Protein AF-A0A167P9D8-F1 (afdb_monomer_lite)

pLDDT: mean 75.11, std 17.15, range [21.45, 97.5]

Sequence (466 aa):
MRAGSDVRADPYVQGTTRLLDSAHPLNAVKAFNTRTTYPVDEYSGSSTVHESIYSWLPSLFSITEEGRVRIDSPVNGLGPRSEHAALYKALERIFELALPQIEESMFFEWAYERSRSYGRWEVRAPEREARDVGKWRARIEQQQGEKVREEAARVEWERRVREEQEQEVRGMPLGGIGKSRFAGKTLKVIVKAANYVLLPGQEYEGSWHVEGAPHEHIRASLIYYHSCSPSISDAGLSFRRLRTEEDDPNVARGHGDQFMIWDEEADDGIMDYPSDVEEGERAAYPYELPRNIELGTVPATGVTAEVEGTGRMLSFPNWLQHKVAGLKNTATEGNEPAVRKILCFFVVNESYPSADEHGQLNFPGFFHSGAHIGPNAAPLPTTADILPQQRFRIFPYVYNALDMACRRATGAGLPVELAIDICEMARVGMRRADAERHRRRLMDDRRAAVDEVNEVWEEDYGLCEH

Secondary structure (DSSP, 8-state):
-------PPP--EETTPPBS-TTSGGGTSSS--EEEEEES-SSS--EEEEEESEE--PEEEEE-TT--EEE-SPBTTTB-GGGSHHHHHHHHHHHHHHHHHHHHHHH--------HHHHHHHHTHHHHHTT-HHHHHHHHHHHHHHHHHHHHHHHHHHHHHHHHHHHHTT-PPPPPS---TTTT-EEEEEEEEEEEEE-TT-EE-PPPEESS-GGG-EEEEEEEEEEE-TTEEE--EEEEEE--GGG--S-S---GGGGEEEETTTTEEEE---TTTTT-SS---GGG--SEEEEEEE--S---TTTTS--EEEEEETTSEEEE--EEE---SSSPPEEEEEEEEEEEP-SPPPB-TTS-EEETTEEEEE----S-------TTTB---BHHHHHHHHHHHHHHHHHHHHSSPPPHHHHHHHHHHTT-SB-HHHHHHHHHHHHHHHHHHHHHHHHHHTS--EE---

Structure (mmCIF, N/CA/C/O backbone):
data_AF-A0A167P9D8-F1
#
_entry.id   AF-A0A167P9D8-F1
#
loop_
_atom_site.group_PDB
_atom_site.id
_atom_site.type_symbol
_atom_site.label_atom_id
_atom_site.label_alt_id
_atom_site.label_comp_id
_atom_site.label_asym_id
_atom_site.label_entity_id
_atom_site.label_seq_id
_atom_site.pdbx_PDB_ins_code
_atom_site.Cartn_x
_atom_site.Cartn_y
_atom_site.Cartn_z
_atom_site.occupancy
_atom_site.B_iso_or_equiv
_atom_site.auth_seq_id
_atom_site.auth_comp_id
_atom_site.auth_asym_id
_atom_site.auth_atom_id
_atom_site.pdbx_PDB_model_num
ATOM 1 N N . MET A 1 1 ? 6.143 20.934 11.864 1.00 33.78 1 MET A N 1
ATOM 2 C CA . MET A 1 1 ? 4.887 20.162 11.749 1.00 33.78 1 MET A CA 1
ATOM 3 C C . MET A 1 1 ? 4.045 20.350 13.007 1.00 33.78 1 MET A C 1
ATOM 5 O O . MET A 1 1 ? 4.447 19.893 14.068 1.00 33.78 1 MET A O 1
ATOM 9 N N . ARG A 1 2 ? 2.895 21.027 12.935 1.00 21.45 2 ARG A N 1
ATOM 10 C CA . ARG A 1 2 ? 1.810 20.786 13.898 1.00 21.45 2 ARG A CA 1
ATOM 11 C C . ARG A 1 2 ? 0.771 19.978 13.142 1.00 21.45 2 ARG A C 1
ATOM 13 O O . ARG A 1 2 ? 0.019 20.541 12.356 1.00 21.45 2 ARG A O 1
ATOM 20 N N . ALA A 1 3 ? 0.785 18.664 13.335 1.00 28.94 3 ALA A N 1
ATOM 21 C CA . ALA A 1 3 ? -0.299 17.804 12.895 1.00 28.94 3 ALA A CA 1
ATOM 22 C C . ALA A 1 3 ? -1.540 18.189 13.711 1.00 28.94 3 ALA A C 1
ATOM 24 O O . ALA A 1 3 ? -1.759 17.680 14.810 1.00 28.94 3 ALA A O 1
ATOM 25 N N . GLY A 1 4 ? -2.316 19.155 13.216 1.00 28.28 4 GLY A N 1
ATOM 26 C CA . GLY A 1 4 ? -3.673 19.400 13.686 1.00 28.28 4 GLY A CA 1
ATOM 27 C C . GLY A 1 4 ? -4.472 18.157 13.353 1.00 28.28 4 GLY A C 1
ATOM 28 O O . GLY A 1 4 ? -4.884 17.964 12.216 1.00 28.28 4 GLY A O 1
ATOM 29 N N . SER A 1 5 ? -4.560 17.250 14.311 1.00 33.56 5 SER A N 1
ATOM 30 C CA . SER A 1 5 ? -5.027 15.911 14.042 1.00 33.56 5 SER A CA 1
ATOM 31 C C . SER A 1 5 ? -5.961 15.498 15.158 1.00 33.56 5 SER A C 1
ATOM 33 O O . SER A 1 5 ? -5.587 15.241 16.303 1.00 33.56 5 SER A O 1
ATOM 35 N N . ASP A 1 6 ? -7.228 15.428 14.785 1.00 33.69 6 ASP A N 1
ATOM 36 C CA . ASP A 1 6 ? -8.157 14.507 15.404 1.00 33.69 6 ASP A CA 1
ATOM 37 C C . ASP A 1 6 ? -7.674 13.086 15.027 1.00 33.69 6 ASP A C 1
ATOM 39 O O . ASP A 1 6 ? -8.213 12.432 14.137 1.00 33.69 6 ASP A O 1
ATOM 43 N N . VAL A 1 7 ? -6.522 12.673 15.591 1.00 37.41 7 VAL A N 1
ATOM 44 C CA . VAL A 1 7 ? -5.835 11.420 15.242 1.00 37.41 7 VAL A CA 1
ATOM 45 C C . VAL A 1 7 ? -6.677 10.275 15.769 1.00 37.41 7 VAL A C 1
ATOM 47 O O . VAL A 1 7 ? -6.762 10.050 16.980 1.00 37.41 7 VAL A O 1
ATOM 50 N N . ARG A 1 8 ? -7.271 9.513 14.859 1.00 44.56 8 ARG A N 1
ATOM 51 C CA . ARG A 1 8 ? -7.726 8.159 15.159 1.00 44.56 8 ARG A CA 1
ATOM 52 C C . ARG A 1 8 ? -6.508 7.242 14.993 1.00 44.56 8 ARG A C 1
ATOM 54 O O . ARG A 1 8 ? -5.753 7.405 14.043 1.00 44.56 8 ARG A O 1
ATOM 61 N N . ALA A 1 9 ? -6.249 6.397 15.992 1.00 40.81 9 ALA A N 1
ATOM 62 C CA . ALA A 1 9 ? -5.041 5.572 16.078 1.00 40.81 9 ALA A CA 1
ATOM 63 C C . ALA A 1 9 ? -4.851 4.692 14.831 1.00 40.81 9 ALA A C 1
ATOM 65 O O . ALA A 1 9 ? -5.842 4.205 14.284 1.00 40.81 9 ALA A O 1
ATOM 66 N N . ASP A 1 10 ? -3.597 4.493 14.418 1.00 44.41 10 ASP A N 1
ATOM 67 C CA . ASP A 1 10 ? -3.257 3.642 13.274 1.00 44.41 10 ASP A CA 1
ATOM 68 C C . ASP A 1 10 ? -3.666 2.198 13.512 1.00 44.41 10 ASP A C 1
ATOM 70 O O . ASP A 1 10 ? -3.731 1.751 14.666 1.00 44.41 10 ASP A O 1
ATOM 74 N N . PRO A 1 11 ? -3.937 1.445 12.438 1.00 52.53 11 PRO A N 1
ATOM 75 C CA . PRO A 1 11 ? -4.355 0.078 12.586 1.00 52.53 11 PRO A CA 1
ATOM 76 C C . PRO A 1 11 ? -3.189 -0.779 13.036 1.00 52.53 11 PRO A C 1
ATOM 78 O O . PRO A 1 11 ? -2.384 -1.144 12.202 1.00 52.53 11 PRO A O 1
ATOM 81 N N . TYR A 1 12 ? -3.075 -1.150 14.308 1.00 61.78 12 TYR A N 1
ATOM 82 C CA . TYR A 1 12 ? -2.082 -2.153 14.685 1.00 61.78 12 TYR A CA 1
ATOM 83 C C . TYR A 1 12 ? -2.568 -3.108 15.768 1.00 61.78 12 TYR A C 1
ATOM 85 O O . TYR A 1 12 ? -3.306 -2.762 16.692 1.00 61.78 12 TYR A O 1
ATOM 93 N N . VAL A 1 13 ? -2.093 -4.339 15.666 1.00 63.16 13 VAL A N 1
ATOM 94 C CA . VAL A 1 13 ? -2.047 -5.294 16.764 1.00 63.16 13 VAL A CA 1
ATOM 95 C C . VAL A 1 13 ? -0.746 -5.071 17.510 1.00 63.16 13 VAL A C 1
ATOM 97 O O . VAL A 1 13 ? 0.318 -5.161 16.921 1.00 63.16 13 VAL A O 1
ATOM 100 N N . GLN A 1 14 ? -0.814 -4.782 18.808 1.00 66.44 14 GLN A N 1
ATOM 101 C CA . GLN A 1 14 ? 0.351 -4.929 19.675 1.00 66.44 14 GLN A CA 1
ATOM 102 C C . GLN A 1 14 ? 0.464 -6.412 20.016 1.00 66.44 14 GLN A C 1
ATOM 104 O O . GLN A 1 14 ? -0.554 -6.998 20.387 1.00 66.44 14 GLN A O 1
ATOM 109 N N . GLY A 1 15 ? 1.659 -6.997 19.945 1.00 60.91 15 GLY A N 1
ATOM 110 C CA . GLY A 1 15 ? 1.909 -8.437 20.047 1.00 60.91 15 GLY A CA 1
ATOM 111 C C . GLY A 1 15 ? 1.235 -9.222 21.189 1.00 60.91 15 GLY A C 1
ATOM 112 O O . GLY A 1 15 ? 1.219 -10.441 21.181 1.00 60.91 15 GLY A O 1
ATOM 113 N N . THR A 1 16 ? 0.622 -8.581 22.177 1.00 69.94 16 THR A N 1
ATOM 114 C CA . THR A 1 16 ? -0.184 -9.228 23.226 1.00 69.94 16 THR A CA 1
ATOM 115 C C . THR A 1 16 ? -1.685 -9.317 22.914 1.00 69.94 16 THR A C 1
ATOM 117 O O . THR A 1 16 ? -2.455 -9.746 23.774 1.00 69.94 16 THR A O 1
ATOM 120 N N . THR A 1 17 ? -2.135 -8.868 21.739 1.00 75.62 17 THR A N 1
ATOM 121 C CA . THR A 1 17 ? -3.557 -8.885 21.357 1.00 75.62 17 THR A CA 1
ATOM 122 C C . THR A 1 17 ? -4.037 -10.320 21.210 1.00 75.62 17 THR A C 1
ATOM 124 O O . THR A 1 17 ? -3.378 -11.143 20.581 1.00 75.62 17 THR A O 1
ATOM 127 N N . ARG A 1 18 ? -5.195 -10.612 21.804 1.00 76.88 18 ARG A N 1
ATOM 128 C CA . ARG A 1 18 ? -5.825 -11.929 21.745 1.00 76.88 18 ARG A CA 1
ATOM 129 C C . ARG A 1 18 ? -6.957 -11.938 20.733 1.00 76.88 18 ARG A C 1
ATOM 131 O O . ARG A 1 18 ? -7.712 -10.969 20.642 1.00 76.88 18 ARG A O 1
ATOM 138 N N . LEU A 1 19 ? -7.057 -13.041 20.004 1.00 80.88 19 LEU A N 1
ATOM 139 C CA . LEU A 1 19 ? -8.134 -13.292 19.056 1.00 80.88 19 LEU A CA 1
ATOM 140 C C . LEU A 1 19 ? -9.365 -13.843 19.775 1.00 80.88 19 LEU A C 1
ATOM 142 O O . LEU A 1 19 ? -9.245 -14.471 20.829 1.00 80.88 19 LEU A O 1
ATOM 146 N N . LEU A 1 20 ? -10.536 -13.616 19.187 1.00 84.25 20 LEU A N 1
ATOM 147 C CA . LEU A 1 20 ? -11.825 -14.096 19.679 1.00 84.25 20 LEU A CA 1
ATOM 148 C C . LEU A 1 20 ? -11.908 -15.623 19.690 1.00 84.25 20 LEU A C 1
ATOM 150 O O . LEU A 1 20 ? -12.474 -16.194 20.621 1.00 84.25 20 LEU A O 1
ATOM 154 N N . ASP A 1 21 ? -11.321 -16.277 18.689 1.00 82.94 21 ASP A N 1
ATOM 155 C CA . ASP A 1 21 ? -11.164 -17.725 18.692 1.00 82.94 21 ASP A CA 1
ATOM 156 C C . ASP A 1 21 ? -10.068 -18.130 19.689 1.00 82.94 21 ASP A C 1
ATOM 158 O O . ASP A 1 21 ? -8.869 -17.974 19.446 1.00 82.94 21 ASP A O 1
ATOM 162 N N . SER A 1 22 ? -10.481 -18.657 20.841 1.00 80.56 22 SER A N 1
ATOM 163 C CA . SER A 1 22 ? -9.569 -19.094 21.898 1.00 80.56 22 SER A CA 1
ATOM 164 C C . SER A 1 22 ? -8.693 -20.280 21.489 1.00 80.56 22 SER A C 1
ATOM 166 O O . SER A 1 22 ? -7.617 -20.442 22.063 1.00 80.56 22 SER A O 1
ATOM 168 N N . ALA A 1 23 ? -9.118 -21.076 20.501 1.00 79.44 23 ALA A N 1
ATOM 169 C CA . ALA A 1 23 ? -8.338 -22.183 19.957 1.00 79.44 23 ALA A CA 1
ATOM 170 C C . ALA A 1 23 ? -7.306 -21.720 18.918 1.00 79.44 23 ALA A C 1
ATOM 172 O O . ALA A 1 23 ? -6.439 -22.504 18.524 1.00 79.44 23 ALA A O 1
ATOM 173 N N . HIS A 1 24 ? -7.365 -20.455 18.491 1.00 73.88 24 HIS A N 1
ATOM 174 C CA . HIS A 1 24 ? -6.466 -19.938 17.478 1.00 73.88 24 HIS A CA 1
ATOM 175 C C . HIS A 1 24 ? -5.003 -20.001 17.954 1.00 73.88 24 HIS A C 1
ATOM 177 O O . HIS A 1 24 ? -4.683 -19.475 19.024 1.00 73.88 24 HIS A O 1
ATOM 183 N N . PRO A 1 25 ? -4.066 -20.546 17.161 1.00 68.88 25 PRO A N 1
ATOM 184 C CA . PRO A 1 25 ? -2.675 -20.728 17.583 1.00 68.88 25 PRO A CA 1
ATOM 185 C C . PRO A 1 25 ? -1.944 -19.450 18.040 1.00 68.88 25 PRO A C 1
ATOM 187 O O . PRO A 1 25 ? -1.155 -19.492 18.981 1.00 68.88 25 PRO A O 1
ATOM 190 N N . LEU A 1 26 ? -2.254 -18.286 17.452 1.00 70.44 26 LEU A N 1
ATOM 191 C CA . LEU A 1 26 ? -1.763 -16.977 17.930 1.00 70.44 26 LEU A CA 1
ATOM 192 C C . LEU A 1 26 ? -2.130 -16.656 19.396 1.00 70.44 26 LEU A C 1
ATOM 194 O O . LEU A 1 26 ? -1.450 -15.862 20.045 1.00 70.44 26 LEU A O 1
ATOM 198 N N . ASN A 1 27 ? -3.161 -17.284 19.963 1.00 74.56 27 ASN A N 1
ATOM 199 C CA . ASN A 1 27 ? -3.480 -17.150 21.383 1.00 74.56 27 ASN A CA 1
ATOM 200 C C . ASN A 1 27 ? -2.594 -18.022 22.290 1.00 74.56 27 ASN A C 1
ATOM 202 O O . ASN A 1 27 ? -2.491 -17.725 23.481 1.00 74.56 27 ASN A O 1
ATOM 206 N N . ALA A 1 28 ? -1.911 -19.038 21.751 1.00 72.50 28 ALA A N 1
ATOM 207 C CA . ALA A 1 28 ? -0.991 -19.890 22.508 1.00 72.50 28 ALA A CA 1
ATOM 208 C C . ALA A 1 28 ? 0.378 -19.228 22.754 1.00 72.50 28 ALA A C 1
ATOM 210 O O . ALA A 1 28 ? 1.061 -19.557 23.725 1.00 72.50 28 ALA A O 1
ATOM 211 N N . VAL A 1 29 ? 0.786 -18.271 21.911 1.00 68.50 29 VAL A N 1
ATOM 212 C CA . VAL A 1 29 ? 2.059 -17.554 22.088 1.00 68.50 29 VAL A CA 1
ATOM 213 C C . VAL A 1 29 ? 1.955 -16.465 23.160 1.00 68.50 29 VAL A C 1
ATOM 215 O O . VAL A 1 29 ? 0.909 -15.842 23.358 1.00 68.50 29 VAL A O 1
ATOM 218 N N . LYS A 1 30 ? 3.053 -16.205 23.883 1.00 70.00 30 LYS A N 1
ATOM 219 C CA . LYS A 1 30 ? 3.093 -15.160 24.925 1.00 70.00 30 LYS A CA 1
ATOM 220 C C . LYS A 1 30 ? 2.948 -13.757 24.328 1.00 70.00 30 LYS A C 1
ATOM 222 O O . LYS A 1 30 ? 2.230 -12.932 24.890 1.00 70.00 30 LYS A O 1
ATOM 227 N N . ALA A 1 31 ? 3.628 -13.518 23.212 1.00 68.75 31 ALA A N 1
ATOM 228 C CA . ALA A 1 31 ? 3.510 -12.322 22.400 1.00 68.75 31 ALA A CA 1
ATOM 229 C C . ALA A 1 31 ? 3.785 -12.681 20.932 1.00 68.75 31 ALA A C 1
ATOM 231 O O . ALA A 1 31 ? 4.709 -13.438 20.647 1.00 68.75 31 ALA A O 1
ATOM 232 N N . PHE A 1 32 ? 2.976 -12.143 20.030 1.00 70.25 32 PHE A N 1
ATOM 233 C CA . PHE A 1 32 ? 3.229 -12.083 18.603 1.00 70.25 32 PHE A CA 1
ATOM 234 C C . PHE A 1 32 ? 4.424 -11.165 18.331 1.00 70.25 32 PHE A C 1
ATOM 236 O O . PHE A 1 32 ? 4.508 -10.051 18.856 1.00 70.25 32 PHE A O 1
ATOM 243 N N . ASN A 1 33 ? 5.348 -11.679 17.533 1.00 72.12 33 ASN A N 1
ATOM 244 C CA . ASN A 1 33 ? 6.526 -10.999 17.028 1.00 72.12 33 ASN A CA 1
ATOM 245 C C . ASN A 1 33 ? 6.784 -11.561 15.625 1.00 72.12 33 ASN A C 1
ATOM 247 O O . ASN A 1 33 ? 6.645 -12.768 15.400 1.00 72.12 33 ASN A O 1
ATOM 251 N N . THR A 1 34 ? 7.105 -10.678 14.694 1.00 71.44 34 THR A N 1
ATOM 252 C CA . THR A 1 34 ? 7.472 -10.995 13.320 1.00 71.44 34 THR A CA 1
ATOM 253 C C . THR A 1 34 ? 8.920 -10.643 13.107 1.00 71.44 34 THR A C 1
ATOM 255 O O . THR A 1 34 ? 9.316 -9.532 13.442 1.00 71.44 34 THR A O 1
ATOM 258 N N . ARG A 1 35 ? 9.676 -11.538 12.476 1.00 68.00 35 ARG A N 1
ATOM 259 C CA . ARG A 1 35 ? 11.044 -11.272 12.067 1.00 68.00 35 ARG A CA 1
ATOM 260 C C . ARG A 1 35 ? 11.145 -11.368 10.544 1.00 68.00 35 ARG A C 1
ATOM 262 O O . ARG A 1 35 ? 10.716 -12.330 9.911 1.00 68.00 35 ARG A O 1
ATOM 269 N N . THR A 1 36 ? 11.673 -10.315 9.947 1.00 65.88 36 THR A N 1
ATOM 270 C CA . THR A 1 36 ? 11.864 -10.182 8.506 1.00 65.88 36 THR A CA 1
ATOM 271 C C . THR A 1 36 ? 13.340 -9.975 8.252 1.00 65.88 36 THR A C 1
ATOM 273 O O . THR A 1 36 ? 13.960 -9.124 8.879 1.00 65.88 36 THR A O 1
ATOM 276 N N . THR A 1 37 ? 13.904 -10.761 7.351 1.00 65.00 37 THR A N 1
ATOM 277 C CA . THR A 1 37 ? 15.314 -10.707 6.997 1.00 65.00 37 THR A CA 1
ATOM 278 C C . THR A 1 37 ? 15.448 -10.076 5.615 1.00 65.00 37 THR A C 1
ATOM 280 O O . THR A 1 37 ? 14.918 -10.584 4.625 1.00 65.00 37 THR A O 1
ATOM 283 N N . TYR A 1 38 ? 16.153 -8.952 5.570 1.00 64.50 38 TYR A N 1
ATOM 284 C CA . TYR A 1 38 ? 16.479 -8.197 4.372 1.00 64.50 38 TYR A CA 1
ATOM 285 C C . TYR A 1 38 ? 17.887 -8.570 3.917 1.00 64.50 38 TYR A C 1
ATOM 287 O O . TYR A 1 38 ? 18.837 -8.277 4.644 1.00 64.50 38 TYR A O 1
ATOM 295 N N . PRO A 1 39 ? 18.065 -9.201 2.748 1.00 57.34 39 PRO A N 1
ATOM 296 C CA . PRO A 1 39 ? 19.396 -9.350 2.184 1.00 57.34 39 PRO A CA 1
ATOM 297 C C . PRO A 1 39 ? 19.963 -7.956 1.883 1.00 57.34 39 PRO A C 1
ATOM 299 O O . PRO A 1 39 ? 19.304 -7.114 1.263 1.00 57.34 39 PRO A O 1
ATOM 302 N N . VAL A 1 40 ? 21.171 -7.705 2.378 1.00 58.09 40 VAL A N 1
ATOM 303 C CA . VAL A 1 40 ? 21.934 -6.475 2.129 1.00 58.09 40 VAL A CA 1
ATOM 304 C C . VAL A 1 40 ? 22.286 -6.397 0.651 1.00 58.09 40 VAL A C 1
ATOM 306 O O . VAL A 1 40 ? 21.941 -5.440 -0.037 1.00 58.09 40 VAL A O 1
ATOM 309 N N . ASP A 1 41 ? 22.848 -7.488 0.152 1.00 54.84 41 ASP A N 1
ATOM 310 C CA . ASP A 1 41 ? 23.055 -7.774 -1.252 1.00 54.84 41 ASP A CA 1
ATOM 311 C C . ASP A 1 41 ? 22.996 -9.301 -1.450 1.00 54.84 41 ASP A C 1
ATOM 313 O O . ASP A 1 41 ? 23.077 -10.069 -0.486 1.00 54.84 41 ASP A O 1
ATOM 317 N N . GLU A 1 42 ? 22.793 -9.747 -2.689 1.00 47.12 42 GLU A N 1
ATOM 318 C CA . GLU A 1 42 ? 22.615 -11.168 -3.027 1.00 47.12 42 GLU A CA 1
ATOM 319 C C . GLU A 1 42 ? 23.901 -12.008 -2.852 1.00 47.12 42 GLU A C 1
ATOM 321 O O . GLU A 1 42 ? 23.835 -13.236 -2.851 1.00 47.12 42 GLU A O 1
ATOM 326 N N . TYR A 1 43 ? 25.067 -11.381 -2.648 1.00 47.38 43 TYR A N 1
ATOM 327 C CA . TYR A 1 43 ? 26.386 -12.006 -2.810 1.00 47.38 43 TYR A CA 1
ATOM 328 C C . TYR A 1 43 ? 27.238 -12.048 -1.533 1.00 47.38 43 TYR A C 1
ATOM 330 O O . TYR A 1 43 ? 28.059 -12.953 -1.369 1.00 47.38 43 TYR A O 1
ATOM 338 N N . SER A 1 44 ? 27.062 -11.110 -0.603 1.00 56.09 44 SER A N 1
ATOM 339 C CA . SER A 1 44 ? 27.796 -11.052 0.665 1.00 56.09 44 SER A CA 1
ATOM 340 C C . SER A 1 44 ? 27.250 -12.028 1.703 1.00 56.09 44 SER A C 1
ATOM 342 O O . SER A 1 44 ? 27.896 -12.270 2.726 1.00 56.09 44 SER A O 1
ATOM 344 N N . GLY A 1 45 ? 26.043 -12.562 1.473 1.00 57.62 45 GLY A N 1
ATOM 345 C CA . GLY A 1 45 ? 25.297 -13.342 2.460 1.00 57.62 45 GLY A CA 1
ATOM 346 C C . GLY A 1 45 ? 24.952 -12.540 3.719 1.00 57.62 45 GLY A C 1
ATOM 347 O O . GLY A 1 45 ? 24.495 -13.119 4.707 1.00 57.62 45 GLY A O 1
ATOM 348 N N . SER A 1 46 ? 25.193 -11.224 3.715 1.00 60.22 46 SER A N 1
ATOM 349 C CA . SER A 1 46 ? 24.861 -10.354 4.830 1.00 60.22 46 SER A CA 1
ATOM 350 C C . SER A 1 46 ? 23.389 -9.963 4.754 1.00 60.22 46 SER A C 1
ATOM 352 O O . SER A 1 46 ? 22.810 -9.765 3.684 1.00 60.22 46 SER A O 1
ATOM 354 N N . SER A 1 47 ? 22.743 -9.923 5.915 1.00 66.62 47 SER A N 1
ATOM 355 C CA . SER A 1 47 ? 21.319 -9.641 6.008 1.00 66.62 47 SER A CA 1
ATOM 356 C C . SER A 1 47 ? 21.023 -8.773 7.217 1.00 66.62 47 SER A C 1
ATOM 358 O O . SER A 1 47 ? 21.480 -9.085 8.320 1.00 66.62 47 SER A O 1
ATOM 360 N N . THR A 1 48 ? 20.200 -7.753 7.031 1.00 65.25 48 THR A N 1
ATOM 361 C CA . THR A 1 48 ? 19.620 -6.974 8.123 1.00 65.25 48 THR A CA 1
ATOM 362 C C . THR A 1 48 ? 18.338 -7.654 8.584 1.00 65.25 48 THR A C 1
ATOM 364 O O . THR A 1 48 ? 17.615 -8.260 7.796 1.00 65.25 48 THR A O 1
ATOM 367 N N . VAL A 1 49 ? 18.043 -7.596 9.877 1.00 69.69 49 VAL A N 1
ATOM 368 C CA . VAL A 1 49 ? 16.876 -8.259 10.459 1.00 69.69 49 VAL A CA 1
ATOM 369 C C . VAL A 1 49 ? 15.978 -7.209 11.088 1.00 69.69 49 VAL A C 1
ATOM 371 O O . VAL A 1 49 ? 16.397 -6.493 11.985 1.00 69.69 49 VAL A O 1
ATOM 374 N N . HIS A 1 50 ? 14.720 -7.177 10.671 1.00 70.25 50 HIS A N 1
ATOM 375 C CA . HIS A 1 50 ? 13.681 -6.374 11.291 1.00 70.25 50 HIS A CA 1
ATOM 376 C C . HIS A 1 50 ? 12.744 -7.251 12.103 1.00 70.25 50 HIS A C 1
ATOM 378 O O . HIS A 1 50 ? 12.022 -8.088 11.558 1.00 70.25 50 HIS A O 1
ATOM 384 N N . GLU A 1 51 ? 12.739 -7.033 13.412 1.00 74.00 51 GLU A N 1
ATOM 385 C CA . GLU A 1 51 ? 11.753 -7.613 14.311 1.00 74.00 51 GLU A CA 1
ATOM 386 C C . GLU A 1 51 ? 10.693 -6.570 14.652 1.00 74.00 51 GLU A C 1
ATOM 388 O O . GLU A 1 51 ? 11.030 -5.456 15.038 1.00 74.00 51 GLU A O 1
ATOM 393 N N . SER A 1 52 ? 9.418 -6.940 14.558 1.00 76.25 52 SER A N 1
ATOM 394 C CA . SER A 1 52 ? 8.307 -6.075 14.946 1.00 76.25 52 SER A CA 1
ATOM 395 C C . SER A 1 52 ? 7.305 -6.830 15.804 1.00 76.25 52 SER A C 1
ATOM 397 O O . SER A 1 52 ? 7.032 -8.015 15.623 1.00 76.25 52 SER A O 1
ATOM 399 N N . ILE A 1 53 ? 6.722 -6.120 16.763 1.00 77.69 53 ILE A N 1
ATOM 400 C CA . ILE A 1 53 ? 5.577 -6.592 17.555 1.00 77.69 53 ILE A CA 1
ATOM 401 C C . ILE A 1 53 ? 4.266 -5.965 17.079 1.00 77.69 53 ILE A C 1
ATOM 403 O O . ILE A 1 53 ? 3.252 -6.061 17.781 1.00 77.69 53 ILE A O 1
ATOM 407 N N . TYR A 1 54 ? 4.304 -5.277 15.937 1.00 80.06 54 TYR A N 1
ATOM 408 C CA . TYR A 1 54 ? 3.178 -4.587 15.344 1.00 80.06 54 TYR A CA 1
ATOM 409 C C . TYR A 1 54 ? 2.796 -5.196 13.999 1.00 80.06 54 TYR A C 1
ATOM 411 O O . TYR A 1 54 ? 3.632 -5.664 13.235 1.00 80.06 54 TYR A O 1
ATOM 419 N N . SER A 1 55 ? 1.504 -5.189 13.697 1.00 79.31 55 SER A N 1
ATOM 420 C CA . SER A 1 55 ? 0.998 -5.588 12.385 1.00 79.31 55 SER A CA 1
ATOM 421 C C . SER A 1 55 ? -0.293 -4.852 12.085 1.00 79.31 55 SER A C 1
ATOM 423 O O . SER A 1 55 ? -1.162 -4.750 12.960 1.00 79.31 55 SER A O 1
ATOM 425 N N . TRP A 1 56 ? -0.404 -4.330 10.867 1.00 83.06 56 TRP A N 1
ATOM 426 C CA . TRP A 1 56 ? -1.623 -3.731 10.361 1.00 83.06 56 TRP A CA 1
ATOM 427 C C . TRP A 1 56 ? -2.781 -4.719 10.320 1.00 83.06 56 TRP A C 1
ATOM 429 O O . TRP A 1 56 ? -2.633 -5.888 9.981 1.00 83.06 56 TRP A O 1
ATOM 439 N N . LEU A 1 57 ? -3.961 -4.217 10.685 1.00 86.50 57 LEU A N 1
ATOM 440 C CA . LEU A 1 57 ? -5.153 -5.031 10.863 1.00 86.50 57 LEU A CA 1
ATOM 441 C C . LEU A 1 57 ? -6.163 -4.774 9.729 1.00 86.50 57 LEU A C 1
ATOM 443 O O . LEU A 1 57 ? -6.879 -3.764 9.782 1.00 86.50 57 LEU A O 1
ATOM 447 N N . PRO A 1 58 ? -6.232 -5.651 8.711 1.00 91.19 58 PRO A N 1
ATOM 448 C CA . PRO A 1 58 ? -7.176 -5.520 7.609 1.00 91.19 58 PRO A CA 1
ATOM 449 C C . PRO A 1 58 ? -8.635 -5.674 8.047 1.00 91.19 58 PRO A C 1
ATOM 451 O O . PRO A 1 58 ? -8.965 -6.292 9.062 1.00 91.19 58 PRO A O 1
ATOM 454 N N . SER A 1 59 ? -9.522 -5.123 7.224 1.00 93.50 59 SER A N 1
ATOM 455 C CA . SER A 1 59 ? -10.967 -5.348 7.278 1.00 93.50 59 SER A CA 1
ATOM 456 C C . SER A 1 59 ? -11.398 -6.310 6.172 1.00 93.50 59 SER A C 1
ATOM 458 O O . SER A 1 59 ? -10.712 -6.446 5.161 1.00 93.50 59 SER A O 1
ATOM 460 N N . LEU A 1 60 ? -12.532 -6.976 6.365 1.00 94.62 60 LEU A N 1
ATOM 461 C CA . LEU A 1 60 ? -13.095 -7.946 5.433 1.00 94.62 60 LEU A CA 1
ATOM 462 C C . LEU A 1 60 ? -14.009 -7.255 4.422 1.00 94.62 60 LEU A C 1
ATOM 464 O O . LEU A 1 60 ? -14.936 -6.536 4.803 1.00 94.62 60 LEU A O 1
ATOM 468 N N . PHE A 1 61 ? -13.746 -7.501 3.143 1.00 95.81 61 PHE A N 1
ATOM 469 C CA . PHE A 1 61 ? -14.510 -7.005 2.004 1.00 95.81 61 PHE A CA 1
ATOM 470 C C . PHE A 1 61 ? -15.052 -8.202 1.220 1.00 95.81 61 PHE A C 1
ATOM 472 O O . PHE A 1 61 ? -14.287 -8.864 0.522 1.00 95.81 61 PHE A O 1
ATOM 479 N N . SER A 1 62 ? -16.346 -8.502 1.324 1.00 95.06 62 SER A N 1
ATOM 480 C CA . SER A 1 62 ? -16.983 -9.514 0.478 1.00 95.06 62 SER A CA 1
ATOM 481 C C . SER A 1 62 ? -17.338 -8.949 -0.888 1.00 95.06 62 SER A C 1
ATOM 483 O O . SER A 1 62 ? -17.750 -7.793 -1.030 1.00 95.06 62 SER A O 1
ATOM 485 N N . ILE A 1 63 ? -17.172 -9.791 -1.901 1.00 93.25 63 ILE A N 1
ATOM 486 C CA . ILE A 1 63 ? -17.446 -9.473 -3.295 1.00 93.25 63 ILE A CA 1
ATOM 487 C C . ILE A 1 63 ? -18.493 -10.464 -3.794 1.00 93.25 63 ILE A C 1
ATOM 489 O O . ILE A 1 63 ? -18.282 -11.677 -3.770 1.00 93.25 63 ILE A O 1
ATOM 493 N N . THR A 1 64 ? -19.648 -9.959 -4.222 1.00 91.88 64 THR A N 1
ATOM 494 C CA . THR A 1 64 ? -20.723 -10.809 -4.752 1.00 91.88 64 THR A CA 1
ATOM 495 C C . THR A 1 64 ? -20.364 -11.364 -6.132 1.00 91.88 64 THR A C 1
ATOM 497 O O . THR A 1 64 ? -19.415 -10.912 -6.774 1.00 91.88 64 THR A O 1
ATOM 500 N N . GLU A 1 65 ? -21.139 -12.331 -6.626 1.00 88.50 65 GLU A N 1
ATOM 501 C CA . GLU A 1 65 ? -20.974 -12.877 -7.984 1.00 88.50 65 GLU A CA 1
ATOM 502 C C . GLU A 1 65 ? -21.105 -11.798 -9.076 1.00 88.50 65 GLU A C 1
ATOM 504 O O . GLU A 1 65 ? -20.463 -11.860 -10.123 1.00 88.50 65 GLU A O 1
ATOM 509 N N . GLU A 1 66 ? -21.895 -10.756 -8.811 1.00 85.06 66 GLU A N 1
ATOM 510 C CA . GLU A 1 66 ? -22.086 -9.592 -9.682 1.00 85.06 66 GLU A CA 1
ATOM 511 C C . GLU A 1 66 ? -21.000 -8.516 -9.511 1.00 85.06 66 GLU A C 1
ATOM 513 O O . GLU A 1 66 ? -21.139 -7.417 -10.052 1.00 85.06 66 GLU A O 1
ATOM 518 N N . GLY A 1 67 ? -19.957 -8.788 -8.718 1.00 84.00 67 GLY A N 1
ATOM 519 C CA . GLY A 1 67 ? -18.862 -7.857 -8.449 1.00 84.00 67 GLY A CA 1
ATOM 520 C C . GLY A 1 67 ? -19.228 -6.709 -7.505 1.00 84.00 67 GLY A C 1
ATOM 521 O O . GLY A 1 67 ? -18.528 -5.701 -7.494 1.00 84.00 67 GLY A O 1
ATOM 522 N N . ARG A 1 68 ? -20.324 -6.814 -6.733 1.00 90.94 68 ARG A N 1
ATOM 523 C CA . ARG A 1 68 ? -20.674 -5.797 -5.727 1.00 90.94 68 ARG A CA 1
ATOM 524 C C . ARG A 1 68 ? -19.844 -5.971 -4.470 1.00 90.94 68 ARG A C 1
ATOM 526 O O . ARG A 1 68 ? -19.659 -7.094 -4.014 1.00 90.94 68 ARG A O 1
ATOM 533 N N . VAL A 1 69 ? -19.411 -4.862 -3.881 1.00 94.19 69 VAL A N 1
ATOM 534 C CA . VAL A 1 69 ? -18.536 -4.880 -2.702 1.00 94.19 69 VAL A CA 1
ATOM 535 C C . VAL A 1 69 ? -19.320 -4.567 -1.435 1.00 94.19 69 VAL A C 1
ATOM 537 O O . VAL A 1 69 ? -20.099 -3.613 -1.384 1.00 94.19 69 VAL A O 1
ATOM 540 N N . ARG A 1 70 ? -19.067 -5.338 -0.376 1.00 96.19 70 ARG A N 1
ATOM 541 C CA . ARG A 1 70 ? -19.571 -5.074 0.969 1.00 96.19 70 ARG A CA 1
ATOM 542 C C . ARG A 1 70 ? -18.461 -5.205 2.003 1.00 96.19 70 ARG A C 1
ATOM 544 O O . ARG A 1 70 ? -17.720 -6.176 2.017 1.00 96.19 70 ARG A O 1
ATOM 551 N N . ILE A 1 71 ? -18.377 -4.239 2.909 1.00 97.19 71 ILE A N 1
ATOM 552 C CA . ILE A 1 71 ? -17.458 -4.296 4.048 1.00 97.19 71 ILE A CA 1
ATOM 553 C C . ILE A 1 71 ? -18.166 -4.993 5.213 1.00 97.19 71 ILE A C 1
ATOM 555 O O . ILE A 1 71 ? -19.156 -4.470 5.744 1.00 97.19 71 ILE A O 1
ATOM 559 N N . ASP A 1 72 ? -17.645 -6.151 5.613 1.00 95.06 72 ASP A N 1
ATOM 560 C CA . ASP A 1 72 ? -18.257 -7.044 6.604 1.00 95.06 72 ASP A CA 1
ATOM 561 C C . ASP A 1 72 ? -17.689 -6.891 8.014 1.00 95.06 72 ASP A C 1
ATOM 563 O O . ASP A 1 72 ? -18.354 -7.253 8.986 1.00 95.06 72 ASP A O 1
ATOM 567 N N . SER A 1 73 ? -16.498 -6.307 8.154 1.00 93.81 73 SER A N 1
ATOM 568 C CA . SER A 1 73 ? -15.883 -6.041 9.456 1.00 93.81 73 SER A CA 1
ATOM 569 C C . SER A 1 73 ? -15.580 -4.552 9.659 1.00 93.81 73 SER A C 1
ATOM 571 O O . SER A 1 73 ? -15.552 -3.780 8.699 1.00 93.81 73 SER A O 1
ATOM 573 N N . PRO A 1 74 ? -15.384 -4.090 10.909 1.00 92.12 74 PRO A N 1
ATOM 574 C CA . PRO A 1 74 ? -15.107 -2.683 11.164 1.00 92.12 74 PRO A CA 1
ATOM 575 C C . PRO A 1 74 ? -13.824 -2.208 10.472 1.00 92.12 74 PRO A C 1
ATOM 577 O O . PRO A 1 74 ? -12.778 -2.815 10.655 1.00 92.12 74 PRO A O 1
ATOM 580 N N . VAL A 1 75 ? -13.872 -1.085 9.761 1.00 91.31 75 VAL A N 1
ATOM 581 C CA . VAL A 1 75 ? -12.683 -0.374 9.289 1.00 91.31 75 VAL A CA 1
ATOM 582 C C . VAL A 1 75 ? -11.972 0.240 10.484 1.00 91.31 75 VAL A C 1
ATOM 584 O O . VAL A 1 75 ? -12.561 0.985 11.278 1.00 91.31 75 VAL A O 1
ATOM 587 N N . ASN A 1 76 ? -10.693 -0.088 10.627 1.00 84.19 76 ASN A N 1
ATOM 588 C CA . ASN A 1 76 ? -9.884 0.420 11.720 1.00 84.19 76 ASN A CA 1
ATOM 589 C C . ASN A 1 76 ? -9.765 1.955 11.650 1.00 84.19 76 ASN A C 1
ATOM 591 O O . ASN A 1 76 ? -9.818 2.551 10.578 1.00 84.19 76 ASN A O 1
ATOM 595 N N . GLY A 1 77 ? -9.721 2.619 12.803 1.00 80.06 77 GLY A N 1
ATOM 596 C CA . GLY A 1 77 ? -9.869 4.074 12.910 1.00 80.06 77 GLY A CA 1
ATOM 597 C C . GLY A 1 77 ? -11.296 4.586 12.649 1.00 80.06 77 GLY A C 1
ATOM 598 O O . GLY A 1 77 ? -11.722 5.548 13.286 1.00 80.06 77 GLY A O 1
ATOM 599 N N . LEU A 1 78 ? -12.097 3.942 11.797 1.00 86.94 78 LEU A N 1
ATOM 600 C CA . LEU A 1 78 ? -13.480 4.356 11.558 1.00 86.94 78 LEU A CA 1
ATOM 601 C C . LEU A 1 78 ? -14.443 3.820 12.628 1.00 86.94 78 LEU A C 1
ATOM 603 O O . LEU A 1 78 ? -15.327 4.550 13.066 1.00 86.94 78 LEU A O 1
ATOM 607 N N . GLY A 1 79 ? -14.237 2.590 13.106 1.00 86.44 79 GLY A N 1
ATOM 608 C CA . GLY A 1 79 ? -15.153 1.925 14.040 1.00 86.44 79 GLY A CA 1
ATOM 609 C C . GLY A 1 79 ? -16.306 1.223 13.311 1.00 86.44 79 GLY A C 1
ATOM 610 O O . GLY A 1 79 ? -16.218 1.028 12.103 1.00 86.44 79 GLY A O 1
ATOM 611 N N . PRO A 1 80 ? -17.375 0.791 13.999 1.00 88.94 80 PRO A N 1
ATOM 612 C CA . PRO A 1 80 ? -18.416 -0.049 13.406 1.00 88.94 80 PRO A CA 1
ATOM 613 C C . PRO A 1 80 ? -19.259 0.687 12.353 1.00 88.94 80 PRO A C 1
ATOM 615 O O . PRO A 1 80 ? -19.494 1.894 12.439 1.00 88.94 80 PRO A O 1
ATOM 618 N N . ARG A 1 81 ? -19.798 -0.070 11.387 1.00 92.81 81 ARG A N 1
ATOM 619 C CA . ARG A 1 81 ? -20.636 0.453 10.289 1.00 92.81 81 ARG A CA 1
ATOM 620 C C . ARG A 1 81 ? -21.800 1.323 10.759 1.00 92.81 81 ARG A C 1
ATOM 622 O O . ARG A 1 81 ? -22.127 2.304 10.099 1.00 92.81 81 ARG A O 1
ATOM 629 N N . SER A 1 82 ? -22.421 0.977 11.885 1.00 92.44 82 SER A N 1
ATOM 630 C CA . SER A 1 82 ? -23.587 1.679 12.432 1.00 92.44 82 SER A CA 1
ATOM 631 C C . SER A 1 82 ? -23.336 3.160 12.724 1.00 92.44 82 SER A C 1
ATOM 633 O O . SER A 1 82 ? -24.272 3.948 12.666 1.00 92.44 82 SER A O 1
ATOM 635 N N . GLU A 1 83 ? -22.093 3.555 13.005 1.00 90.94 83 GLU A N 1
ATOM 636 C CA . GLU A 1 83 ? -21.741 4.950 13.313 1.00 90.94 83 GLU A CA 1
ATOM 637 C C . GLU A 1 83 ? -21.501 5.793 12.060 1.00 90.94 83 GLU A C 1
ATOM 639 O O . GLU A 1 83 ? -21.713 7.005 12.069 1.00 90.94 83 GLU A O 1
ATOM 644 N N . HIS A 1 84 ? -21.074 5.158 10.967 1.00 94.00 84 HIS A N 1
ATOM 645 C CA . HIS A 1 84 ? -20.617 5.840 9.759 1.00 94.00 84 HIS A CA 1
ATOM 646 C C . HIS A 1 84 ? -21.148 5.180 8.478 1.00 94.00 84 HIS A C 1
ATOM 648 O O . HIS A 1 84 ? -20.432 5.050 7.486 1.00 94.00 84 HIS A O 1
ATOM 654 N N . ALA A 1 85 ? -22.422 4.781 8.472 1.00 95.75 85 ALA A N 1
ATOM 655 C CA . ALA A 1 85 ? -23.016 3.978 7.399 1.00 95.75 85 ALA A CA 1
ATOM 656 C C . ALA A 1 85 ? -22.876 4.602 5.997 1.00 95.75 85 ALA A C 1
ATOM 658 O O . ALA A 1 85 ? -22.643 3.883 5.028 1.00 95.75 85 ALA A O 1
ATOM 659 N N . ALA A 1 86 ? -22.991 5.930 5.884 1.00 96.38 86 ALA A N 1
ATOM 660 C CA . ALA A 1 86 ? -22.813 6.635 4.614 1.00 96.38 86 ALA A CA 1
ATOM 661 C C . ALA A 1 86 ? -21.369 6.543 4.092 1.00 96.38 86 ALA A C 1
ATOM 663 O O . ALA A 1 86 ? -21.166 6.296 2.907 1.00 96.38 86 ALA A O 1
ATOM 664 N N . LEU A 1 87 ? -20.375 6.679 4.977 1.00 95.31 87 LEU A N 1
ATOM 665 C CA . LEU A 1 87 ? -18.966 6.566 4.601 1.00 95.31 87 LEU A CA 1
ATOM 666 C C . LEU A 1 87 ? -18.609 5.128 4.220 1.00 95.31 87 LEU A C 1
ATOM 668 O O . LEU A 1 87 ? -17.946 4.924 3.215 1.00 95.31 87 LEU A O 1
ATOM 672 N N . TYR A 1 88 ? -19.119 4.131 4.944 1.00 97.50 88 TYR A N 1
ATOM 673 C CA . TYR A 1 88 ? -18.966 2.726 4.554 1.00 97.50 88 TYR A CA 1
ATOM 674 C C . TYR A 1 88 ? -19.503 2.450 3.147 1.00 97.50 88 TYR A C 1
ATOM 676 O O . TYR A 1 88 ? -18.804 1.846 2.343 1.00 97.50 88 TYR A O 1
ATOM 684 N N . LYS A 1 89 ? -20.704 2.950 2.825 1.00 96.94 89 LYS A N 1
ATOM 685 C CA . LYS A 1 89 ? -21.270 2.839 1.470 1.00 96.94 89 LYS A CA 1
ATOM 686 C C . LYS A 1 89 ? -20.409 3.528 0.411 1.00 96.94 89 LYS A C 1
ATOM 688 O O . LYS A 1 89 ? -20.299 3.027 -0.703 1.00 96.94 89 LYS A O 1
ATOM 693 N N . ALA A 1 90 ? -19.804 4.669 0.744 1.00 95.62 90 ALA A N 1
ATOM 694 C CA . 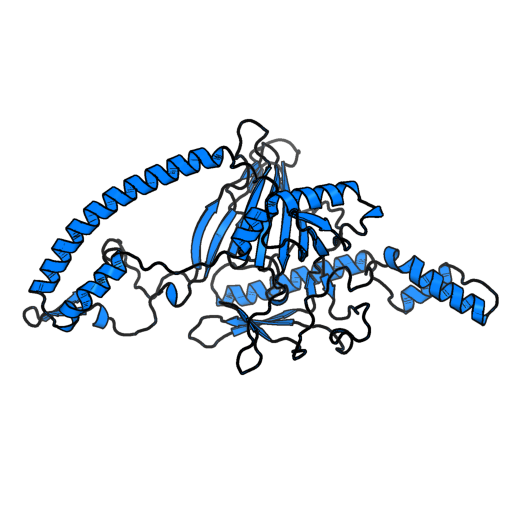ALA A 1 90 ? -18.889 5.356 -0.160 1.00 95.62 90 ALA A CA 1
ATOM 695 C C . ALA A 1 90 ? -17.603 4.545 -0.390 1.00 95.62 90 ALA A C 1
ATOM 697 O O . ALA A 1 90 ? -17.202 4.378 -1.536 1.00 95.62 90 ALA A O 1
ATOM 698 N N . LEU A 1 91 ? -16.997 3.993 0.669 1.00 96.69 91 LEU A N 1
ATOM 699 C CA . LEU A 1 91 ? -15.806 3.140 0.573 1.00 96.69 91 LEU A CA 1
ATOM 700 C C . LEU A 1 91 ? -16.071 1.880 -0.259 1.00 96.69 91 LEU A C 1
ATOM 702 O O . LEU A 1 91 ? -15.274 1.561 -1.133 1.00 96.69 91 LEU A O 1
ATOM 706 N N . GLU A 1 92 ? -17.207 1.214 -0.032 1.00 96.19 92 GLU A N 1
ATOM 707 C CA . GLU A 1 92 ? -17.664 0.072 -0.836 1.00 96.19 92 GLU A CA 1
ATOM 708 C C . GLU A 1 92 ? -17.743 0.439 -2.315 1.00 96.19 92 GLU A C 1
ATOM 710 O O . GLU A 1 92 ? -17.173 -0.248 -3.155 1.00 96.19 92 GLU A O 1
ATOM 715 N N . ARG A 1 93 ? -18.392 1.566 -2.633 1.00 93.75 93 ARG A N 1
ATOM 716 C CA . ARG A 1 93 ? -18.556 2.008 -4.017 1.00 93.75 93 ARG A CA 1
ATOM 717 C C . ARG A 1 93 ? -17.232 2.399 -4.673 1.00 93.75 93 ARG A C 1
ATOM 719 O O . ARG A 1 93 ? -17.048 2.117 -5.851 1.00 93.75 93 ARG A O 1
ATOM 726 N N . ILE A 1 94 ? -16.328 3.046 -3.938 1.00 93.75 94 ILE A N 1
ATOM 727 C CA . ILE A 1 94 ? -14.995 3.406 -4.440 1.00 93.75 94 ILE A CA 1
ATOM 728 C C . ILE A 1 94 ? -14.191 2.139 -4.744 1.00 93.75 94 ILE A C 1
ATOM 730 O O . ILE A 1 94 ? -13.651 2.019 -5.840 1.00 93.75 94 ILE A O 1
ATOM 734 N N . PHE A 1 95 ? -14.156 1.184 -3.811 1.00 94.19 95 PHE A N 1
ATOM 735 C CA . PHE A 1 95 ? -13.437 -0.076 -4.000 1.00 94.19 95 PHE A CA 1
ATOM 736 C C . PHE A 1 95 ? -14.027 -0.895 -5.154 1.00 94.19 95 PHE A C 1
ATOM 738 O O . PHE A 1 95 ? -13.287 -1.423 -5.974 1.00 94.19 95 PHE A O 1
ATOM 745 N N . GLU A 1 96 ? -15.357 -0.932 -5.274 1.00 92.50 96 GLU A N 1
ATOM 746 C CA . GLU A 1 96 ? -16.069 -1.583 -6.380 1.00 92.50 96 GLU A CA 1
ATOM 747 C C . GLU A 1 96 ? -15.679 -1.011 -7.748 1.00 92.50 96 GLU A C 1
ATOM 749 O O . GLU A 1 96 ? -15.459 -1.767 -8.690 1.00 92.50 96 GLU A O 1
ATOM 754 N N . LEU A 1 97 ? -15.557 0.314 -7.863 1.00 89.62 97 LEU A N 1
ATOM 755 C CA . LEU A 1 97 ? -15.133 0.965 -9.107 1.00 89.62 97 LEU A CA 1
ATOM 756 C C . LEU A 1 97 ? -13.658 0.709 -9.438 1.00 89.62 97 LEU A C 1
ATOM 758 O O . LEU A 1 97 ? -13.292 0.651 -10.609 1.00 89.62 97 LEU A O 1
ATOM 762 N N . ALA A 1 98 ? -12.815 0.566 -8.418 1.00 91.06 98 ALA A N 1
ATOM 763 C CA . ALA A 1 98 ? -11.387 0.328 -8.587 1.00 91.06 98 ALA A CA 1
ATOM 764 C C . ALA A 1 98 ? -11.026 -1.154 -8.770 1.00 91.06 98 ALA A C 1
ATOM 766 O O . ALA A 1 98 ? -9.888 -1.464 -9.123 1.00 91.06 98 ALA A O 1
ATOM 767 N N . LEU A 1 99 ? -11.977 -2.066 -8.548 1.00 89.69 99 LEU A N 1
ATOM 768 C CA . LEU A 1 99 ? -11.747 -3.507 -8.524 1.00 89.69 99 LEU A CA 1
ATOM 769 C C . LEU A 1 99 ? -11.045 -4.050 -9.782 1.00 89.69 99 LEU A C 1
ATOM 771 O O . LEU A 1 99 ? -10.090 -4.804 -9.612 1.00 89.69 99 LEU A O 1
ATOM 775 N N . PRO A 1 100 ? -11.397 -3.636 -11.020 1.00 88.81 100 PRO A N 1
ATOM 776 C CA . PRO A 1 100 ? -10.674 -4.089 -12.209 1.00 88.81 100 PRO A CA 1
ATOM 777 C C . PRO A 1 100 ? -9.188 -3.699 -12.194 1.00 88.81 100 PRO A C 1
ATOM 779 O O . PRO A 1 100 ? -8.333 -4.502 -12.540 1.00 88.81 100 PRO A O 1
ATOM 782 N N . GLN A 1 101 ? -8.860 -2.486 -11.741 1.00 88.00 101 GLN A N 1
ATOM 783 C CA . GLN A 1 101 ? -7.474 -1.998 -11.692 1.00 88.00 101 GLN A CA 1
ATOM 784 C C . GLN A 1 101 ? -6.670 -2.674 -10.572 1.00 88.00 101 GLN A C 1
ATOM 786 O O . GLN A 1 101 ? -5.491 -2.990 -10.743 1.00 88.00 101 GLN A O 1
ATOM 791 N N . ILE A 1 102 ? -7.328 -2.944 -9.440 1.00 90.25 102 ILE A N 1
ATOM 792 C CA . ILE A 1 102 ? -6.768 -3.753 -8.355 1.00 90.25 102 ILE A CA 1
ATOM 793 C C . ILE A 1 102 ? -6.462 -5.167 -8.854 1.00 90.25 102 ILE A C 1
ATOM 795 O O . ILE A 1 102 ? -5.400 -5.693 -8.539 1.00 90.25 102 ILE A O 1
ATOM 799 N N . GLU A 1 103 ? -7.366 -5.788 -9.617 1.00 87.81 103 GLU A N 1
ATOM 800 C CA . GLU A 1 103 ? -7.151 -7.115 -10.206 1.00 87.81 103 GLU A CA 1
ATOM 801 C C . GLU A 1 103 ? -5.920 -7.127 -11.108 1.00 87.81 103 GLU A C 1
ATOM 803 O O . GLU A 1 103 ? -5.036 -7.958 -10.900 1.00 87.81 103 GLU A O 1
ATOM 808 N N . GLU A 1 104 ? -5.815 -6.176 -12.037 1.00 86.44 104 GLU A N 1
ATOM 809 C CA . GLU A 1 104 ? -4.628 -6.041 -12.885 1.00 86.44 104 GLU A CA 1
ATOM 810 C C . GLU A 1 104 ? -3.359 -5.908 -12.036 1.00 86.44 104 GLU A C 1
ATOM 812 O O . GLU A 1 104 ? -2.411 -6.657 -12.226 1.00 86.44 104 GLU A O 1
ATOM 817 N N . SER A 1 105 ? -3.362 -5.056 -11.008 1.00 88.62 105 SER A N 1
ATOM 818 C CA . SER A 1 105 ? -2.199 -4.876 -10.124 1.00 88.62 105 SER A CA 1
ATOM 819 C C . SER A 1 105 ? -1.858 -6.11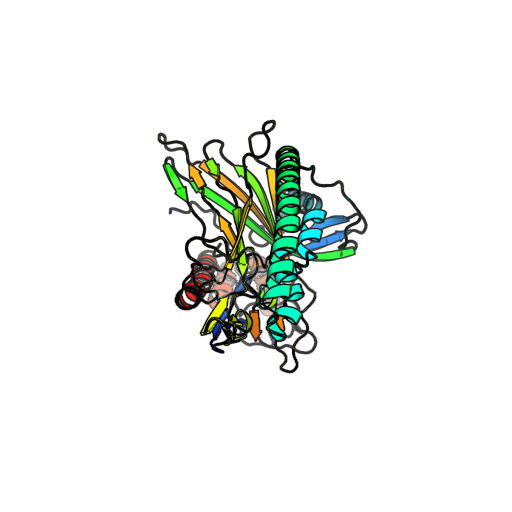8 -9.288 1.00 88.62 105 SER A C 1
ATOM 821 O O . SER A 1 105 ? -0.689 -6.406 -9.045 1.00 88.62 105 SER A O 1
ATOM 823 N N . MET A 1 106 ? -2.864 -6.864 -8.825 1.00 83.06 106 MET A N 1
ATOM 824 C CA . MET A 1 106 ? -2.688 -8.076 -8.013 1.00 83.06 106 MET A CA 1
ATOM 825 C C . MET A 1 106 ? -2.046 -9.210 -8.813 1.00 83.06 106 MET A C 1
ATOM 827 O O . MET A 1 106 ? -1.192 -9.937 -8.290 1.00 83.06 106 MET A O 1
ATOM 831 N N . PHE A 1 107 ? -2.499 -9.367 -10.058 1.00 80.94 107 PHE A N 1
ATOM 832 C CA . PHE A 1 107 ? -2.117 -10.453 -10.955 1.00 80.94 107 PHE A CA 1
ATOM 833 C C . PHE A 1 107 ? -1.071 -10.044 -11.991 1.00 80.94 107 PHE A C 1
ATOM 835 O O . PHE A 1 107 ? -0.713 -10.866 -12.828 1.00 80.94 107 PHE A O 1
ATOM 842 N N . PHE A 1 108 ? -0.579 -8.807 -11.931 1.00 76.81 108 PHE A N 1
ATOM 843 C CA . PHE A 1 108 ? 0.536 -8.369 -12.746 1.00 76.81 108 PHE A CA 1
ATOM 844 C C . PHE A 1 108 ? 1.781 -9.181 -12.387 1.00 76.81 108 PHE A C 1
ATOM 846 O O . PHE A 1 108 ? 2.232 -9.201 -11.234 1.00 76.81 108 PHE A O 1
ATOM 853 N N . GLU A 1 109 ? 2.333 -9.830 -13.401 1.00 69.50 109 GLU A N 1
ATOM 854 C CA . GLU A 1 109 ? 3.619 -10.503 -13.352 1.00 69.50 109 GLU A CA 1
ATOM 855 C C . GLU A 1 109 ? 4.559 -9.734 -14.269 1.00 69.50 109 GLU A C 1
ATOM 857 O O . GLU A 1 109 ? 4.277 -9.531 -15.451 1.00 69.50 109 GLU A O 1
ATOM 862 N N . TRP A 1 110 ? 5.658 -9.253 -13.695 1.00 70.19 110 TRP A N 1
ATOM 863 C CA . TRP A 1 110 ? 6.739 -8.703 -14.488 1.00 70.19 110 TRP A CA 1
ATOM 864 C C . TRP A 1 110 ? 7.547 -9.867 -15.055 1.00 70.19 110 TRP A C 1
ATOM 866 O O . TRP A 1 110 ? 7.900 -10.784 -14.317 1.00 70.19 110 TRP A O 1
ATOM 876 N N . ALA A 1 111 ? 7.828 -9.813 -16.351 1.00 69.06 111 ALA A N 1
ATOM 877 C CA . ALA A 1 111 ? 8.746 -10.721 -17.013 1.00 69.06 111 ALA A CA 1
ATOM 878 C C . ALA A 1 111 ? 9.861 -9.886 -17.636 1.00 69.06 111 ALA A C 1
ATOM 880 O O . ALA A 1 111 ? 9.582 -8.897 -18.322 1.00 69.06 111 ALA A O 1
ATOM 881 N N . TYR A 1 112 ? 11.112 -10.278 -17.399 1.00 69.88 112 TYR A N 1
ATOM 882 C CA . TYR A 1 112 ? 12.238 -9.662 -18.078 1.00 69.88 112 TYR A CA 1
ATOM 883 C C . TYR A 1 112 ? 12.135 -9.901 -19.587 1.00 69.88 112 TYR A C 1
ATOM 885 O O . TYR A 1 112 ? 12.173 -11.035 -20.072 1.00 69.88 112 TYR A O 1
ATOM 893 N N . GLU A 1 113 ? 12.033 -8.815 -20.347 1.00 70.44 113 GLU A N 1
ATOM 894 C CA . GLU A 1 113 ? 12.178 -8.859 -21.794 1.00 70.44 113 GLU A CA 1
ATOM 895 C C . GLU A 1 113 ? 13.622 -8.525 -22.155 1.00 70.44 113 GLU A C 1
ATOM 897 O O . GLU A 1 113 ? 14.088 -7.397 -21.979 1.00 70.44 113 GLU A O 1
ATOM 902 N N . ARG A 1 114 ? 14.335 -9.523 -22.687 1.00 70.12 114 ARG A N 1
ATOM 903 C CA . ARG A 1 114 ? 15.708 -9.357 -23.167 1.00 70.12 114 ARG A CA 1
ATOM 904 C C . ARG A 1 114 ? 15.786 -8.207 -24.166 1.00 70.12 114 ARG A C 1
ATOM 906 O O . ARG A 1 114 ? 15.061 -8.190 -25.165 1.00 70.12 114 ARG A O 1
ATOM 913 N N . SER A 1 115 ? 16.710 -7.273 -23.928 1.00 73.06 115 SER A N 1
ATOM 914 C CA . SER A 1 115 ? 16.909 -6.151 -24.845 1.00 73.06 115 SER A CA 1
ATOM 915 C C . SER A 1 115 ? 17.356 -6.662 -26.219 1.00 73.06 115 SER A C 1
ATOM 917 O O . SER A 1 115 ? 18.111 -7.632 -26.341 1.00 73.06 115 SER A O 1
ATOM 919 N N . ARG A 1 116 ? 16.915 -5.995 -27.291 1.00 76.69 116 ARG A N 1
ATOM 920 C CA . ARG A 1 116 ? 17.334 -6.364 -28.655 1.00 76.69 116 ARG A CA 1
ATOM 921 C C . ARG A 1 116 ? 18.845 -6.242 -28.842 1.00 76.69 116 ARG A C 1
ATOM 923 O O . ARG A 1 116 ? 19.435 -7.037 -29.568 1.00 76.69 116 ARG A O 1
ATOM 930 N N . SER A 1 117 ? 19.472 -5.280 -28.166 1.00 74.06 117 SER A N 1
ATOM 931 C CA . SER A 1 117 ? 20.925 -5.103 -28.157 1.00 74.06 117 SER A CA 1
ATOM 932 C C . SER A 1 117 ? 21.644 -6.298 -27.541 1.00 74.06 117 SER A C 1
ATOM 934 O O . SER A 1 117 ? 22.606 -6.791 -28.129 1.00 74.06 117 SER A O 1
ATOM 936 N N . TYR A 1 118 ? 21.145 -6.808 -26.414 1.00 74.38 118 TYR A N 1
ATOM 937 C CA . TYR A 1 118 ? 21.690 -8.003 -25.778 1.00 74.38 118 TYR A CA 1
ATOM 938 C C . TYR A 1 118 ? 21.467 -9.247 -26.645 1.00 74.38 118 TYR A C 1
ATOM 940 O O . TYR A 1 118 ? 22.391 -10.023 -26.869 1.00 74.38 118 TYR A O 1
ATOM 948 N N . GLY A 1 119 ? 20.277 -9.401 -27.237 1.00 79.50 119 GLY A N 1
ATOM 949 C CA . GLY A 1 119 ? 20.008 -10.486 -28.186 1.00 79.50 119 GLY A CA 1
ATOM 950 C C . GLY A 1 119 ? 20.955 -10.466 -29.395 1.00 79.50 119 GLY A C 1
ATOM 951 O O . GLY A 1 119 ? 21.469 -11.506 -29.804 1.00 79.50 119 GLY A O 1
ATOM 952 N N . ARG A 1 120 ? 21.265 -9.283 -29.942 1.00 81.56 120 ARG A N 1
ATOM 953 C CA . ARG A 1 120 ? 22.275 -9.133 -31.005 1.00 81.56 120 ARG A CA 1
ATOM 954 C C . ARG A 1 120 ? 23.665 -9.559 -30.548 1.00 81.56 120 ARG A C 1
ATOM 956 O O . ARG A 1 120 ? 24.364 -10.214 -31.320 1.00 81.56 120 ARG A O 1
ATOM 963 N N . TRP A 1 121 ? 24.047 -9.201 -29.324 1.00 80.19 121 TRP A N 1
ATOM 964 C CA . TRP A 1 121 ? 25.315 -9.602 -28.725 1.00 80.19 121 TRP A CA 1
ATOM 965 C C . TRP A 1 121 ? 25.411 -11.122 -28.539 1.00 80.19 121 TRP A C 1
ATOM 967 O O . TRP A 1 121 ? 26.428 -11.707 -28.903 1.00 80.19 121 TRP A O 1
ATOM 977 N N . GLU A 1 122 ? 24.360 -11.801 -28.080 1.00 79.69 122 GLU A N 1
ATOM 978 C CA . GLU A 1 122 ? 24.333 -13.272 -28.010 1.00 79.69 122 GLU A CA 1
ATOM 979 C C . GLU A 1 122 ? 24.454 -13.920 -29.394 1.00 79.69 122 GLU A C 1
ATOM 981 O O . GLU A 1 122 ? 25.200 -14.879 -29.571 1.00 79.69 122 GLU A O 1
ATOM 986 N N . VAL A 1 123 ? 23.781 -13.370 -30.411 1.00 85.31 123 VAL A N 1
ATOM 987 C CA . VAL A 1 123 ? 23.878 -13.870 -31.794 1.00 85.31 123 VAL A CA 1
ATOM 988 C C . VAL A 1 123 ? 25.305 -13.756 -32.346 1.00 85.31 123 VAL A C 1
ATOM 990 O O . VAL A 1 123 ? 25.657 -14.509 -33.248 1.00 85.31 123 VAL A O 1
ATOM 993 N N . ARG A 1 124 ? 26.145 -12.854 -31.821 1.00 84.38 124 ARG A N 1
ATOM 994 C CA . ARG A 1 124 ? 27.573 -12.740 -32.180 1.00 84.38 124 ARG A CA 1
ATOM 995 C C . ARG A 1 124 ? 28.484 -13.722 -31.427 1.00 84.38 124 ARG A C 1
ATOM 997 O O . ARG A 1 124 ? 29.664 -13.811 -31.765 1.00 84.38 124 ARG A O 1
ATOM 1004 N N . ALA A 1 125 ? 27.975 -14.449 -30.426 1.00 82.31 125 ALA A N 1
ATOM 1005 C CA . ALA A 1 125 ? 28.785 -15.337 -29.589 1.00 82.31 125 ALA A CA 1
ATOM 1006 C C . ALA A 1 125 ? 29.585 -16.389 -30.385 1.00 82.31 125 ALA A C 1
ATOM 1008 O O . ALA A 1 125 ? 30.776 -16.521 -30.113 1.00 82.31 125 ALA A O 1
ATOM 1009 N N . PRO A 1 126 ? 29.030 -17.069 -31.411 1.00 85.94 126 PRO A N 1
ATOM 1010 C CA . PRO A 1 126 ? 29.792 -18.059 -32.174 1.00 85.94 126 PRO A CA 1
ATOM 1011 C C . PRO A 1 126 ? 31.016 -17.468 -32.886 1.00 85.94 126 PRO A C 1
ATOM 1013 O O . PRO A 1 126 ? 32.068 -18.099 -32.936 1.00 85.94 126 PRO A O 1
ATOM 1016 N N . GLU A 1 127 ? 30.904 -16.255 -33.436 1.00 84.38 127 GLU A N 1
ATOM 1017 C CA . GLU A 1 127 ? 32.012 -15.571 -34.109 1.00 84.38 127 GLU A CA 1
ATOM 1018 C C . GLU A 1 127 ? 33.050 -15.047 -33.112 1.00 84.38 127 GLU A C 1
ATOM 1020 O O . GLU A 1 127 ? 34.246 -15.124 -33.402 1.00 84.38 127 GLU A O 1
ATOM 1025 N N . ARG A 1 128 ? 32.611 -14.578 -31.931 1.00 79.81 128 ARG A N 1
ATOM 1026 C CA . ARG A 1 128 ? 33.508 -14.218 -30.819 1.00 79.81 128 ARG A CA 1
ATOM 1027 C C . ARG A 1 128 ? 34.325 -15.413 -30.345 1.00 79.81 128 ARG A C 1
ATOM 1029 O O . ARG A 1 128 ? 35.547 -15.337 -30.268 1.00 79.81 128 ARG A O 1
ATOM 1036 N N . GLU A 1 129 ? 33.649 -16.521 -30.050 1.00 81.56 129 GLU A N 1
ATOM 1037 C CA . GLU A 1 129 ? 34.265 -17.750 -29.544 1.00 81.56 129 GLU A CA 1
ATOM 1038 C C . GLU A 1 129 ? 35.219 -18.370 -30.572 1.00 81.56 129 GLU A C 1
ATOM 1040 O O . GLU A 1 129 ? 36.281 -18.875 -30.208 1.00 81.56 129 GLU A O 1
ATOM 1045 N N . ALA A 1 130 ? 34.882 -18.277 -31.863 1.00 83.94 130 ALA A N 1
ATOM 1046 C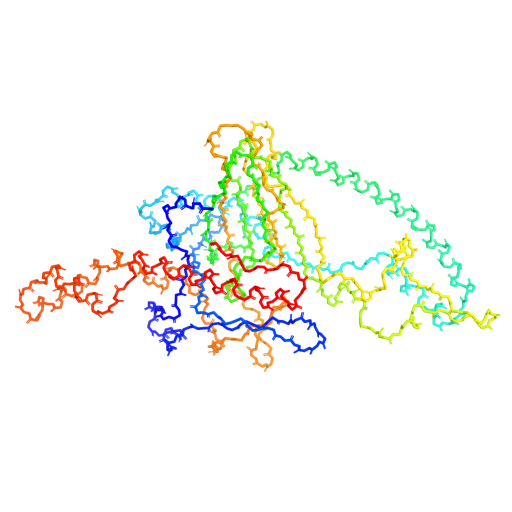 CA . ALA A 1 130 ? 35.738 -18.711 -32.964 1.00 83.94 130 ALA A CA 1
ATOM 1047 C C . ALA A 1 130 ? 36.886 -17.736 -33.294 1.00 83.94 130 ALA A C 1
ATOM 1049 O O . ALA A 1 130 ? 37.721 -18.073 -34.133 1.00 83.94 130 ALA A O 1
ATOM 1050 N N . ARG A 1 131 ? 36.924 -16.545 -32.672 1.00 81.12 131 ARG A N 1
ATOM 1051 C CA . ARG A 1 131 ? 37.878 -15.451 -32.952 1.00 81.12 131 ARG A CA 1
ATOM 1052 C C . ARG A 1 131 ? 37.924 -15.036 -34.430 1.00 81.12 131 ARG A C 1
ATOM 1054 O O . ARG A 1 131 ? 38.948 -14.587 -34.936 1.00 81.12 131 ARG A O 1
ATOM 1061 N N . ASP A 1 132 ? 36.805 -15.169 -35.141 1.00 84.56 132 ASP A N 1
ATOM 1062 C CA . ASP A 1 132 ? 36.698 -14.803 -36.558 1.00 84.56 132 ASP A CA 1
ATOM 1063 C C . ASP A 1 132 ? 36.341 -13.313 -36.680 1.00 84.56 132 ASP A C 1
ATOM 1065 O O . ASP A 1 132 ? 35.182 -12.937 -36.885 1.00 84.56 132 ASP A O 1
ATOM 1069 N N . VAL A 1 133 ? 37.355 -12.452 -36.529 1.00 81.19 133 VAL A N 1
ATOM 1070 C CA . VAL A 1 133 ? 37.203 -10.984 -36.546 1.00 81.19 133 VAL A CA 1
ATOM 1071 C C . VAL A 1 133 ? 36.535 -10.499 -37.839 1.00 81.19 133 VAL A C 1
ATOM 1073 O O . VAL A 1 133 ? 35.735 -9.562 -37.812 1.00 81.19 133 VAL A O 1
ATOM 1076 N N . GLY A 1 134 ? 36.808 -11.152 -38.973 1.00 84.19 134 GLY A N 1
ATOM 1077 C CA . GLY A 1 134 ? 36.217 -10.810 -40.267 1.00 84.19 134 GLY A CA 1
ATOM 1078 C C . GLY A 1 134 ? 34.702 -11.023 -40.298 1.00 84.19 134 GLY A C 1
ATOM 1079 O O . GLY A 1 134 ? 33.954 -10.102 -40.640 1.00 84.19 134 GLY A O 1
ATOM 1080 N N . LYS A 1 135 ? 34.227 -12.213 -39.904 1.00 85.00 135 LYS A N 1
ATOM 1081 C CA . LYS A 1 135 ? 32.780 -12.491 -39.830 1.00 85.00 135 LYS A CA 1
ATOM 1082 C C . LYS A 1 135 ? 32.092 -11.699 -38.729 1.00 85.00 135 LYS A C 1
ATOM 1084 O O . LYS A 1 135 ? 30.954 -11.271 -38.923 1.00 85.00 135 LYS A O 1
ATOM 1089 N N . TRP A 1 136 ? 32.774 -11.477 -37.609 1.00 84.94 136 TRP A N 1
ATOM 1090 C CA . TRP A 1 136 ? 32.265 -10.646 -36.526 1.00 84.94 136 TRP A CA 1
ATOM 1091 C C . TRP A 1 136 ? 32.011 -9.203 -36.993 1.00 84.94 136 TRP A C 1
ATOM 1093 O O . TRP A 1 136 ? 30.886 -8.718 -36.862 1.00 84.94 136 TRP A O 1
ATOM 1103 N N . ARG A 1 137 ? 32.988 -8.548 -37.645 1.00 83.38 137 ARG A N 1
ATOM 1104 C CA . ARG A 1 137 ? 32.825 -7.185 -38.199 1.00 83.38 137 ARG A CA 1
ATOM 1105 C C . ARG A 1 137 ? 31.687 -7.105 -39.218 1.00 83.38 137 ARG A C 1
ATOM 1107 O O . ARG A 1 137 ? 30.884 -6.178 -39.157 1.00 83.38 137 ARG A O 1
ATOM 1114 N N . ALA A 1 138 ? 31.575 -8.093 -40.107 1.00 86.12 138 ALA A N 1
ATOM 1115 C CA . ALA A 1 138 ? 30.481 -8.149 -41.078 1.00 86.12 138 ALA A CA 1
ATOM 1116 C C . ALA A 1 138 ? 29.102 -8.267 -40.399 1.00 86.12 138 ALA A C 1
ATOM 1118 O O . ALA A 1 138 ? 28.131 -7.649 -40.839 1.00 86.12 138 ALA A O 1
ATOM 1119 N N . ARG A 1 139 ? 29.006 -9.028 -39.298 1.00 85.94 139 ARG A N 1
ATOM 1120 C CA . ARG A 1 139 ? 27.772 -9.144 -38.507 1.00 85.94 139 ARG A CA 1
ATOM 1121 C C . ARG A 1 139 ? 27.436 -7.851 -37.765 1.00 85.94 139 ARG A C 1
ATOM 1123 O O . ARG A 1 139 ? 26.262 -7.496 -37.710 1.00 85.94 139 ARG A O 1
ATOM 1130 N N . ILE A 1 140 ? 28.434 -7.137 -37.241 1.00 82.81 140 ILE A N 1
ATOM 1131 C CA . ILE A 1 140 ? 28.245 -5.809 -36.637 1.00 82.81 140 ILE A CA 1
ATOM 1132 C C . ILE A 1 140 ? 27.671 -4.831 -37.665 1.00 82.81 140 ILE A C 1
ATOM 1134 O O . ILE A 1 140 ? 26.659 -4.195 -37.390 1.00 82.81 140 ILE A O 1
ATOM 1138 N N . GLU A 1 141 ? 28.255 -4.750 -38.862 1.00 84.69 141 GLU A N 1
ATOM 1139 C CA . GLU A 1 141 ? 27.778 -3.853 -39.924 1.00 84.69 141 GLU A CA 1
ATOM 1140 C C . GLU A 1 141 ? 26.331 -4.179 -40.341 1.00 84.69 141 GLU A C 1
ATOM 1142 O O . GLU A 1 141 ? 25.487 -3.286 -40.457 1.00 84.69 141 GLU A O 1
ATOM 1147 N N . GLN A 1 142 ? 26.000 -5.469 -40.477 1.00 85.44 142 GLN A N 1
ATOM 1148 C CA . GLN A 1 142 ? 24.623 -5.908 -40.713 1.00 85.44 142 GLN A CA 1
ATOM 1149 C C . GLN A 1 142 ? 23.677 -5.433 -39.595 1.00 85.44 142 GLN A C 1
ATOM 1151 O O . GLN A 1 142 ? 22.616 -4.864 -39.867 1.00 85.44 142 GLN A O 1
ATOM 1156 N N . GLN A 1 143 ? 24.066 -5.658 -38.341 1.00 83.69 143 GLN A N 1
ATOM 1157 C CA . GLN A 1 143 ? 23.279 -5.321 -37.158 1.00 83.69 143 GLN A CA 1
ATOM 1158 C C . GLN A 1 143 ? 23.132 -3.808 -36.944 1.00 83.69 143 GLN A C 1
ATOM 1160 O O . GLN A 1 143 ? 22.096 -3.366 -36.451 1.00 83.69 143 GLN A O 1
ATOM 1165 N N . GLN A 1 144 ? 24.108 -2.997 -37.357 1.00 82.19 144 GLN A N 1
ATOM 1166 C CA . GLN A 1 144 ? 23.992 -1.536 -37.381 1.00 82.19 144 GLN A CA 1
ATOM 1167 C C . GLN A 1 144 ? 22.886 -1.089 -38.347 1.00 82.19 144 GLN A C 1
ATOM 1169 O O . GLN A 1 144 ? 22.067 -0.237 -38.005 1.00 82.19 144 GLN A O 1
ATOM 1174 N N . GLY A 1 145 ? 22.787 -1.719 -39.522 1.00 80.94 145 GLY A N 1
ATOM 1175 C CA . GLY A 1 145 ? 21.688 -1.470 -40.459 1.00 80.94 145 GLY A CA 1
ATOM 1176 C C . GLY A 1 145 ? 20.312 -1.874 -39.913 1.00 80.94 145 GLY A C 1
ATOM 1177 O O . GLY A 1 145 ? 19.310 -1.222 -40.212 1.00 80.94 145 GLY A O 1
ATOM 1178 N N . GLU A 1 146 ? 20.245 -2.932 -39.101 1.00 81.62 146 GLU A N 1
ATOM 1179 C CA . GLU A 1 146 ? 19.031 -3.319 -38.372 1.00 81.62 146 GLU A CA 1
ATOM 1180 C C . GLU A 1 146 ? 18.684 -2.288 -37.288 1.00 81.62 146 GLU A C 1
ATOM 1182 O O . GLU A 1 146 ? 17.548 -1.816 -37.262 1.00 81.62 146 GLU A O 1
ATOM 1187 N N . LYS A 1 147 ? 19.667 -1.855 -36.484 1.00 80.06 147 LYS A N 1
ATOM 1188 C CA . LYS A 1 147 ? 19.513 -0.847 -35.419 1.00 80.06 147 LYS A CA 1
ATOM 1189 C C . LYS A 1 147 ? 18.899 0.454 -35.943 1.00 80.06 147 LYS A C 1
ATOM 1191 O O . LYS A 1 147 ? 17.937 0.935 -35.360 1.00 80.06 147 LYS A O 1
ATOM 1196 N N . VAL A 1 148 ? 19.348 0.960 -37.093 1.00 81.06 148 VAL A N 1
ATOM 1197 C CA . VAL A 1 148 ? 18.778 2.179 -37.707 1.00 81.06 148 VAL A CA 1
ATOM 1198 C C . VAL A 1 148 ? 17.281 2.029 -38.015 1.00 81.06 148 VAL A C 1
ATOM 1200 O O . VAL A 1 148 ? 16.496 2.953 -37.796 1.00 81.06 148 VAL A O 1
ATOM 1203 N N . ARG A 1 149 ? 16.848 0.862 -38.514 1.00 79.75 149 ARG A N 1
ATOM 1204 C CA . ARG A 1 149 ? 15.417 0.606 -38.772 1.00 79.75 149 ARG A CA 1
ATOM 1205 C C . ARG A 1 149 ? 14.626 0.499 -37.472 1.00 79.75 149 ARG A C 1
ATOM 1207 O O . ARG A 1 149 ? 13.475 0.928 -37.422 1.00 79.75 149 ARG A O 1
ATOM 1214 N N . GLU A 1 150 ? 15.231 -0.075 -36.439 1.00 77.06 150 GLU A N 1
ATOM 1215 C CA . GLU A 1 150 ? 14.622 -0.193 -35.117 1.00 77.06 150 GLU A CA 1
ATOM 1216 C C . GLU A 1 150 ? 14.473 1.153 -34.423 1.00 77.06 150 GLU A C 1
ATOM 1218 O O . GLU A 1 150 ? 13.415 1.418 -33.869 1.00 77.06 150 GLU A O 1
ATOM 1223 N N . GLU A 1 151 ? 15.483 2.017 -34.481 1.00 80.56 151 GLU A N 1
ATOM 1224 C CA . GLU A 1 151 ? 15.421 3.373 -33.936 1.00 80.56 151 GLU A CA 1
ATOM 1225 C C . GLU A 1 151 ? 14.325 4.190 -34.616 1.00 80.56 151 GLU A C 1
ATOM 1227 O O . GLU A 1 151 ? 13.535 4.842 -33.938 1.00 80.56 151 GLU A O 1
ATOM 1232 N N . ALA A 1 152 ? 14.200 4.084 -35.943 1.00 81.25 152 ALA A N 1
ATOM 1233 C CA . ALA A 1 152 ? 13.102 4.711 -36.671 1.00 81.25 152 ALA A CA 1
ATOM 1234 C C . ALA A 1 152 ? 11.727 4.195 -36.198 1.00 81.25 152 ALA A C 1
ATOM 1236 O O . ALA A 1 152 ? 10.822 4.991 -35.940 1.00 81.25 152 ALA A O 1
ATOM 1237 N N . ALA A 1 153 ? 11.579 2.877 -36.021 1.00 81.75 153 ALA A N 1
ATOM 1238 C CA . ALA A 1 153 ? 10.349 2.275 -35.501 1.00 81.75 153 ALA A CA 1
ATOM 1239 C C . ALA A 1 153 ? 10.080 2.649 -34.032 1.00 81.75 153 ALA A C 1
ATOM 1241 O O . ALA A 1 153 ? 8.927 2.836 -33.644 1.00 81.75 153 ALA A O 1
ATOM 1242 N N . ARG A 1 154 ? 11.130 2.785 -33.216 1.00 79.75 154 ARG A N 1
ATOM 1243 C CA . ARG A 1 154 ? 11.054 3.201 -31.814 1.00 79.75 154 ARG A CA 1
ATOM 1244 C C . ARG A 1 154 ? 10.570 4.639 -31.701 1.00 79.75 154 ARG A C 1
ATOM 1246 O O . ARG A 1 154 ? 9.643 4.880 -30.944 1.00 79.75 154 ARG A O 1
ATOM 1253 N N . VAL A 1 155 ? 11.129 5.565 -32.479 1.00 81.31 155 VAL A N 1
ATOM 1254 C CA . VAL A 1 155 ? 10.670 6.964 -32.518 1.00 81.31 155 VAL A CA 1
ATOM 1255 C C . VAL A 1 155 ? 9.194 7.040 -32.920 1.00 81.31 155 VAL A C 1
ATOM 1257 O O . VAL A 1 155 ? 8.419 7.798 -32.336 1.00 81.31 155 VAL A O 1
ATOM 1260 N N . GLU A 1 156 ? 8.771 6.229 -33.893 1.00 80.94 156 GLU A N 1
ATOM 1261 C CA . GLU A 1 156 ? 7.365 6.160 -34.293 1.00 80.94 156 GLU A CA 1
ATOM 1262 C C . GLU A 1 156 ? 6.463 5.573 -33.192 1.00 80.94 156 GLU A C 1
ATOM 1264 O O . GLU A 1 156 ? 5.368 6.092 -32.957 1.00 80.94 156 GLU A O 1
ATOM 1269 N N . TRP A 1 157 ? 6.917 4.530 -32.489 1.00 78.50 157 TRP A N 1
ATOM 1270 C CA . TRP A 1 157 ? 6.219 3.954 -31.339 1.00 78.50 157 TRP A CA 1
ATOM 1271 C C . TRP A 1 157 ? 6.123 4.946 -30.174 1.00 78.50 157 TRP A C 1
ATOM 1273 O O . TRP A 1 157 ? 5.030 5.158 -29.663 1.00 78.50 157 TRP A O 1
ATOM 1283 N N . GLU A 1 158 ? 7.215 5.622 -29.809 1.00 78.31 158 GLU A N 1
ATOM 1284 C CA . GLU A 1 158 ? 7.247 6.645 -28.755 1.00 78.31 158 GLU A CA 1
ATOM 1285 C C . GLU A 1 158 ? 6.291 7.803 -29.077 1.00 78.31 158 GLU A C 1
ATOM 1287 O O . GLU A 1 158 ? 5.565 8.273 -28.199 1.00 78.31 158 GLU A O 1
ATOM 1292 N N . ARG A 1 159 ? 6.212 8.222 -30.349 1.00 77.44 159 ARG A N 1
ATOM 1293 C CA . ARG A 1 159 ? 5.217 9.204 -30.804 1.00 77.44 159 ARG A CA 1
ATOM 1294 C C . ARG A 1 159 ? 3.788 8.699 -30.587 1.00 77.44 159 ARG A C 1
ATOM 1296 O O . ARG A 1 159 ? 2.965 9.445 -30.065 1.00 77.44 159 ARG A O 1
ATOM 1303 N N . ARG A 1 160 ? 3.489 7.451 -30.962 1.00 78.38 160 ARG A N 1
ATOM 1304 C CA . ARG A 1 160 ? 2.160 6.848 -30.759 1.00 78.38 160 ARG A CA 1
ATOM 1305 C C . ARG A 1 160 ? 1.799 6.718 -29.282 1.00 78.38 160 ARG A C 1
ATOM 1307 O O . ARG A 1 160 ? 0.685 7.061 -28.913 1.00 78.38 160 ARG A O 1
ATOM 1314 N N . VAL A 1 161 ? 2.734 6.270 -28.447 1.00 74.00 161 VAL A N 1
ATOM 1315 C CA . VAL A 1 161 ? 2.541 6.164 -26.995 1.00 74.00 161 VAL A CA 1
ATOM 1316 C C . VAL A 1 161 ? 2.275 7.533 -26.390 1.00 74.00 161 VAL A C 1
ATOM 1318 O O . VAL A 1 161 ? 1.377 7.668 -25.571 1.00 74.00 161 VAL A O 1
ATOM 1321 N N . ARG A 1 162 ? 2.998 8.572 -26.815 1.00 72.38 162 ARG A N 1
ATOM 1322 C CA . ARG A 1 162 ? 2.732 9.944 -26.375 1.00 72.38 162 ARG A CA 1
ATOM 1323 C C . ARG A 1 162 ? 1.331 10.415 -26.776 1.00 72.38 162 ARG A C 1
ATOM 1325 O O . ARG A 1 162 ? 0.641 11.018 -25.963 1.00 72.38 162 ARG A O 1
ATOM 1332 N N . GLU A 1 163 ? 0.896 10.112 -27.996 1.00 71.12 163 GLU A N 1
ATOM 1333 C CA . GLU A 1 163 ? -0.464 10.414 -28.465 1.00 71.12 163 GLU A CA 1
ATOM 1334 C C . GLU A 1 163 ? -1.538 9.642 -27.674 1.00 71.12 163 GLU A C 1
ATOM 1336 O O . GLU A 1 163 ? -2.580 10.207 -27.343 1.00 71.12 163 GLU A O 1
ATOM 1341 N N . GLU A 1 164 ? -1.284 8.379 -27.324 1.00 65.44 164 GLU A N 1
ATOM 1342 C CA . GLU A 1 164 ? -2.145 7.562 -26.457 1.00 65.44 164 GLU A CA 1
ATOM 1343 C C . GLU A 1 164 ? -2.170 8.100 -25.014 1.00 65.44 164 GLU A C 1
ATOM 1345 O O . GLU A 1 164 ? -3.245 8.244 -24.437 1.00 65.44 164 GLU A O 1
ATOM 1350 N N . GLN A 1 165 ? -1.029 8.511 -24.454 1.00 62.66 165 GLN A N 1
ATOM 1351 C CA . GLN A 1 165 ? -0.941 9.151 -23.136 1.00 62.66 165 GLN A CA 1
ATOM 1352 C C . GLN A 1 165 ? -1.700 10.481 -23.094 1.00 62.66 165 GLN A C 1
ATOM 1354 O O . GLN A 1 165 ? -2.396 10.764 -22.122 1.00 62.66 165 GLN A O 1
ATOM 1359 N N . GLU A 1 166 ? -1.630 11.292 -24.151 1.00 63.38 166 GLU A N 1
ATOM 1360 C CA . GLU A 1 166 ? -2.421 12.524 -24.272 1.00 63.38 166 GLU A CA 1
ATOM 1361 C C . GLU A 1 166 ? -3.937 12.236 -24.326 1.00 63.38 166 GLU A C 1
ATOM 1363 O O . GLU A 1 166 ? -4.742 13.052 -23.860 1.00 63.38 166 GLU A O 1
ATOM 1368 N N . GLN A 1 167 ? -4.347 11.064 -24.829 1.00 58.38 167 GLN A N 1
ATOM 1369 C CA . GLN A 1 167 ? -5.732 10.585 -24.751 1.00 58.38 167 GLN A CA 1
ATOM 1370 C C . GLN A 1 167 ? -6.084 10.037 -23.359 1.00 58.38 167 GLN A C 1
ATOM 1372 O O . GLN A 1 167 ? -7.167 10.335 -22.858 1.00 58.38 167 GLN A O 1
ATOM 1377 N N . GLU A 1 168 ? -5.181 9.311 -22.697 1.00 55.72 168 GLU A N 1
ATOM 1378 C CA . GLU A 1 168 ? -5.357 8.811 -21.325 1.00 55.72 168 GLU A CA 1
ATOM 1379 C C . GLU A 1 168 ? -5.403 9.919 -20.272 1.00 55.72 168 GLU A C 1
ATOM 1381 O O . GLU A 1 168 ? -6.116 9.785 -19.277 1.00 55.72 168 GLU A O 1
ATOM 1386 N N . VAL A 1 169 ? -4.708 11.041 -20.494 1.00 54.50 169 VAL A N 1
ATOM 1387 C CA . VAL A 1 169 ? -4.807 12.249 -19.656 1.00 54.50 169 VAL A CA 1
ATOM 1388 C C . VAL A 1 169 ? -6.250 12.759 -19.604 1.00 54.50 169 VAL A C 1
ATOM 1390 O O . VAL A 1 169 ? -6.656 13.327 -18.601 1.00 54.50 169 VAL A O 1
ATOM 1393 N N . ARG A 1 170 ? -7.099 12.472 -20.599 1.00 54.66 170 ARG A N 1
ATOM 1394 C CA . ARG A 1 170 ? -8.538 12.794 -20.517 1.00 54.66 170 ARG A CA 1
ATOM 1395 C C . ARG A 1 170 ? -9.310 11.916 -19.521 1.00 54.66 170 ARG A C 1
ATOM 1397 O O . ARG A 1 170 ? -10.476 12.190 -19.255 1.00 54.66 170 ARG A O 1
ATOM 1404 N N . GLY A 1 171 ? -8.648 10.918 -18.935 1.00 51.09 171 GLY A N 1
ATOM 1405 C CA . GLY A 1 171 ? -9.185 9.942 -18.000 1.00 51.09 171 GLY A CA 1
ATOM 1406 C C . GLY A 1 171 ? -9.845 8.783 -18.737 1.00 51.09 171 GLY A C 1
ATOM 1407 O O . GLY A 1 171 ? -10.871 8.958 -19.392 1.00 51.09 171 GLY A O 1
ATOM 1408 N N . MET A 1 172 ? -9.304 7.572 -18.593 1.00 54.38 172 MET A N 1
ATOM 1409 C CA . MET A 1 172 ? -10.094 6.382 -18.897 1.00 54.38 172 MET A CA 1
ATOM 1410 C C . MET A 1 172 ? -11.206 6.266 -17.845 1.00 54.38 172 MET A C 1
ATOM 1412 O O . MET A 1 172 ? -10.910 6.327 -16.646 1.00 54.38 172 MET A O 1
ATOM 1416 N N . PRO A 1 173 ? -12.483 6.122 -18.240 1.00 58.62 173 PRO A N 1
ATOM 1417 C CA . PRO A 1 173 ? -13.538 5.883 -17.271 1.00 58.62 173 PRO A CA 1
ATOM 1418 C C . PRO A 1 173 ? -13.202 4.608 -16.496 1.00 58.62 173 PRO A C 1
ATOM 1420 O O . PRO A 1 173 ? -12.850 3.591 -17.097 1.00 58.62 173 PRO A O 1
ATOM 1423 N N . LEU A 1 174 ? -13.319 4.662 -15.163 1.00 59.03 174 LEU A N 1
ATOM 1424 C CA . LEU A 1 174 ? -13.321 3.452 -14.342 1.00 59.03 174 LEU A CA 1
ATOM 1425 C C . LEU A 1 174 ? -14.339 2.503 -14.979 1.00 59.03 174 LEU A C 1
ATOM 1427 O O . LEU A 1 174 ? -15.489 2.898 -15.201 1.00 59.03 174 LEU A O 1
ATOM 1431 N N . GLY A 1 175 ? -13.882 1.314 -15.372 1.00 54.19 175 GLY A N 1
ATOM 1432 C CA . GLY A 1 175 ? -14.703 0.352 -16.095 1.00 54.19 175 GLY A CA 1
ATOM 1433 C C . GLY A 1 175 ? -16.056 0.140 -15.413 1.00 54.19 175 GLY A C 1
ATOM 1434 O O . GLY A 1 175 ? -16.210 0.303 -14.201 1.00 54.19 175 GLY A O 1
ATOM 1435 N N . GLY A 1 176 ? -17.070 -0.213 -16.203 1.00 54.97 176 GLY A N 1
ATOM 1436 C CA . GLY A 1 176 ? -18.357 -0.622 -15.651 1.00 54.97 176 GLY A CA 1
ATOM 1437 C C . GLY A 1 176 ? -18.201 -1.838 -14.735 1.00 54.97 176 GLY A C 1
ATOM 1438 O O . GLY A 1 176 ? -17.236 -2.591 -14.844 1.00 54.97 176 GLY A O 1
ATOM 1439 N N . ILE A 1 177 ? -19.171 -2.043 -13.843 1.00 58.62 177 ILE A N 1
ATOM 1440 C CA . ILE A 1 177 ? -19.199 -3.218 -12.967 1.00 58.62 177 ILE A CA 1
ATOM 1441 C C . ILE A 1 177 ? -19.221 -4.470 -13.853 1.00 58.62 177 ILE A C 1
ATOM 1443 O O . ILE A 1 177 ? -20.207 -4.724 -14.546 1.00 58.62 177 ILE A O 1
ATOM 1447 N N . GLY A 1 178 ? -18.103 -5.190 -13.873 1.00 63.62 178 GLY A N 1
ATOM 1448 C CA . GLY A 1 178 ? -17.883 -6.386 -14.676 1.00 63.62 178 GLY A CA 1
ATOM 1449 C C . GLY A 1 178 ? -17.739 -7.630 -13.808 1.00 63.62 178 GLY A C 1
ATOM 1450 O O . GLY A 1 178 ? -17.726 -7.557 -12.579 1.00 63.62 178 GLY A O 1
ATOM 1451 N N . LYS A 1 179 ? -17.624 -8.795 -14.452 1.00 70.56 179 LYS A N 1
ATOM 1452 C CA . LYS A 1 179 ? -17.362 -10.054 -13.750 1.00 70.56 179 LYS A CA 1
ATOM 1453 C C . LYS A 1 179 ? -15.946 -10.014 -13.163 1.00 70.56 179 LYS A C 1
ATOM 1455 O O . LYS A 1 179 ? -14.976 -10.092 -13.907 1.00 70.56 179 LYS A O 1
ATOM 1460 N N . SER A 1 180 ? -15.859 -9.873 -11.844 1.00 81.81 180 SER A N 1
ATOM 1461 C CA . SER A 1 180 ? -14.606 -9.803 -11.084 1.00 81.81 180 SER A CA 1
ATOM 1462 C C . SER A 1 180 ? -13.931 -11.175 -10.964 1.00 81.81 180 SER A C 1
ATOM 1464 O O . SER A 1 180 ? -14.607 -12.186 -10.754 1.00 81.81 180 SER A O 1
ATOM 1466 N N . ARG A 1 181 ? -12.590 -11.229 -11.001 1.00 84.19 181 ARG A N 1
ATOM 1467 C CA . ARG A 1 181 ? -11.798 -12.431 -10.634 1.00 84.19 181 ARG A CA 1
ATOM 1468 C C . ARG A 1 181 ? -11.922 -12.802 -9.149 1.00 84.19 181 ARG A C 1
ATOM 1470 O O . ARG A 1 181 ? -11.533 -13.904 -8.734 1.00 84.19 181 ARG A O 1
ATOM 1477 N N . PHE A 1 182 ? -12.457 -11.886 -8.350 1.00 86.19 182 PHE A N 1
ATOM 1478 C CA . PHE A 1 182 ? -12.758 -12.057 -6.936 1.00 86.19 182 PHE A CA 1
ATOM 1479 C C . PHE A 1 182 ? -14.250 -12.278 -6.652 1.00 86.19 182 PHE A C 1
ATOM 1481 O O . PHE A 1 182 ? -14.638 -12.293 -5.487 1.00 86.19 182 PHE A O 1
ATOM 1488 N N . ALA A 1 183 ? -15.078 -12.487 -7.680 1.00 88.12 183 ALA A N 1
ATOM 1489 C CA . ALA A 1 183 ? -16.480 -12.867 -7.515 1.00 88.12 183 ALA A CA 1
ATOM 1490 C C . ALA A 1 183 ? -16.636 -14.041 -6.527 1.00 88.12 183 ALA A C 1
ATOM 1492 O O . ALA A 1 183 ? -15.927 -15.047 -6.626 1.00 88.12 183 ALA A O 1
ATOM 1493 N N . GLY A 1 184 ? -17.521 -13.871 -5.541 1.00 87.88 184 GLY A N 1
ATOM 1494 C CA . GLY A 1 184 ? -17.791 -14.861 -4.495 1.00 87.88 184 GLY A CA 1
ATOM 1495 C C . GLY A 1 184 ? -16.710 -14.977 -3.411 1.00 87.88 184 GLY A C 1
ATOM 1496 O O . GLY A 1 184 ? -16.806 -15.860 -2.558 1.00 87.88 184 GLY A O 1
ATOM 1497 N N . LYS A 1 185 ? -15.679 -14.120 -3.422 1.00 90.19 185 LYS A N 1
ATOM 1498 C CA . LYS A 1 185 ? -14.578 -14.144 -2.445 1.00 90.19 185 LYS A CA 1
ATOM 1499 C C . LYS A 1 185 ? -14.704 -13.029 -1.412 1.00 90.19 185 LYS A C 1
ATOM 1501 O O . LYS A 1 185 ? -15.359 -12.011 -1.629 1.00 90.19 185 LYS A O 1
ATOM 1506 N N . THR A 1 186 ? -14.000 -13.216 -0.302 1.00 92.31 186 THR A N 1
ATOM 1507 C CA . THR A 1 186 ? -13.778 -12.184 0.710 1.00 92.31 186 THR A CA 1
ATOM 1508 C C . THR A 1 186 ? -12.310 -11.791 0.681 1.00 92.31 186 THR A C 1
ATOM 1510 O O . THR A 1 186 ? -11.444 -12.654 0.756 1.00 92.31 186 THR A O 1
ATOM 1513 N N . LEU A 1 187 ? -12.032 -10.498 0.546 1.00 91.81 187 LEU A N 1
ATOM 1514 C CA . LEU A 1 187 ? -10.686 -9.940 0.567 1.00 91.81 187 LEU A CA 1
ATOM 1515 C C . LEU A 1 187 ? -10.380 -9.307 1.921 1.00 91.81 187 LEU A C 1
ATOM 1517 O O . LEU A 1 187 ? -11.252 -8.727 2.573 1.00 91.81 187 LEU A O 1
ATOM 1521 N N . LYS A 1 188 ? -9.103 -9.348 2.296 1.00 92.44 188 LYS A N 1
ATOM 1522 C CA . LYS A 1 188 ? -8.544 -8.569 3.399 1.00 92.44 188 LYS A CA 1
ATOM 1523 C C . LYS A 1 188 ? -7.996 -7.261 2.854 1.00 92.44 188 LYS A C 1
ATOM 1525 O O . LYS A 1 188 ? -7.111 -7.262 2.003 1.00 92.44 188 LYS A O 1
ATOM 1530 N N . VAL A 1 189 ? -8.526 -6.144 3.339 1.00 94.12 189 VAL A N 1
ATOM 1531 C CA . VAL A 1 189 ? -8.166 -4.816 2.838 1.00 94.12 189 VAL A CA 1
ATOM 1532 C C . VAL A 1 189 ? -7.907 -3.868 3.997 1.00 94.12 189 VAL A C 1
ATOM 1534 O O . VAL A 1 189 ? -8.727 -3.718 4.906 1.00 94.12 189 VAL A O 1
ATOM 1537 N N . ILE A 1 190 ? -6.759 -3.205 3.961 1.00 93.38 190 ILE A N 1
ATOM 1538 C CA . ILE A 1 190 ? -6.410 -2.128 4.885 1.00 93.38 190 ILE A CA 1
ATOM 1539 C C . ILE A 1 190 ? -6.844 -0.818 4.235 1.00 93.38 190 ILE A C 1
ATOM 1541 O O . ILE A 1 190 ? -6.501 -0.544 3.087 1.00 93.38 190 ILE A O 1
ATOM 1545 N N . VAL A 1 191 ? -7.616 -0.017 4.965 1.00 93.56 191 VAL A N 1
ATOM 1546 C CA . VAL A 1 191 ? -8.097 1.287 4.496 1.00 93.56 191 VAL A CA 1
ATOM 1547 C C . VAL A 1 191 ? -7.362 2.374 5.254 1.00 93.56 191 VAL A C 1
ATOM 1549 O O . VAL A 1 191 ? -7.308 2.349 6.485 1.00 93.56 191 VAL A O 1
ATOM 1552 N N . LYS A 1 192 ? -6.839 3.353 4.523 1.00 90.00 192 LYS A N 1
ATOM 1553 C CA . LYS A 1 192 ? -6.100 4.480 5.090 1.00 90.00 192 LYS A CA 1
ATOM 1554 C C . LYS A 1 192 ? -6.546 5.777 4.443 1.00 90.00 192 LYS A C 1
ATOM 1556 O O . LYS A 1 192 ? -6.777 5.823 3.245 1.00 90.00 192 LYS A O 1
ATOM 1561 N N . ALA A 1 193 ? -6.658 6.840 5.227 1.00 90.00 193 ALA A N 1
ATOM 1562 C CA . ALA A 1 193 ? -6.928 8.176 4.713 1.00 90.00 193 ALA A CA 1
ATOM 1563 C C . ALA A 1 193 ? -5.885 9.140 5.267 1.00 90.00 193 ALA A C 1
ATOM 1565 O O . ALA A 1 193 ? -5.599 9.121 6.465 1.00 90.00 193 ALA A O 1
ATOM 1566 N N . ALA A 1 194 ? -5.328 9.979 4.401 1.00 88.31 194 ALA A N 1
ATOM 1567 C CA . ALA A 1 194 ? -4.297 10.932 4.780 1.00 88.31 194 ALA A CA 1
ATOM 1568 C C . ALA A 1 194 ? -4.497 12.272 4.071 1.00 88.31 194 ALA A C 1
ATOM 1570 O O . ALA A 1 194 ? -5.010 12.346 2.954 1.00 88.31 194 ALA A O 1
ATOM 1571 N N . ASN A 1 195 ? -4.062 13.336 4.744 1.00 91.31 195 ASN A N 1
ATOM 1572 C CA . ASN A 1 195 ? -4.083 14.691 4.217 1.00 91.31 195 ASN A CA 1
ATOM 1573 C C . ASN A 1 195 ? -2.662 15.252 4.246 1.00 91.31 195 ASN A C 1
ATOM 1575 O O . ASN A 1 195 ? -2.033 15.281 5.304 1.00 91.31 195 ASN A O 1
ATOM 1579 N N . TYR A 1 196 ? -2.199 15.768 3.114 1.00 90.19 196 TYR A N 1
ATOM 1580 C CA . TYR A 1 196 ? -1.022 16.625 3.046 1.00 90.19 196 TYR A CA 1
ATOM 1581 C C . TYR A 1 196 ? -1.489 18.067 3.189 1.00 90.19 196 TYR A C 1
ATOM 1583 O O . TYR A 1 196 ? -2.339 18.510 2.418 1.00 90.19 196 TYR A O 1
ATOM 1591 N N . VAL A 1 197 ? -0.970 18.777 4.190 1.00 92.94 197 VAL A N 1
ATOM 1592 C CA . VAL A 1 197 ? -1.355 20.157 4.510 1.00 92.94 197 VAL A CA 1
ATOM 1593 C C . VAL A 1 197 ? -0.108 21.029 4.434 1.00 92.94 197 VAL A C 1
ATOM 1595 O O . VAL A 1 197 ? 0.790 20.882 5.262 1.00 92.94 197 VAL A O 1
ATOM 1598 N N . LEU A 1 198 ? -0.061 21.920 3.444 1.00 92.44 198 LEU A N 1
ATOM 1599 C CA . LEU A 1 198 ? 1.082 22.786 3.161 1.00 92.44 198 LEU A CA 1
ATOM 1600 C C . LEU A 1 198 ? 0.698 24.250 3.361 1.00 92.44 198 LEU A C 1
ATOM 1602 O O . LEU A 1 198 ? -0.235 24.753 2.730 1.00 92.44 198 LEU A O 1
ATOM 1606 N N . LEU A 1 199 ? 1.432 24.954 4.220 1.00 94.38 199 LEU A N 1
ATOM 1607 C CA . LEU A 1 199 ? 1.325 26.411 4.313 1.00 94.38 199 LEU A CA 1
ATOM 1608 C C . LEU A 1 199 ? 1.862 27.067 3.027 1.00 94.38 199 LEU A C 1
ATOM 1610 O O . LEU A 1 199 ? 2.624 26.426 2.298 1.00 94.38 199 LEU A O 1
ATOM 1614 N N . PRO A 1 200 ? 1.480 28.321 2.733 1.00 94.25 200 PRO A N 1
ATOM 1615 C CA . PRO A 1 200 ? 2.012 29.065 1.592 1.00 94.25 200 PRO A CA 1
ATOM 1616 C C . PRO A 1 200 ? 3.545 29.002 1.516 1.00 94.25 200 PRO A C 1
ATOM 1618 O O . PRO A 1 200 ? 4.234 29.158 2.526 1.00 94.25 200 PRO A O 1
ATOM 1621 N N . GLY A 1 201 ? 4.068 28.694 0.328 1.00 91.38 201 GLY A N 1
ATOM 1622 C CA . GLY A 1 201 ? 5.494 28.529 0.043 1.00 91.38 201 GLY A CA 1
ATOM 1623 C C . GLY A 1 201 ? 6.138 27.226 0.536 1.00 91.38 201 GLY A C 1
ATOM 1624 O O . GLY A 1 201 ? 7.314 27.012 0.256 1.00 91.38 201 GLY A O 1
ATOM 1625 N N . GLN A 1 202 ? 5.422 26.354 1.257 1.00 92.88 202 GLN A N 1
ATOM 1626 C CA . GLN A 1 202 ? 5.985 25.081 1.717 1.00 92.88 202 GLN A CA 1
ATOM 1627 C C . GLN A 1 202 ? 6.063 24.039 0.603 1.00 92.88 202 GLN A C 1
ATOM 1629 O O . GLN A 1 202 ? 5.174 23.934 -0.248 1.00 92.88 202 GLN A O 1
ATOM 1634 N N . GLU A 1 203 ? 7.110 23.224 0.694 1.00 93.50 203 GLU A N 1
ATOM 1635 C CA . GLU A 1 203 ? 7.390 22.094 -0.183 1.00 93.50 203 GLU A CA 1
ATOM 1636 C C . GLU A 1 203 ? 7.518 20.805 0.637 1.00 93.50 203 GLU A C 1
ATOM 1638 O O . GLU A 1 203 ? 7.886 20.835 1.815 1.00 93.50 203 GLU A O 1
ATOM 1643 N N . TYR A 1 204 ? 7.175 19.676 0.024 1.00 91.50 204 TYR A N 1
ATOM 1644 C CA . TYR A 1 204 ? 7.299 18.350 0.618 1.00 91.50 204 TYR A CA 1
ATOM 1645 C C . TYR A 1 204 ? 7.681 17.319 -0.442 1.00 91.50 204 TYR A C 1
ATOM 1647 O O . TYR A 1 204 ? 7.021 17.221 -1.474 1.00 91.50 204 TYR A O 1
ATOM 1655 N N . GLU A 1 205 ? 8.687 16.509 -0.136 1.00 90.31 205 GLU A N 1
ATOM 1656 C CA . GLU A 1 205 ? 9.074 15.323 -0.896 1.00 90.31 205 GLU A CA 1
ATOM 1657 C C . GLU A 1 205 ? 8.958 14.095 0.017 1.00 90.31 205 GLU A C 1
ATOM 1659 O O . GLU A 1 205 ? 9.209 14.178 1.223 1.00 90.31 205 GLU A O 1
ATOM 1664 N N . GLY A 1 206 ? 8.500 12.974 -0.539 1.00 85.12 206 GLY A N 1
ATOM 1665 C CA . GLY A 1 206 ? 8.408 11.710 0.187 1.00 85.12 206 GLY A CA 1
ATOM 1666 C C . GLY A 1 206 ? 9.706 10.905 0.114 1.00 85.12 206 GLY A C 1
ATOM 1667 O O . GLY A 1 206 ? 10.514 11.096 -0.787 1.00 85.12 206 GLY A O 1
ATOM 1668 N N . SER A 1 207 ? 9.868 9.945 1.021 1.00 85.25 207 SER A N 1
ATOM 1669 C CA . SER A 1 207 ? 10.899 8.908 0.919 1.00 85.25 207 SER A CA 1
ATOM 1670 C C . SER A 1 207 ? 10.409 7.731 0.072 1.00 85.25 207 SER A C 1
ATOM 1672 O O . SER A 1 207 ? 9.201 7.496 -0.041 1.00 85.25 207 SER A O 1
ATOM 1674 N N . TRP A 1 208 ? 11.335 6.982 -0.527 1.00 85.06 208 TRP A N 1
ATOM 1675 C CA . TRP A 1 208 ? 11.015 5.729 -1.212 1.00 85.06 208 TRP A CA 1
ATOM 1676 C C . TRP A 1 208 ? 10.546 4.680 -0.217 1.00 85.06 208 TRP A C 1
ATOM 1678 O O . TRP A 1 208 ? 11.224 4.449 0.772 1.00 85.06 208 TRP A O 1
ATOM 1688 N N . HIS A 1 209 ? 9.410 4.035 -0.462 1.00 81.81 209 HIS A N 1
ATOM 1689 C CA . HIS A 1 209 ? 8.895 2.984 0.414 1.00 81.81 209 HIS A CA 1
ATOM 1690 C C . HIS A 1 209 ? 7.981 2.006 -0.326 1.00 81.81 209 HIS A C 1
ATOM 1692 O O . HIS A 1 209 ? 7.509 2.281 -1.431 1.00 81.81 209 HIS A O 1
ATOM 1698 N N . 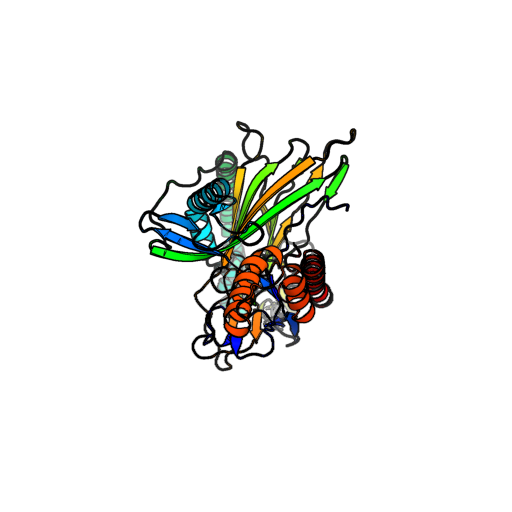VAL A 1 210 ? 7.712 0.868 0.313 1.00 82.31 210 VAL A N 1
ATOM 1699 C CA . VAL A 1 210 ? 6.568 -0.006 0.003 1.00 82.31 210 VAL A CA 1
ATOM 1700 C C . VAL A 1 210 ? 5.487 0.167 1.073 1.00 82.31 210 VAL A C 1
ATOM 1702 O O . VAL A 1 210 ? 5.764 0.648 2.179 1.00 82.31 210 VAL A O 1
ATOM 1705 N N . GLU A 1 211 ? 4.239 -0.188 0.761 1.00 82.75 211 GLU A N 1
ATOM 1706 C CA . GLU A 1 211 ? 3.172 -0.121 1.762 1.00 82.75 211 GLU A CA 1
ATOM 1707 C C . GLU A 1 211 ? 3.261 -1.302 2.720 1.00 82.75 211 GLU A C 1
ATOM 1709 O O . GLU A 1 211 ? 3.368 -2.459 2.308 1.00 82.75 211 GLU A O 1
ATOM 1714 N N . GLY A 1 212 ? 3.160 -0.988 4.010 1.00 77.69 212 GLY A N 1
ATOM 1715 C CA . GLY A 1 212 ? 3.234 -1.968 5.085 1.00 77.69 212 GLY A CA 1
ATOM 1716 C C . GLY A 1 212 ? 4.598 -2.640 5.234 1.00 77.69 212 GLY A C 1
ATOM 1717 O O . GLY A 1 212 ? 5.595 -2.223 4.651 1.00 77.69 212 GLY A O 1
ATOM 1718 N N . ALA A 1 213 ? 4.631 -3.670 6.071 1.00 74.69 213 ALA A N 1
ATOM 1719 C CA . ALA A 1 213 ? 5.785 -4.539 6.283 1.00 74.69 213 ALA A CA 1
ATOM 1720 C C . ALA A 1 213 ? 5.562 -5.918 5.627 1.00 74.69 213 ALA A C 1
ATOM 1722 O O . ALA A 1 213 ? 4.410 -6.314 5.426 1.00 74.69 213 ALA A O 1
ATOM 1723 N N . PRO A 1 214 ? 6.615 -6.701 5.323 1.00 71.88 214 PRO A N 1
ATOM 1724 C CA . PRO A 1 214 ? 6.460 -7.962 4.583 1.00 71.88 214 PRO A CA 1
ATOM 1725 C C . PRO A 1 214 ? 5.504 -8.989 5.216 1.00 71.88 214 PRO A C 1
ATOM 1727 O O . PRO A 1 214 ? 4.792 -9.690 4.497 1.00 71.88 214 PRO A O 1
ATOM 1730 N N . HIS A 1 215 ? 5.402 -9.036 6.550 1.00 72.56 215 HIS A N 1
ATOM 1731 C CA . HIS A 1 215 ? 4.451 -9.904 7.265 1.00 72.56 215 HIS A CA 1
ATOM 1732 C C . HIS A 1 215 ? 2.984 -9.477 7.141 1.00 72.56 215 HIS A C 1
ATOM 1734 O O . HIS A 1 215 ? 2.096 -10.224 7.543 1.00 72.56 215 HIS A O 1
ATOM 1740 N N . GLU A 1 216 ? 2.710 -8.281 6.619 1.00 79.19 216 GLU A N 1
ATOM 1741 C CA . GLU A 1 216 ? 1.358 -7.764 6.367 1.00 79.19 216 GLU A CA 1
ATOM 1742 C C . GLU A 1 216 ? 0.829 -8.192 4.988 1.00 79.19 216 GLU A C 1
ATOM 1744 O O . GLU A 1 216 ? -0.335 -7.945 4.679 1.00 79.19 216 GLU A O 1
ATOM 1749 N N . HIS A 1 217 ? 1.652 -8.879 4.184 1.00 79.25 217 HIS A N 1
ATOM 1750 C CA . HIS A 1 217 ? 1.272 -9.549 2.934 1.00 79.25 217 HIS A CA 1
ATOM 1751 C C . HIS A 1 217 ? 0.468 -8.675 1.955 1.00 79.25 217 HIS A C 1
ATOM 1753 O O . HIS A 1 217 ? -0.390 -9.167 1.215 1.00 79.25 217 HIS A O 1
ATOM 1759 N N . ILE A 1 218 ? 0.746 -7.370 1.933 1.00 84.25 218 ILE A N 1
ATOM 1760 C CA . ILE A 1 218 ? 0.121 -6.432 1.002 1.00 84.25 218 ILE A CA 1
ATOM 1761 C C . ILE A 1 218 ? 0.653 -6.721 -0.401 1.00 84.25 218 ILE A C 1
ATOM 1763 O O . ILE A 1 218 ? 1.858 -6.667 -0.644 1.00 84.25 218 ILE A O 1
ATOM 1767 N N . ARG A 1 219 ? -0.255 -7.031 -1.328 1.00 85.25 219 ARG A N 1
ATOM 1768 C CA . ARG A 1 219 ? 0.074 -7.427 -2.704 1.00 85.25 219 ARG A CA 1
ATOM 1769 C C . ARG A 1 219 ? -0.200 -6.322 -3.714 1.00 85.25 219 ARG A C 1
ATOM 1771 O O . ARG A 1 219 ? 0.585 -6.160 -4.645 1.00 85.25 219 ARG A O 1
ATOM 1778 N N . ALA A 1 220 ? -1.267 -5.557 -3.518 1.00 90.69 220 ALA A N 1
ATOM 1779 C CA . ALA A 1 220 ? -1.606 -4.425 -4.369 1.00 90.69 220 ALA A CA 1
ATOM 1780 C C . ALA A 1 220 ? -2.026 -3.221 -3.534 1.00 90.69 220 ALA A C 1
ATOM 1782 O O . ALA A 1 220 ? -2.671 -3.361 -2.490 1.00 90.69 220 ALA A O 1
ATOM 1783 N N . SER A 1 221 ? -1.685 -2.047 -4.045 1.00 94.12 221 SER A N 1
ATOM 1784 C CA . SER A 1 221 ? -1.950 -0.764 -3.418 1.00 94.12 221 SER A CA 1
ATOM 1785 C C . SER A 1 221 ? -2.738 0.106 -4.384 1.00 94.12 221 SER A C 1
ATOM 1787 O O . SER A 1 221 ? -2.395 0.227 -5.557 1.00 94.12 221 SER A O 1
ATOM 1789 N N . LEU A 1 222 ? -3.811 0.707 -3.881 1.00 95.50 222 LEU A N 1
ATOM 1790 C CA . LEU A 1 222 ? -4.634 1.669 -4.598 1.00 95.50 222 LEU A CA 1
ATOM 1791 C C . LEU A 1 222 ? -4.614 2.989 -3.837 1.00 95.50 222 LEU A C 1
ATOM 1793 O O . LEU A 1 222 ? -4.954 3.009 -2.656 1.00 95.50 222 LEU A O 1
ATOM 1797 N N . ILE A 1 223 ? -4.302 4.089 -4.517 1.00 95.00 223 ILE A N 1
ATOM 1798 C CA . ILE A 1 223 ? -4.354 5.447 -3.973 1.00 95.00 223 ILE A CA 1
ATOM 1799 C C . ILE A 1 223 ? -5.354 6.269 -4.783 1.00 95.00 223 ILE A C 1
ATOM 1801 O O . ILE A 1 223 ? -5.222 6.425 -5.995 1.00 95.00 223 ILE A O 1
ATOM 1805 N N . TYR A 1 224 ? -6.351 6.825 -4.104 1.00 93.81 224 TYR A N 1
ATOM 1806 C CA . TYR A 1 224 ? -7.362 7.701 -4.677 1.00 93.81 224 TYR A CA 1
ATOM 1807 C C . TYR A 1 224 ? -7.138 9.152 -4.241 1.00 93.81 224 TYR A C 1
ATOM 1809 O O . TYR A 1 224 ? -7.337 9.507 -3.076 1.00 93.81 224 TYR A O 1
ATOM 1817 N N . TYR A 1 225 ? -6.766 10.002 -5.198 1.00 92.31 225 TYR A N 1
ATOM 1818 C CA . TYR A 1 225 ? -6.556 11.439 -5.018 1.00 92.31 225 TYR A CA 1
ATOM 1819 C C . TYR A 1 225 ? -7.872 12.183 -5.236 1.00 92.31 225 TYR A C 1
ATOM 1821 O O . TYR A 1 225 ? -8.157 12.707 -6.314 1.00 92.31 225 TYR A O 1
ATOM 1829 N N . HIS A 1 226 ? -8.712 12.185 -4.204 1.00 89.44 226 HIS A N 1
ATOM 1830 C CA . HIS A 1 226 ? -10.110 12.601 -4.324 1.00 89.44 226 HIS A CA 1
ATOM 1831 C C . HIS A 1 226 ? -10.344 14.109 -4.161 1.00 89.44 226 HIS A C 1
ATOM 1833 O O . HIS A 1 226 ? -11.445 14.589 -4.413 1.00 89.44 226 HIS A O 1
ATOM 1839 N N . SER A 1 227 ? -9.359 14.854 -3.656 1.00 89.81 227 SER A N 1
ATOM 1840 C CA . SER A 1 227 ? -9.440 16.307 -3.495 1.00 89.81 227 SER A CA 1
ATOM 1841 C C . SER A 1 227 ? -8.040 16.897 -3.352 1.00 89.81 227 SER A C 1
ATOM 1843 O O . SER A 1 227 ? -7.191 16.346 -2.654 1.00 89.81 227 SER A O 1
ATOM 1845 N N . CYS A 1 228 ? -7.798 18.025 -4.004 1.00 90.00 228 CYS A N 1
ATOM 1846 C CA . CYS A 1 228 ? -6.534 18.744 -4.018 1.00 90.00 228 CYS A CA 1
ATOM 1847 C C . CYS A 1 228 ? -6.845 20.227 -4.195 1.00 90.00 228 CYS A C 1
ATOM 1849 O O . CYS A 1 228 ? -7.633 20.590 -5.068 1.00 90.00 228 CYS A O 1
ATOM 1851 N N . SER A 1 229 ? -6.264 21.077 -3.354 1.00 89.88 229 SER A N 1
ATOM 1852 C CA . SER A 1 229 ? -6.373 22.524 -3.517 1.00 89.88 229 SER A CA 1
ATOM 1853 C C . SER A 1 229 ? -5.735 22.962 -4.843 1.00 89.88 229 SER A C 1
ATOM 1855 O O . SER A 1 229 ? -4.652 22.481 -5.172 1.00 89.88 229 SER A O 1
ATOM 1857 N N . PRO A 1 230 ? -6.329 23.923 -5.572 1.00 87.38 230 PRO A N 1
ATOM 1858 C CA . PRO A 1 230 ? -5.808 24.386 -6.864 1.00 87.38 230 PRO A CA 1
ATOM 1859 C C . PRO A 1 230 ? -4.443 25.085 -6.759 1.00 87.38 230 PRO A C 1
ATOM 1861 O O . PRO A 1 230 ? -3.737 25.221 -7.752 1.00 87.38 230 PRO A O 1
ATOM 1864 N N . SER A 1 231 ? -4.054 25.521 -5.558 1.00 88.75 231 SER A N 1
ATOM 1865 C CA . SER A 1 231 ? -2.731 26.079 -5.268 1.00 88.75 231 SER A CA 1
ATOM 1866 C C . SER A 1 231 ? -1.642 25.020 -5.069 1.00 88.75 231 SER A C 1
ATOM 1868 O O . SER A 1 231 ? -0.485 25.378 -4.863 1.00 88.75 231 SER A O 1
ATOM 1870 N N . ILE A 1 232 ? -1.961 23.722 -5.109 1.00 89.94 232 ILE A N 1
ATOM 1871 C CA . ILE A 1 232 ? -0.944 22.669 -5.045 1.00 89.94 232 ILE A CA 1
ATOM 1872 C C . ILE A 1 232 ? -0.392 22.404 -6.442 1.00 89.94 232 ILE A C 1
ATOM 1874 O O . ILE A 1 232 ? -1.125 22.023 -7.351 1.00 89.94 232 ILE A O 1
ATOM 1878 N N . SER A 1 233 ? 0.924 22.542 -6.578 1.00 90.88 233 SER A N 1
ATOM 1879 C CA . SER A 1 233 ? 1.692 21.931 -7.659 1.00 90.88 233 SER A CA 1
ATOM 1880 C C . SER A 1 233 ? 2.124 20.533 -7.216 1.00 90.88 233 SER A C 1
ATOM 1882 O O . SER A 1 233 ? 2.770 20.393 -6.174 1.00 90.88 233 SER A O 1
ATOM 1884 N N . ASP A 1 234 ? 1.743 19.510 -7.980 1.00 90.56 234 ASP A N 1
ATOM 1885 C CA . ASP A 1 234 ? 2.013 18.097 -7.695 1.00 90.56 234 ASP A CA 1
ATOM 1886 C C . ASP A 1 234 ? 2.897 17.514 -8.805 1.00 90.56 234 ASP A C 1
ATOM 1888 O O . ASP A 1 234 ? 2.486 17.461 -9.965 1.00 90.56 234 ASP A O 1
ATOM 1892 N N . ALA A 1 235 ? 4.111 17.091 -8.449 1.00 91.12 235 ALA A N 1
ATOM 1893 C CA . ALA A 1 235 ? 5.058 16.477 -9.379 1.00 91.12 235 ALA A CA 1
ATOM 1894 C C . ALA A 1 235 ? 4.736 15.000 -9.672 1.00 91.12 235 ALA A C 1
ATOM 1896 O O . ALA A 1 235 ? 5.333 14.414 -10.571 1.00 91.12 235 ALA A O 1
ATOM 1897 N N . GLY A 1 236 ? 3.782 14.402 -8.951 1.00 91.88 236 GLY A N 1
ATOM 1898 C CA . GLY A 1 236 ? 3.319 13.038 -9.155 1.00 91.88 236 GLY A CA 1
ATOM 1899 C C . GLY A 1 236 ? 3.876 12.021 -8.161 1.00 91.88 236 GLY A C 1
ATOM 1900 O O . GLY A 1 236 ? 4.392 12.347 -7.086 1.00 91.88 236 GLY A O 1
ATOM 1901 N N . LEU A 1 237 ? 3.713 10.752 -8.526 1.00 94.06 237 LEU A N 1
ATOM 1902 C CA . LEU A 1 237 ? 4.171 9.595 -7.768 1.00 94.06 237 LEU A CA 1
ATOM 1903 C C . LEU A 1 237 ? 5.266 8.888 -8.569 1.00 94.06 237 LEU A C 1
ATOM 1905 O O . LEU A 1 237 ? 5.012 8.426 -9.682 1.00 94.06 237 LEU A O 1
ATOM 1909 N N . SER A 1 238 ? 6.481 8.852 -8.029 1.00 95.00 238 SER A N 1
ATOM 1910 C CA . SER A 1 238 ? 7.614 8.173 -8.660 1.00 95.00 238 SER A CA 1
ATOM 1911 C C . SER A 1 238 ? 7.642 6.711 -8.257 1.00 95.00 238 SER A C 1
ATOM 1913 O O . SER A 1 238 ? 7.346 6.394 -7.105 1.00 95.00 238 SER A O 1
ATOM 1915 N N . PHE A 1 239 ? 8.042 5.846 -9.185 1.00 92.81 239 PHE A N 1
ATOM 1916 C CA . PHE A 1 239 ? 8.192 4.413 -8.973 1.00 92.81 239 PHE A CA 1
ATOM 1917 C C . PHE A 1 239 ? 9.609 3.952 -9.293 1.00 92.81 239 PHE A C 1
ATOM 1919 O O . PHE A 1 239 ? 10.237 4.419 -10.245 1.00 92.81 239 PHE A O 1
ATOM 1926 N N . ARG A 1 240 ? 10.091 2.987 -8.515 1.00 86.69 240 ARG A N 1
ATOM 1927 C CA . ARG A 1 240 ? 11.310 2.230 -8.787 1.00 86.69 240 ARG A CA 1
ATOM 1928 C C . ARG A 1 240 ? 11.132 0.787 -8.334 1.00 86.69 240 ARG A C 1
ATOM 1930 O O . ARG A 1 240 ? 10.216 0.465 -7.575 1.00 86.69 240 ARG A O 1
ATOM 1937 N N . ARG A 1 241 ? 12.025 -0.087 -8.773 1.00 82.31 241 ARG A N 1
ATOM 1938 C CA . ARG A 1 241 ? 12.094 -1.470 -8.297 1.00 82.31 241 ARG A CA 1
ATOM 1939 C C . ARG A 1 241 ? 13.533 -1.888 -8.067 1.00 82.31 241 ARG A C 1
ATOM 1941 O O . ARG A 1 241 ? 14.439 -1.325 -8.678 1.00 82.31 241 ARG A O 1
ATOM 1948 N N . LEU A 1 242 ? 13.710 -2.909 -7.241 1.00 74.56 242 LEU A N 1
ATOM 1949 C CA . LEU A 1 242 ? 14.994 -3.580 -7.106 1.00 74.56 242 LEU A CA 1
ATOM 1950 C C . LEU A 1 242 ? 15.347 -4.283 -8.421 1.00 74.56 242 LEU A C 1
ATOM 1952 O O . LEU A 1 242 ? 14.464 -4.799 -9.120 1.00 74.56 242 LEU A O 1
ATOM 1956 N N . ARG A 1 243 ? 16.638 -4.281 -8.748 1.00 72.12 243 ARG A N 1
ATOM 1957 C CA . ARG A 1 243 ? 17.196 -5.197 -9.739 1.00 72.12 243 ARG A CA 1
ATOM 1958 C C . ARG A 1 243 ? 17.167 -6.624 -9.197 1.00 72.12 243 ARG A C 1
ATOM 1960 O O . ARG A 1 243 ? 17.314 -6.837 -7.999 1.00 72.12 243 ARG A O 1
ATOM 1967 N N . THR A 1 244 ? 16.968 -7.566 -10.100 1.00 68.94 244 THR A N 1
ATOM 1968 C CA . THR A 1 244 ? 16.978 -9.015 -9.895 1.00 68.94 244 THR A CA 1
ATOM 1969 C C . THR A 1 244 ? 18.110 -9.634 -10.715 1.00 68.94 244 THR A C 1
ATOM 1971 O O . THR A 1 244 ? 18.666 -8.965 -11.589 1.00 68.94 244 THR A O 1
ATOM 1974 N N . GLU A 1 245 ? 18.414 -10.917 -10.503 1.00 60.84 245 GLU A N 1
ATOM 1975 C CA . GLU A 1 245 ? 19.343 -11.669 -11.365 1.00 60.84 245 GLU A CA 1
ATOM 1976 C C . GLU A 1 245 ? 18.951 -11.603 -12.856 1.00 60.84 245 GLU A C 1
ATOM 1978 O O . GLU A 1 245 ? 19.817 -11.564 -13.726 1.00 60.84 245 GLU A O 1
ATOM 1983 N N . GLU A 1 246 ? 17.649 -11.532 -13.162 1.00 63.22 246 GLU A N 1
ATOM 1984 C CA . GLU A 1 246 ? 17.142 -11.442 -14.539 1.00 63.22 246 GLU A CA 1
ATOM 1985 C C . GLU A 1 246 ? 17.401 -10.077 -15.187 1.00 63.22 246 GLU A C 1
ATOM 1987 O O . GLU A 1 246 ? 17.498 -9.986 -16.408 1.00 63.22 246 GLU A O 1
ATOM 1992 N N . ASP A 1 247 ? 17.551 -9.016 -14.386 1.00 63.88 247 ASP A N 1
ATOM 1993 C CA . ASP A 1 247 ? 17.894 -7.675 -14.879 1.00 63.88 247 ASP A CA 1
ATOM 1994 C C . ASP A 1 247 ? 19.344 -7.551 -15.338 1.00 63.88 247 ASP A C 1
ATOM 1996 O O . ASP A 1 247 ? 19.741 -6.470 -15.785 1.00 63.88 247 ASP A O 1
ATOM 2000 N N . ASP A 1 248 ? 20.102 -8.637 -15.166 1.00 59.00 248 ASP A N 1
ATOM 2001 C CA . ASP A 1 248 ? 21.517 -8.803 -15.456 1.00 59.00 248 ASP A CA 1
ATOM 2002 C C . ASP A 1 248 ? 22.319 -7.520 -15.179 1.00 59.00 248 ASP A C 1
ATOM 2004 O O . ASP A 1 248 ? 22.874 -6.903 -16.094 1.00 59.00 248 ASP A O 1
ATOM 2008 N N . PRO A 1 249 ? 22.388 -7.046 -13.918 1.00 46.91 249 PRO A N 1
ATOM 2009 C CA . PRO A 1 249 ? 23.431 -6.124 -13.555 1.00 46.91 249 PRO A CA 1
ATOM 2010 C C . PRO A 1 249 ? 24.693 -6.954 -13.318 1.00 46.91 249 PRO A C 1
ATOM 2012 O O . PRO A 1 249 ? 24.988 -7.373 -12.209 1.00 46.91 249 PRO A O 1
ATOM 2015 N N . ASN A 1 250 ? 25.505 -7.118 -14.350 1.00 44.25 250 ASN A N 1
ATOM 2016 C CA . ASN A 1 250 ? 26.914 -6.775 -14.224 1.00 44.25 250 ASN A CA 1
ATOM 2017 C C . ASN A 1 250 ? 27.850 -7.507 -13.246 1.00 44.25 250 ASN A C 1
ATOM 2019 O O . ASN A 1 250 ? 28.994 -7.072 -13.140 1.00 44.25 250 ASN A O 1
ATOM 2023 N N . VAL A 1 251 ? 27.488 -8.587 -12.548 1.00 42.97 251 VAL A N 1
ATOM 2024 C CA . VAL A 1 251 ? 28.451 -9.196 -11.595 1.00 42.97 251 VAL A CA 1
ATOM 2025 C C . VAL A 1 251 ? 28.519 -10.723 -11.596 1.00 42.97 251 VAL A C 1
ATOM 2027 O O . VAL A 1 251 ? 29.439 -11.290 -11.008 1.00 42.97 251 VAL A O 1
ATOM 2030 N N . ALA A 1 252 ? 27.679 -11.429 -12.352 1.00 39.19 252 ALA A N 1
ATOM 2031 C CA . ALA A 1 252 ? 27.753 -12.887 -12.454 1.00 39.19 252 ALA A CA 1
ATOM 2032 C C . ALA A 1 252 ? 28.584 -13.364 -13.659 1.00 39.19 252 ALA A C 1
ATOM 2034 O O . ALA A 1 252 ? 28.104 -14.113 -14.503 1.00 39.19 252 ALA A O 1
ATOM 2035 N N . ARG A 1 253 ? 29.850 -12.933 -13.724 1.00 39.59 253 ARG A N 1
ATOM 2036 C CA . ARG A 1 253 ? 31.031 -13.708 -14.162 1.00 39.59 253 ARG A CA 1
ATOM 2037 C C . ARG A 1 253 ? 32.195 -12.736 -14.276 1.00 39.59 253 ARG A C 1
ATOM 2039 O O . ARG A 1 253 ? 32.281 -11.957 -15.219 1.00 39.59 253 ARG A O 1
ATOM 2046 N N . GLY A 1 254 ? 33.132 -12.823 -13.338 1.00 43.31 254 GLY A N 1
ATOM 2047 C CA . GLY A 1 254 ? 34.452 -12.252 -13.542 1.00 43.31 254 GLY A CA 1
ATOM 2048 C C . GLY A 1 254 ? 35.104 -12.929 -14.737 1.00 43.31 254 GLY A C 1
ATOM 2049 O O . GLY A 1 254 ? 35.709 -13.964 -14.552 1.00 43.31 254 GLY A O 1
ATOM 2050 N N . HIS A 1 255 ? 34.927 -12.375 -15.932 1.00 47.72 255 HIS A N 1
ATOM 2051 C CA . HIS A 1 2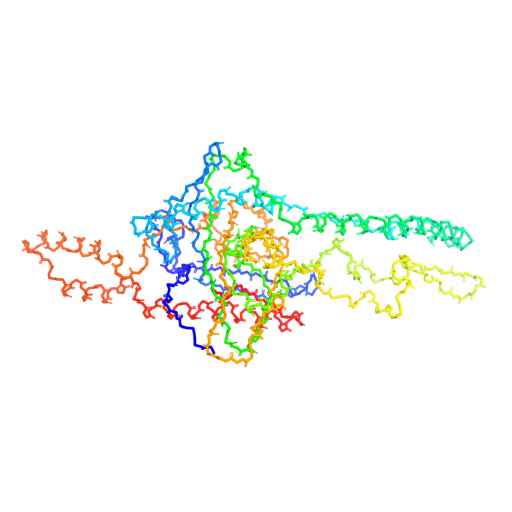55 ? 35.732 -12.587 -17.128 1.00 47.72 255 HIS A CA 1
ATOM 2052 C C . HIS A 1 255 ? 35.361 -11.455 -18.089 1.00 47.72 255 HIS A C 1
ATOM 2054 O O . HIS A 1 255 ? 34.467 -11.613 -18.920 1.00 47.72 255 HIS A O 1
ATOM 2060 N N . GLY A 1 256 ? 36.066 -10.317 -18.010 1.00 52.81 256 GLY A N 1
ATOM 2061 C CA . GLY A 1 256 ? 36.084 -9.353 -19.121 1.00 52.81 256 GLY A CA 1
ATOM 2062 C C . GLY A 1 256 ? 36.334 -10.056 -20.464 1.00 52.81 256 GLY A C 1
ATOM 2063 O O . GLY A 1 256 ? 35.820 -9.624 -21.486 1.00 52.81 256 GLY A O 1
ATOM 2064 N N . ASP A 1 257 ? 36.990 -11.223 -20.422 1.00 57.03 257 ASP A N 1
ATOM 2065 C CA . ASP A 1 257 ? 37.198 -12.168 -21.517 1.00 57.03 257 ASP A CA 1
ATOM 2066 C C . ASP A 1 257 ? 35.940 -12.502 -22.344 1.00 57.03 257 ASP A C 1
ATOM 2068 O O . ASP A 1 257 ? 36.071 -12.775 -23.530 1.00 57.03 257 ASP A O 1
ATOM 2072 N N . GLN A 1 258 ? 34.725 -12.481 -21.779 1.00 61.44 258 GLN A N 1
ATOM 2073 C CA . GLN A 1 258 ? 33.498 -12.780 -22.550 1.00 61.44 258 GLN A CA 1
ATOM 2074 C C . GLN A 1 258 ? 33.088 -11.660 -23.507 1.00 61.44 258 GLN A C 1
ATOM 2076 O O . GLN A 1 258 ? 32.419 -11.911 -24.513 1.00 61.44 258 GLN A O 1
ATOM 2081 N N . PHE A 1 259 ? 33.499 -10.437 -23.185 1.00 66.19 259 PHE A N 1
ATOM 2082 C CA . PHE A 1 259 ? 33.348 -9.263 -24.031 1.00 66.19 259 PHE A CA 1
ATOM 2083 C C . PHE A 1 259 ? 34.624 -8.993 -24.832 1.00 66.19 259 PHE A C 1
ATOM 2085 O O . PHE A 1 259 ? 34.677 -7.996 -25.534 1.00 66.19 259 PHE A O 1
ATOM 2092 N N . MET A 1 260 ? 35.647 -9.849 -24.741 1.00 67.81 260 MET A N 1
ATOM 2093 C CA . MET A 1 260 ? 36.921 -9.677 -25.437 1.00 67.81 260 MET A CA 1
ATOM 2094 C C . MET A 1 260 ? 37.033 -10.637 -26.613 1.00 67.81 260 MET A C 1
ATOM 2096 O O . MET A 1 260 ? 36.829 -11.844 -26.488 1.00 67.81 260 MET A O 1
ATOM 2100 N N . ILE A 1 261 ? 37.458 -10.105 -27.748 1.00 71.94 261 ILE A N 1
ATOM 2101 C CA . ILE A 1 261 ? 37.917 -10.879 -28.894 1.00 71.94 261 ILE A CA 1
ATOM 2102 C C . ILE A 1 261 ? 39.414 -10.627 -29.022 1.00 71.94 261 ILE A C 1
ATOM 2104 O O . ILE A 1 261 ? 39.844 -9.486 -29.162 1.00 71.94 261 ILE A O 1
ATOM 2108 N N . TRP A 1 262 ? 40.209 -11.691 -28.971 1.00 67.06 262 TRP A N 1
ATOM 2109 C CA . TRP A 1 262 ? 41.653 -11.600 -29.170 1.00 67.06 262 TRP A CA 1
ATOM 2110 C C . TRP A 1 262 ? 41.966 -11.646 -30.661 1.00 67.06 262 TRP A C 1
ATOM 2112 O O . TRP A 1 262 ? 41.689 -12.658 -31.310 1.00 67.06 262 TRP A O 1
ATOM 2122 N N . ASP A 1 263 ? 42.530 -10.561 -31.186 1.00 66.69 263 ASP A N 1
ATOM 2123 C CA . ASP A 1 263 ? 43.041 -10.508 -32.551 1.00 66.69 263 ASP A CA 1
ATOM 2124 C C . ASP A 1 263 ? 44.519 -10.927 -32.552 1.00 66.69 263 ASP A C 1
ATOM 2126 O O . ASP A 1 263 ? 45.398 -10.191 -32.100 1.00 66.69 263 ASP A O 1
ATOM 2130 N N . GLU A 1 264 ? 44.791 -12.141 -33.038 1.00 61.72 264 GLU A N 1
ATOM 2131 C CA . GLU A 1 264 ? 46.146 -12.704 -33.085 1.00 61.72 264 GLU A CA 1
ATOM 2132 C C . GLU A 1 264 ? 47.082 -11.932 -34.034 1.00 61.72 264 GLU A C 1
ATOM 2134 O O . GLU A 1 264 ? 48.300 -12.026 -33.882 1.00 61.72 264 GLU A O 1
ATOM 2139 N N . GLU A 1 265 ? 46.552 -11.154 -34.989 1.00 62.56 265 GLU A N 1
ATOM 2140 C CA . GLU A 1 265 ? 47.361 -10.348 -35.914 1.00 62.56 265 GLU A CA 1
ATOM 2141 C C . GLU A 1 265 ? 47.716 -8.963 -35.349 1.00 62.56 265 GLU A C 1
ATOM 2143 O O . GLU A 1 265 ? 48.742 -8.392 -35.731 1.00 62.56 265 GLU A O 1
ATOM 2148 N N . ALA A 1 266 ? 46.891 -8.423 -34.447 1.00 62.31 266 ALA A N 1
ATOM 2149 C CA . ALA A 1 266 ? 47.035 -7.066 -33.915 1.00 62.31 266 ALA A CA 1
ATOM 2150 C C . ALA A 1 266 ? 47.679 -6.991 -32.515 1.00 62.31 266 ALA A C 1
ATOM 2152 O O . ALA A 1 266 ? 48.049 -5.893 -32.102 1.00 62.31 266 ALA A O 1
ATOM 2153 N N . ASP A 1 267 ? 47.827 -8.124 -31.810 1.00 62.47 267 ASP A N 1
ATOM 2154 C CA . ASP A 1 267 ? 48.288 -8.207 -30.404 1.00 62.47 267 ASP A CA 1
ATOM 2155 C C . ASP A 1 267 ? 47.478 -7.295 -29.457 1.00 62.47 267 ASP A C 1
ATOM 2157 O O . ASP A 1 267 ? 47.995 -6.745 -28.485 1.00 62.47 267 ASP A O 1
ATOM 2161 N N . ASP A 1 268 ? 46.190 -7.108 -29.768 1.00 64.31 268 ASP A N 1
ATOM 2162 C CA . ASP A 1 268 ? 45.264 -6.266 -29.012 1.00 64.31 268 ASP A CA 1
ATOM 2163 C C . ASP A 1 268 ? 43.897 -6.953 -28.856 1.00 64.31 268 ASP A C 1
ATOM 2165 O O . ASP A 1 268 ? 43.482 -7.787 -29.671 1.00 64.31 268 ASP A O 1
ATOM 2169 N N . GLY A 1 269 ? 43.203 -6.624 -27.769 1.00 68.19 269 GLY A N 1
ATOM 2170 C CA . GLY A 1 269 ? 41.884 -7.152 -27.446 1.00 68.19 269 GLY A CA 1
ATOM 2171 C C . GLY A 1 269 ? 40.780 -6.200 -27.890 1.00 68.19 269 GLY A C 1
ATOM 2172 O O . GLY A 1 269 ? 40.749 -5.036 -27.498 1.00 68.19 269 GLY A O 1
ATOM 2173 N N . ILE A 1 270 ? 39.840 -6.696 -28.691 1.00 74.75 270 ILE A N 1
ATOM 2174 C CA . ILE A 1 270 ? 38.680 -5.927 -29.144 1.00 74.75 270 ILE A CA 1
ATOM 2175 C C . ILE A 1 270 ? 37.520 -6.165 -28.179 1.00 74.75 270 ILE A C 1
ATOM 2177 O O . ILE A 1 270 ? 37.128 -7.310 -27.954 1.00 74.75 270 ILE A O 1
ATOM 2181 N N . MET A 1 271 ? 36.935 -5.084 -27.658 1.00 73.62 271 MET A N 1
ATOM 2182 C CA . MET A 1 271 ? 35.707 -5.159 -26.865 1.00 73.62 271 MET A CA 1
ATOM 2183 C C . MET A 1 271 ? 34.485 -5.354 -27.777 1.00 73.62 271 MET A C 1
ATOM 2185 O O . MET A 1 271 ? 34.265 -4.555 -28.684 1.00 73.62 271 MET A O 1
ATOM 2189 N N . ASP A 1 272 ? 33.667 -6.372 -27.516 1.00 73.44 272 ASP A N 1
ATOM 2190 C CA . ASP A 1 272 ? 32.361 -6.609 -28.138 1.00 73.44 272 ASP A CA 1
ATOM 2191 C C . ASP A 1 272 ? 31.268 -6.518 -27.071 1.00 73.44 272 ASP A C 1
ATOM 2193 O O . ASP A 1 272 ? 30.952 -7.504 -26.397 1.00 73.44 272 ASP A O 1
ATOM 2197 N N . TYR A 1 273 ? 30.693 -5.326 -26.922 1.00 70.44 273 TYR A N 1
ATOM 2198 C CA . TYR A 1 273 ? 29.607 -5.060 -25.986 1.00 70.44 273 TYR A CA 1
ATOM 2199 C C . TYR A 1 273 ? 28.244 -5.061 -26.693 1.00 70.44 273 TYR A C 1
ATOM 2201 O O . TYR A 1 273 ? 28.147 -4.850 -27.906 1.00 70.44 273 TYR A O 1
ATOM 2209 N N . PRO A 1 274 ? 27.137 -5.277 -25.962 1.00 69.31 274 PRO A N 1
ATOM 2210 C CA . PRO A 1 274 ? 25.817 -4.915 -26.457 1.00 69.31 274 PRO A CA 1
ATOM 2211 C C . PRO A 1 274 ? 25.802 -3.467 -26.981 1.00 69.31 274 PRO A C 1
ATOM 2213 O O . PRO A 1 274 ? 26.364 -2.559 -26.376 1.00 69.31 274 PRO A O 1
ATOM 2216 N N . SER A 1 275 ? 25.173 -3.249 -28.138 1.00 61.75 275 SER A N 1
ATOM 2217 C CA . SER A 1 275 ? 25.245 -1.991 -28.912 1.00 61.75 275 SER A CA 1
ATOM 2218 C C . SER A 1 275 ? 24.656 -0.746 -28.222 1.00 61.75 275 SER A C 1
ATOM 2220 O O . SER A 1 275 ? 24.694 0.346 -28.778 1.00 61.75 275 SER A O 1
ATOM 2222 N N . ASP A 1 276 ? 23.995 -0.930 -27.083 1.00 56.88 276 ASP A N 1
ATOM 2223 C CA . ASP A 1 276 ? 23.454 0.089 -26.176 1.00 56.88 276 ASP A CA 1
ATOM 2224 C C . ASP A 1 276 ? 24.449 0.507 -25.079 1.00 56.88 276 ASP A C 1
ATOM 2226 O O . ASP A 1 276 ? 24.277 1.556 -24.467 1.00 56.88 276 ASP A O 1
ATOM 2230 N N . VAL A 1 277 ? 25.506 -0.277 -24.864 1.00 56.22 277 VAL A N 1
ATOM 2231 C CA . VAL A 1 277 ? 26.602 0.009 -23.926 1.00 56.22 277 VAL A CA 1
ATOM 2232 C C . VAL A 1 277 ? 27.754 0.754 -24.624 1.00 56.22 277 VAL A C 1
ATOM 2234 O O . VAL A 1 277 ? 28.506 1.479 -23.979 1.00 56.22 277 VAL A O 1
ATOM 2237 N N . GLU A 1 278 ? 27.866 0.640 -25.952 1.00 49.28 278 GLU A N 1
ATOM 2238 C CA . GLU A 1 278 ? 28.942 1.233 -26.770 1.00 49.28 278 GLU A CA 1
ATOM 2239 C C . GLU A 1 278 ? 28.830 2.761 -26.979 1.00 49.28 278 GLU A C 1
ATOM 2241 O O . GLU A 1 278 ? 29.824 3.407 -27.302 1.00 49.28 278 GLU A O 1
ATOM 2246 N N . GLU A 1 279 ? 27.644 3.357 -26.801 1.00 47.34 279 GLU A N 1
ATOM 2247 C CA . GLU A 1 279 ? 27.358 4.762 -27.167 1.00 47.34 279 GLU A CA 1
ATOM 2248 C C . GLU A 1 279 ? 27.390 5.759 -25.991 1.00 47.34 279 GLU A C 1
ATOM 2250 O O . GLU A 1 279 ? 27.195 6.959 -26.190 1.00 47.34 279 GLU A O 1
ATOM 2255 N N . GLY A 1 280 ? 27.651 5.303 -24.763 1.00 45.31 280 GLY A N 1
ATOM 2256 C CA . GLY A 1 280 ? 27.744 6.179 -23.592 1.00 45.31 280 GLY A CA 1
ATOM 2257 C C . GLY A 1 280 ? 29.130 6.812 -23.431 1.00 45.31 280 GLY A C 1
ATOM 2258 O O . GLY A 1 280 ? 30.101 6.116 -23.134 1.00 45.31 280 GLY A O 1
ATOM 2259 N N . GLU A 1 281 ? 29.240 8.143 -23.535 1.00 43.28 281 GLU A N 1
ATOM 2260 C CA . GLU A 1 281 ? 30.382 8.868 -22.958 1.00 43.28 281 GLU A CA 1
ATOM 2261 C C . GLU A 1 281 ? 30.417 8.573 -21.447 1.00 43.28 281 GLU A C 1
ATOM 2263 O O . GLU A 1 281 ? 29.553 9.030 -20.703 1.00 43.28 281 GLU A O 1
ATOM 2268 N N . ARG A 1 282 ? 31.420 7.794 -21.014 1.00 42.78 282 ARG A N 1
ATOM 2269 C CA . ARG A 1 282 ? 31.515 7.090 -19.717 1.00 42.78 282 ARG A CA 1
ATOM 2270 C C . ARG A 1 282 ? 30.574 5.889 -19.596 1.00 42.78 282 ARG A C 1
ATOM 2272 O O . ARG A 1 282 ? 29.595 5.916 -18.857 1.00 42.78 282 ARG A O 1
ATOM 2279 N N . ALA A 1 283 ? 30.983 4.772 -20.189 1.00 41.28 283 ALA A N 1
ATOM 2280 C CA . ALA A 1 283 ? 30.721 3.472 -19.588 1.00 41.28 283 ALA A CA 1
ATOM 2281 C C . ALA A 1 283 ? 31.427 3.435 -18.218 1.00 41.28 283 ALA A C 1
ATOM 2283 O O . ALA A 1 283 ? 32.595 3.060 -18.110 1.00 41.28 283 ALA A O 1
ATOM 2284 N N . ALA A 1 284 ? 30.738 3.892 -17.168 1.00 43.69 284 ALA A N 1
ATOM 2285 C CA . ALA A 1 284 ? 30.965 3.330 -15.846 1.00 43.69 284 ALA A CA 1
ATOM 2286 C C . ALA A 1 284 ? 30.889 1.818 -16.043 1.00 43.69 284 ALA A C 1
ATOM 2288 O O . ALA A 1 284 ? 29.969 1.330 -16.712 1.00 43.69 284 ALA A O 1
ATOM 2289 N N . TYR A 1 285 ? 31.925 1.107 -15.607 1.00 50.97 285 TYR A N 1
ATOM 2290 C CA . TYR A 1 285 ? 31.984 -0.328 -15.802 1.00 50.97 285 TYR A CA 1
ATOM 2291 C C . TYR A 1 285 ? 30.659 -0.945 -15.362 1.00 50.97 285 TYR A C 1
ATOM 2293 O O . TYR A 1 285 ? 30.047 -0.437 -14.418 1.00 50.97 285 TYR A O 1
ATOM 2301 N N . PRO A 1 286 ? 30.232 -2.045 -15.995 1.00 48.56 286 PRO A N 1
ATOM 2302 C CA . PRO A 1 286 ? 29.049 -2.766 -15.572 1.00 48.56 286 PRO A CA 1
ATOM 2303 C C . PRO A 1 286 ? 28.942 -2.857 -14.021 1.00 48.56 286 PRO A C 1
ATOM 2305 O O . PRO A 1 286 ? 27.896 -2.610 -13.422 1.00 48.56 286 PRO A O 1
ATOM 2308 N N . TYR A 1 287 ? 30.045 -3.077 -13.318 1.00 47.62 287 TYR A N 1
ATOM 2309 C CA . TYR A 1 287 ? 30.093 -3.179 -11.857 1.00 47.62 287 TYR A CA 1
ATOM 2310 C C . TYR A 1 287 ? 29.554 -1.976 -11.031 1.00 47.62 287 TYR A C 1
ATOM 2312 O O . TYR A 1 287 ? 29.501 -2.092 -9.812 1.00 47.62 287 TYR A O 1
ATOM 2320 N N . GLU A 1 288 ? 29.145 -0.853 -11.640 1.00 53.56 288 GLU A N 1
ATOM 2321 C CA . GLU A 1 288 ? 28.664 0.367 -10.958 1.00 53.56 288 GLU A CA 1
ATOM 2322 C C . GLU A 1 288 ? 27.174 0.712 -11.207 1.00 53.56 288 GLU A C 1
ATOM 2324 O O . GLU A 1 288 ? 26.743 1.830 -10.916 1.00 53.56 288 GLU A O 1
ATOM 2329 N N . LEU A 1 289 ? 26.351 -0.194 -11.761 1.00 61.69 289 LEU A N 1
ATOM 2330 C CA . LEU A 1 289 ? 24.918 0.109 -11.920 1.00 61.69 289 LEU A CA 1
ATOM 2331 C C . LEU A 1 289 ? 24.203 0.248 -10.561 1.00 61.69 289 LEU A C 1
ATOM 2333 O O . LEU A 1 289 ? 24.416 -0.577 -9.672 1.00 61.69 289 LEU A O 1
ATOM 2337 N N . PRO A 1 290 ? 23.287 1.228 -10.414 1.00 69.94 290 PRO A N 1
ATOM 2338 C CA . PRO A 1 290 ? 22.532 1.407 -9.179 1.00 69.94 290 PRO A CA 1
ATOM 2339 C C . PRO A 1 290 ? 21.634 0.196 -8.918 1.00 69.94 290 PRO A C 1
ATOM 2341 O O . PRO A 1 290 ? 21.052 -0.367 -9.850 1.00 69.94 290 PRO A O 1
ATOM 2344 N N . ARG A 1 291 ? 21.475 -0.174 -7.642 1.00 71.38 291 ARG A N 1
ATOM 2345 C CA . ARG A 1 291 ? 20.690 -1.342 -7.201 1.00 71.38 291 ARG A CA 1
ATOM 2346 C C . ARG A 1 291 ? 19.215 -1.256 -7.593 1.00 71.38 291 ARG A C 1
ATOM 2348 O O . ARG A 1 291 ? 18.567 -2.283 -7.794 1.00 71.38 291 ARG A O 1
ATOM 2355 N N . ASN A 1 292 ? 18.681 -0.044 -7.710 1.00 76.62 292 ASN A N 1
ATOM 2356 C CA . ASN A 1 292 ? 17.307 0.203 -8.125 1.00 76.62 292 ASN A CA 1
ATOM 2357 C C . ASN A 1 292 ? 17.223 0.663 -9.589 1.00 76.62 292 ASN A C 1
ATOM 2359 O O . ASN A 1 292 ? 18.051 1.433 -10.073 1.00 76.62 292 ASN A O 1
ATOM 2363 N N . ILE A 1 293 ? 16.176 0.222 -10.289 1.00 79.12 293 ILE A N 1
ATOM 2364 C CA . ILE A 1 293 ? 15.773 0.750 -11.597 1.00 79.12 293 ILE A CA 1
ATOM 2365 C C . ILE A 1 293 ? 14.638 1.744 -11.374 1.00 79.12 293 ILE A C 1
A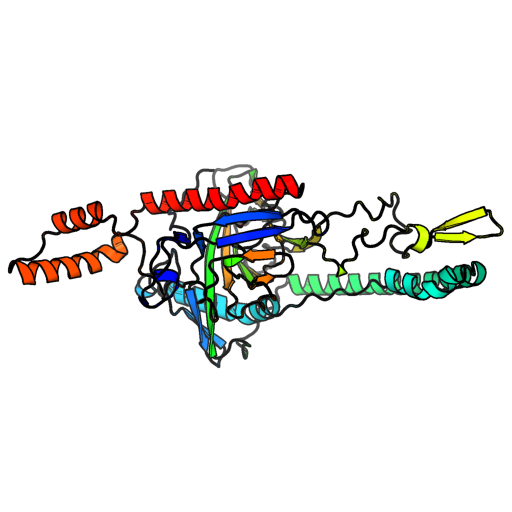TOM 2367 O O . ILE A 1 293 ? 13.558 1.363 -10.912 1.00 79.12 293 ILE A O 1
ATOM 2371 N N . GLU A 1 294 ? 14.868 3.009 -11.725 1.00 87.50 294 GLU A N 1
ATOM 2372 C CA . GLU A 1 294 ? 13.809 4.015 -11.775 1.00 87.50 294 GLU A CA 1
ATOM 2373 C C . GLU A 1 294 ? 12.857 3.721 -12.941 1.00 87.50 294 GLU A C 1
ATOM 2375 O O . GLU A 1 294 ? 13.277 3.575 -14.087 1.00 87.50 294 GLU A O 1
ATOM 2380 N N . LEU A 1 295 ? 11.561 3.627 -12.641 1.00 88.50 295 LEU A N 1
ATOM 2381 C CA . LEU A 1 295 ? 10.509 3.333 -13.620 1.00 88.50 295 LEU A CA 1
ATOM 2382 C C . LEU A 1 295 ? 9.806 4.603 -14.120 1.00 88.50 295 LEU A C 1
ATOM 2384 O O . LEU A 1 295 ? 9.015 4.547 -15.059 1.00 88.50 295 LEU A O 1
ATOM 2388 N N . GLY A 1 296 ? 10.092 5.746 -13.494 1.00 90.62 296 GLY A N 1
ATOM 2389 C CA . GLY A 1 296 ? 9.541 7.050 -13.843 1.00 90.62 296 GLY A CA 1
ATOM 2390 C C . GLY A 1 296 ? 8.458 7.538 -12.881 1.00 90.62 296 GLY A C 1
ATOM 2391 O O . GLY A 1 296 ? 8.232 6.972 -11.810 1.00 90.62 296 GLY A O 1
ATOM 2392 N N . THR A 1 297 ? 7.802 8.632 -13.266 1.00 91.19 297 THR A N 1
ATOM 2393 C CA . THR A 1 297 ? 6.847 9.365 -12.425 1.00 91.19 297 THR A CA 1
ATOM 2394 C C . THR A 1 297 ? 5.511 9.511 -13.132 1.00 91.19 297 THR A C 1
ATOM 2396 O O . THR A 1 297 ? 5.457 9.949 -14.280 1.00 91.19 297 THR A O 1
ATOM 2399 N N . VAL A 1 298 ? 4.422 9.181 -12.433 1.00 89.69 298 VAL A N 1
ATOM 2400 C CA . VAL A 1 298 ? 3.058 9.318 -12.958 1.00 89.69 298 VAL A CA 1
ATOM 2401 C C . VAL A 1 298 ? 2.343 10.520 -12.331 1.00 89.69 298 VAL A C 1
ATOM 2403 O O . VAL A 1 298 ? 2.436 10.721 -11.115 1.00 89.69 298 VAL A O 1
ATOM 2406 N N . PRO A 1 299 ? 1.583 11.317 -13.107 1.00 87.31 299 PRO A N 1
ATOM 2407 C CA . PRO A 1 299 ? 0.822 12.436 -12.555 1.00 87.31 299 PRO A CA 1
ATOM 2408 C C . PRO A 1 299 ? -0.254 11.959 -11.570 1.00 87.31 299 PRO A C 1
ATOM 2410 O O . PRO A 1 299 ? -1.094 11.129 -11.922 1.00 87.31 299 PRO A O 1
ATOM 2413 N N . ALA A 1 300 ? -0.274 12.508 -10.356 1.00 88.00 300 ALA A N 1
ATOM 2414 C CA . ALA A 1 300 ? -1.236 12.123 -9.320 1.00 88.00 300 ALA A CA 1
ATOM 2415 C C . ALA A 1 300 ? -2.515 12.982 -9.342 1.00 88.00 300 ALA A C 1
ATOM 2417 O O . ALA A 1 300 ? -3.625 12.461 -9.219 1.00 88.00 300 ALA A O 1
ATOM 2418 N N . THR A 1 301 ? -2.375 14.294 -9.543 1.00 85.12 301 THR A N 1
ATOM 2419 C CA . THR A 1 301 ? -3.482 15.264 -9.604 1.00 85.12 301 THR A CA 1
ATOM 2420 C C . THR A 1 301 ? -3.418 16.102 -10.883 1.00 85.12 301 THR A C 1
ATOM 2422 O O . THR A 1 301 ? -2.451 16.024 -11.631 1.00 85.12 301 THR A O 1
ATOM 2425 N N . GLY A 1 302 ? -4.444 16.909 -11.146 1.00 73.56 302 GLY A N 1
ATOM 2426 C CA . GLY A 1 302 ? -4.496 17.858 -12.263 1.00 73.56 302 GLY A CA 1
ATOM 2427 C C . GLY A 1 302 ? -4.826 17.237 -13.620 1.00 73.56 302 GLY A C 1
ATOM 2428 O O . GLY A 1 302 ? -4.523 17.835 -14.643 1.00 73.56 302 GLY A O 1
ATOM 2429 N N . VAL A 1 303 ? -5.410 16.035 -13.645 1.00 63.56 303 VAL A N 1
ATOM 2430 C CA . VAL A 1 303 ? -5.504 15.229 -14.874 1.00 63.56 303 VAL A CA 1
ATOM 2431 C C . VAL A 1 303 ? -6.669 15.637 -15.784 1.00 63.56 303 VAL A C 1
ATOM 2433 O O . VAL A 1 303 ? -6.523 15.566 -16.994 1.00 63.56 303 VAL A O 1
ATOM 2436 N N . THR A 1 304 ? -7.784 16.164 -15.260 1.00 57.41 304 THR A N 1
ATOM 2437 C CA . THR A 1 304 ? -8.912 16.615 -16.104 1.00 57.41 304 THR A CA 1
ATOM 2438 C C . THR A 1 304 ? -9.112 18.130 -16.045 1.00 57.41 304 THR A C 1
ATOM 2440 O O . THR A 1 304 ? -8.977 18.745 -14.988 1.00 57.41 304 THR A O 1
ATOM 2443 N N . ALA A 1 305 ? -9.425 18.732 -17.199 1.00 48.25 305 ALA A N 1
ATOM 2444 C CA . ALA A 1 305 ? -9.673 20.171 -17.340 1.00 48.25 305 ALA A CA 1
ATOM 2445 C C . ALA A 1 305 ? -11.136 20.574 -17.056 1.00 48.25 305 ALA A C 1
ATOM 2447 O O . ALA A 1 305 ? -11.424 21.756 -16.894 1.00 48.25 305 ALA A O 1
ATOM 2448 N N . GLU A 1 306 ? -12.064 19.611 -17.013 1.00 52.12 306 GLU A N 1
ATOM 2449 C CA . GLU A 1 306 ? -13.517 19.866 -16.976 1.00 52.12 306 GLU A CA 1
ATOM 2450 C C . GLU A 1 306 ? -14.118 19.846 -15.559 1.00 52.12 306 GLU A C 1
ATOM 2452 O O . GLU A 1 306 ? -15.188 20.406 -15.327 1.00 52.12 306 GLU A O 1
ATOM 2457 N N . VAL A 1 307 ? -13.418 19.250 -14.593 1.00 52.91 307 VAL A N 1
ATOM 2458 C CA . VAL A 1 307 ? -13.757 19.248 -13.164 1.00 52.91 307 VAL A CA 1
ATOM 2459 C C . VAL A 1 307 ? -12.464 19.570 -12.437 1.00 52.91 307 VAL A C 1
ATOM 2461 O O . VAL A 1 307 ? -11.463 18.949 -12.763 1.00 52.91 307 VAL A O 1
ATOM 2464 N N . GLU A 1 308 ? -12.453 20.532 -11.510 1.00 54.41 308 GLU A N 1
ATOM 2465 C CA . GLU A 1 308 ? -11.261 20.988 -10.767 1.00 54.41 308 GLU A CA 1
ATOM 2466 C C . GLU A 1 308 ? -10.274 19.846 -10.419 1.00 54.41 308 GLU A C 1
ATOM 2468 O O . GLU A 1 308 ? -10.399 19.187 -9.386 1.00 54.41 308 GLU A O 1
ATOM 2473 N N . GLY A 1 309 ? -9.315 19.601 -11.324 1.00 60.34 309 GLY A N 1
ATOM 2474 C CA . GLY A 1 309 ? -8.054 18.863 -11.216 1.00 60.34 309 GLY A CA 1
ATOM 2475 C C . GLY A 1 309 ? -7.956 17.590 -10.363 1.00 60.34 309 GLY A C 1
ATOM 2476 O O . GLY A 1 309 ? -6.844 17.241 -9.983 1.00 60.34 309 GLY A O 1
ATOM 2477 N N . THR A 1 310 ? -9.023 16.890 -9.979 1.00 67.50 310 THR A N 1
ATOM 2478 C CA . THR A 1 310 ? -8.941 15.832 -8.946 1.00 67.50 310 THR A CA 1
ATOM 2479 C C . THR A 1 310 ? -9.870 14.656 -9.239 1.00 67.50 310 THR A C 1
ATOM 2481 O O . THR A 1 310 ? -10.808 14.783 -10.020 1.00 67.50 310 THR A O 1
ATOM 2484 N N . GLY A 1 311 ? -9.586 13.483 -8.659 1.00 78.94 311 GLY A N 1
ATOM 2485 C CA . GLY A 1 311 ? -10.370 12.260 -8.869 1.00 78.94 311 GLY A CA 1
ATOM 2486 C C . GLY A 1 311 ? -9.617 11.074 -9.489 1.00 78.94 311 GLY A C 1
ATOM 2487 O O . GLY A 1 311 ? -10.253 10.080 -9.833 1.00 78.94 311 GLY A O 1
ATOM 2488 N N . ARG A 1 312 ? -8.285 11.134 -9.624 1.00 85.19 312 ARG A N 1
ATOM 2489 C CA . ARG A 1 312 ? -7.488 10.024 -10.173 1.00 85.19 312 ARG A CA 1
ATOM 2490 C C . ARG A 1 312 ? -7.288 8.914 -9.144 1.00 85.19 312 ARG A C 1
ATOM 2492 O O . ARG A 1 312 ? -7.015 9.179 -7.973 1.00 85.19 312 ARG A O 1
ATOM 2499 N N . MET A 1 313 ? -7.384 7.673 -9.609 1.00 89.69 313 MET A N 1
ATOM 2500 C CA . MET A 1 313 ? -6.988 6.477 -8.871 1.00 89.69 313 MET A CA 1
ATOM 2501 C C . MET A 1 313 ? -5.715 5.906 -9.496 1.00 89.69 313 MET A C 1
ATOM 2503 O O . MET A 1 313 ? -5.637 5.781 -10.716 1.00 89.69 313 MET A O 1
ATOM 2507 N N . LEU A 1 314 ? -4.728 5.581 -8.667 1.00 92.06 314 LEU A N 1
ATOM 2508 C CA . LEU A 1 314 ? -3.513 4.874 -9.063 1.00 92.06 314 LEU A CA 1
ATOM 2509 C C . LEU A 1 314 ? -3.513 3.513 -8.379 1.00 92.06 314 LEU A C 1
ATOM 2511 O O . LEU A 1 314 ? -3.554 3.463 -7.153 1.00 92.06 314 LEU A O 1
ATOM 2515 N N . SER A 1 315 ? -3.483 2.439 -9.163 1.00 93.25 315 SER A N 1
ATOM 2516 C CA . SER A 1 315 ? -3.339 1.071 -8.666 1.00 93.25 315 SER A CA 1
ATOM 2517 C C . SER A 1 315 ? -1.999 0.521 -9.125 1.00 93.25 315 SER A C 1
ATOM 2519 O O . SER A 1 315 ? -1.630 0.721 -10.282 1.00 93.25 315 SER A O 1
ATOM 2521 N N . PHE A 1 316 ? -1.268 -0.136 -8.230 1.00 92.94 316 PHE A N 1
ATOM 2522 C CA . PHE A 1 316 ? 0.029 -0.720 -8.548 1.00 92.94 316 PHE A CA 1
ATOM 2523 C C . PHE A 1 316 ? 0.356 -1.929 -7.657 1.00 92.94 316 PHE A C 1
ATOM 2525 O O . PHE A 1 316 ? -0.153 -2.038 -6.533 1.00 92.94 316 PHE A O 1
ATOM 2532 N N . PRO A 1 317 ? 1.205 -2.858 -8.132 1.00 89.12 317 PRO A N 1
ATOM 2533 C CA . PRO A 1 317 ? 1.731 -3.938 -7.304 1.00 89.12 317 PRO A CA 1
ATOM 2534 C C . PRO A 1 317 ? 2.594 -3.399 -6.156 1.00 89.12 317 PRO A C 1
ATOM 2536 O O . PRO A 1 317 ? 3.453 -2.547 -6.366 1.00 89.12 317 PRO A O 1
ATOM 2539 N N . ASN A 1 318 ? 2.430 -3.933 -4.945 1.00 85.75 318 ASN A N 1
ATOM 2540 C CA . ASN A 1 318 ? 3.117 -3.411 -3.754 1.00 85.75 318 ASN A CA 1
ATOM 2541 C C . ASN A 1 318 ? 4.616 -3.770 -3.666 1.00 85.75 318 ASN A C 1
ATOM 2543 O O . ASN A 1 318 ? 5.306 -3.330 -2.755 1.00 85.75 318 ASN A O 1
ATOM 2547 N N . TRP A 1 319 ? 5.137 -4.565 -4.605 1.00 79.31 319 TRP A N 1
ATOM 2548 C CA . TRP A 1 319 ? 6.581 -4.793 -4.733 1.00 79.31 319 TRP A CA 1
ATOM 2549 C C . TRP A 1 319 ? 7.305 -3.608 -5.397 1.00 79.31 319 TRP A C 1
ATOM 2551 O O . TRP A 1 319 ? 8.533 -3.541 -5.360 1.00 79.31 319 TRP A O 1
ATOM 2561 N N . LEU A 1 320 ? 6.560 -2.661 -5.982 1.00 84.00 320 LEU A N 1
ATOM 2562 C CA . LEU A 1 320 ? 7.106 -1.400 -6.466 1.00 84.00 320 LEU A CA 1
ATOM 2563 C C . LEU A 1 320 ? 7.350 -0.444 -5.301 1.00 84.00 320 LEU A C 1
ATOM 2565 O O . LEU A 1 320 ? 6.430 -0.085 -4.561 1.00 84.00 320 LEU A O 1
ATOM 2569 N N . GLN A 1 321 ? 8.590 0.024 -5.186 1.00 86.44 321 GLN A N 1
ATOM 2570 C CA . GLN A 1 321 ? 8.903 1.134 -4.302 1.00 86.44 321 GLN A CA 1
ATOM 2571 C C . GLN A 1 321 ? 8.378 2.420 -4.930 1.00 86.44 321 GLN A C 1
ATOM 2573 O O . GLN A 1 321 ? 8.510 2.636 -6.137 1.00 86.44 321 GLN A O 1
ATOM 2578 N N . HIS A 1 322 ? 7.812 3.296 -4.111 1.00 91.00 322 HIS A N 1
ATOM 2579 C CA . HIS A 1 322 ? 7.282 4.563 -4.582 1.00 91.00 322 HIS A CA 1
ATOM 2580 C C . HIS A 1 322 ? 7.596 5.709 -3.628 1.00 91.00 322 HIS A C 1
ATOM 2582 O O . HIS A 1 322 ? 7.827 5.504 -2.436 1.00 91.00 322 HIS A O 1
ATOM 2588 N N . LYS A 1 323 ? 7.608 6.931 -4.163 1.00 92.12 323 LYS A N 1
ATOM 2589 C CA . LYS A 1 323 ? 7.702 8.160 -3.371 1.00 92.12 323 LYS A CA 1
ATOM 2590 C C . LYS A 1 323 ? 6.842 9.268 -3.952 1.00 92.12 323 LYS A C 1
ATOM 2592 O O . LYS A 1 323 ? 6.606 9.335 -5.159 1.00 92.12 323 LYS A O 1
ATOM 2597 N N . VAL A 1 324 ? 6.403 10.178 -3.086 1.00 91.75 324 VAL A N 1
ATOM 2598 C CA . VAL A 1 324 ? 5.819 11.450 -3.525 1.00 91.75 324 VAL A CA 1
ATOM 2599 C C . VAL A 1 324 ? 6.948 12.290 -4.115 1.00 91.75 324 VAL A C 1
ATOM 2601 O O . VAL A 1 324 ? 7.814 12.734 -3.367 1.00 91.75 324 VAL A O 1
ATOM 2604 N N . ALA A 1 325 ? 6.930 12.495 -5.435 1.00 92.12 325 ALA A N 1
ATOM 2605 C CA . ALA A 1 325 ? 8.015 13.146 -6.172 1.00 92.12 325 ALA A CA 1
ATOM 2606 C C . ALA A 1 325 ? 8.227 14.606 -5.749 1.00 92.12 325 ALA A C 1
ATOM 2608 O O . ALA A 1 325 ? 9.335 15.125 -5.796 1.00 92.12 325 ALA A O 1
ATOM 2609 N N . GLY A 1 326 ? 7.148 15.273 -5.342 1.00 92.06 326 GLY A N 1
ATOM 2610 C CA . GLY A 1 326 ? 7.192 16.642 -4.858 1.00 92.06 326 GLY A CA 1
ATOM 2611 C C . GLY A 1 326 ? 5.804 17.259 -4.786 1.00 92.06 326 GLY A C 1
ATOM 2612 O O . GLY A 1 326 ? 4.976 17.090 -5.681 1.00 92.06 326 GLY A O 1
ATOM 2613 N N . LEU A 1 327 ? 5.554 17.993 -3.711 1.00 92.00 327 LEU A N 1
ATOM 2614 C CA . LEU A 1 327 ? 4.386 18.837 -3.527 1.00 92.00 327 LEU A CA 1
ATOM 2615 C C . LEU A 1 327 ? 4.826 20.240 -3.164 1.00 92.00 327 LEU A C 1
ATOM 2617 O O . LEU A 1 327 ? 5.677 20.408 -2.294 1.00 92.00 327 LEU A O 1
ATOM 2621 N N . LYS A 1 328 ? 4.176 21.243 -3.746 1.00 92.88 328 LYS A N 1
ATOM 2622 C CA . LYS A 1 328 ? 4.419 22.646 -3.413 1.00 92.88 328 LYS A CA 1
ATOM 2623 C C . LYS A 1 328 ? 3.121 23.422 -3.322 1.00 92.88 328 LYS A C 1
ATOM 2625 O O . LYS A 1 328 ? 2.301 23.352 -4.233 1.00 92.88 328 LYS A O 1
ATOM 2630 N N . ASN A 1 329 ? 2.963 24.220 -2.269 1.00 92.75 329 ASN A N 1
ATOM 2631 C CA . ASN A 1 329 ? 1.949 25.270 -2.263 1.00 92.75 329 ASN A CA 1
ATOM 2632 C C . ASN A 1 329 ? 2.481 26.479 -3.048 1.00 92.75 329 ASN A C 1
ATOM 2634 O O . ASN A 1 329 ? 3.433 27.133 -2.622 1.00 92.75 329 ASN A O 1
ATOM 2638 N N . THR A 1 330 ? 1.888 26.752 -4.211 1.00 91.12 330 THR A N 1
ATOM 2639 C CA . THR A 1 330 ? 2.302 27.832 -5.121 1.00 91.12 330 THR A CA 1
ATOM 2640 C C . THR A 1 330 ? 1.906 29.217 -4.625 1.00 91.12 330 THR A C 1
ATOM 2642 O O . THR A 1 330 ? 2.459 30.207 -5.103 1.00 91.12 330 THR A O 1
ATOM 2645 N N . ALA A 1 331 ? 0.998 29.311 -3.650 1.00 88.44 331 ALA A N 1
ATOM 2646 C CA . ALA A 1 331 ? 0.711 30.573 -2.989 1.00 88.44 331 ALA A CA 1
ATOM 2647 C C . ALA A 1 331 ? 1.934 31.021 -2.180 1.00 88.44 331 ALA A C 1
ATOM 2649 O O . ALA A 1 331 ? 2.472 30.255 -1.383 1.00 88.44 331 ALA A O 1
ATOM 2650 N N . THR A 1 332 ? 2.357 32.270 -2.367 1.00 83.44 332 THR A N 1
ATOM 2651 C CA . THR A 1 332 ? 3.480 32.880 -1.635 1.00 83.44 332 THR A CA 1
ATOM 2652 C C . THR A 1 332 ? 3.025 33.827 -0.527 1.00 83.44 332 THR A C 1
ATOM 2654 O O . THR A 1 332 ? 3.827 34.209 0.319 1.00 83.44 332 THR A O 1
ATOM 2657 N N . GLU A 1 333 ? 1.746 34.204 -0.518 1.00 83.50 333 GLU A N 1
ATOM 2658 C CA . GLU A 1 333 ? 1.148 35.136 0.437 1.00 83.50 333 GLU A CA 1
ATOM 2659 C C . GLU A 1 333 ? -0.161 34.569 1.003 1.00 83.50 333 GLU A C 1
ATOM 2661 O O . GLU A 1 333 ? -0.817 33.729 0.385 1.00 83.50 333 GLU A O 1
ATOM 2666 N N . GLY A 1 334 ? -0.547 35.043 2.189 1.00 82.75 334 GLY A N 1
ATOM 2667 C CA . GLY A 1 334 ? -1.727 34.574 2.916 1.00 82.75 334 GLY A CA 1
ATOM 2668 C C . GLY A 1 334 ? -1.410 33.530 3.990 1.00 82.75 334 GLY A C 1
ATOM 2669 O O . GLY A 1 334 ? -0.264 33.144 4.195 1.00 82.75 334 GLY A O 1
ATOM 2670 N N . ASN A 1 335 ? -2.451 33.097 4.703 1.00 83.81 335 ASN A N 1
ATOM 2671 C CA . ASN A 1 335 ? -2.358 32.109 5.789 1.00 83.81 335 ASN A CA 1
ATOM 2672 C C . ASN A 1 335 ? -3.175 30.838 5.510 1.00 83.81 335 ASN A C 1
ATOM 2674 O O . ASN A 1 335 ? -3.282 29.976 6.384 1.00 83.81 335 ASN A O 1
ATOM 2678 N N . GLU A 1 336 ? -3.783 30.721 4.328 1.00 88.56 336 GLU A N 1
ATOM 2679 C CA . GLU A 1 336 ? -4.627 29.575 4.002 1.00 88.56 336 GLU A CA 1
ATOM 2680 C C . GLU A 1 336 ? -3.768 28.363 3.609 1.00 88.56 336 GLU A C 1
ATOM 2682 O O . GLU A 1 336 ? -2.968 28.448 2.672 1.00 88.56 336 GLU A O 1
ATOM 2687 N N . PRO A 1 337 ? -3.891 27.229 4.322 1.00 92.38 337 PRO A N 1
ATOM 2688 C CA . PRO A 1 337 ? -3.172 26.021 3.963 1.00 92.38 337 PRO A CA 1
ATOM 2689 C C . PRO A 1 337 ? -3.789 25.375 2.721 1.00 92.38 337 PRO A C 1
ATOM 2691 O O . PRO A 1 337 ? -5.006 25.218 2.620 1.00 92.38 337 PRO A O 1
ATOM 2694 N N . ALA A 1 338 ? -2.934 24.920 1.813 1.00 91.44 338 ALA A N 1
ATOM 2695 C CA . ALA A 1 338 ? -3.334 24.072 0.705 1.00 91.44 338 ALA A CA 1
ATOM 2696 C C . ALA A 1 338 ? -3.387 22.609 1.164 1.00 91.44 338 ALA A C 1
ATOM 2698 O O . ALA A 1 338 ? -2.537 22.165 1.944 1.00 91.44 338 ALA A O 1
ATOM 2699 N N . VAL A 1 339 ? -4.389 21.856 0.703 1.00 91.69 339 VAL A N 1
ATOM 2700 C CA . VAL A 1 339 ? -4.633 20.482 1.156 1.00 91.69 339 VAL A CA 1
ATOM 2701 C C . VAL A 1 339 ? -4.771 19.516 -0.017 1.00 91.69 339 VAL A C 1
ATOM 2703 O O . VAL A 1 339 ? -5.609 19.718 -0.893 1.00 91.69 339 VAL A O 1
ATOM 2706 N N . ARG A 1 340 ? -4.011 18.415 0.015 1.00 91.56 340 ARG A N 1
ATOM 2707 C CA . ARG A 1 340 ? -4.203 17.234 -0.846 1.00 91.56 340 ARG A CA 1
ATOM 2708 C C . ARG A 1 340 ? -4.699 16.074 0.005 1.00 91.56 340 ARG A C 1
ATOM 2710 O O . ARG A 1 340 ? -4.047 15.713 0.983 1.00 91.56 340 ARG A O 1
ATOM 2717 N N . LYS A 1 341 ? -5.841 15.494 -0.355 1.00 91.88 341 LYS A N 1
ATOM 2718 C CA . LYS A 1 341 ? -6.485 14.400 0.377 1.00 91.88 341 LYS A CA 1
ATOM 2719 C C . LYS A 1 341 ? -6.413 13.112 -0.424 1.00 91.88 341 LYS A C 1
ATOM 2721 O O . LYS A 1 341 ? -6.761 13.094 -1.608 1.00 91.88 341 LYS A O 1
ATOM 2726 N N . ILE A 1 342 ? -5.985 12.048 0.243 1.00 92.88 342 ILE A N 1
ATOM 2727 C CA . ILE A 1 342 ? -5.871 10.716 -0.339 1.00 92.88 342 ILE A CA 1
ATOM 2728 C C . ILE A 1 342 ? -6.636 9.684 0.484 1.00 92.88 342 ILE A C 1
ATOM 2730 O O . ILE A 1 342 ? -6.705 9.763 1.714 1.00 92.88 342 ILE A O 1
ATOM 2734 N N . LEU A 1 343 ? -7.185 8.702 -0.221 1.00 94.19 343 LEU A N 1
ATOM 2735 C CA . LEU A 1 343 ? -7.759 7.487 0.337 1.00 94.19 343 LEU A CA 1
ATOM 2736 C C . LEU A 1 343 ? -7.031 6.296 -0.279 1.00 94.19 343 LEU A C 1
ATOM 2738 O O . LEU A 1 343 ? -6.997 6.172 -1.499 1.00 94.19 343 LEU A O 1
ATOM 2742 N N . CYS A 1 344 ? -6.480 5.422 0.550 1.00 94.62 344 CYS A N 1
ATOM 2743 C CA . CYS A 1 344 ? -5.740 4.252 0.117 1.00 94.62 344 CYS A CA 1
ATOM 2744 C C . CYS A 1 344 ? -6.463 2.961 0.500 1.00 94.62 344 CYS A C 1
ATOM 2746 O O . CYS A 1 344 ? -7.057 2.863 1.580 1.00 94.62 344 CYS A O 1
ATOM 2748 N N . PHE A 1 345 ? -6.350 1.966 -0.374 1.00 96.06 345 PHE A N 1
ATOM 2749 C CA . PHE A 1 345 ? -6.737 0.587 -0.114 1.00 96.06 345 PHE A CA 1
ATOM 2750 C C . PHE A 1 345 ? -5.537 -0.312 -0.383 1.00 96.06 345 PHE A C 1
ATOM 2752 O O . PHE A 1 345 ? -5.007 -0.323 -1.492 1.00 96.06 345 PHE A O 1
ATOM 2759 N N . PHE A 1 346 ? -5.129 -1.075 0.623 1.00 94.06 346 PHE A N 1
ATOM 2760 C CA . PHE A 1 346 ? -4.050 -2.046 0.499 1.00 94.06 346 PHE A CA 1
ATOM 2761 C C . PHE A 1 346 ? -4.641 -3.442 0.589 1.00 94.06 346 PHE A C 1
ATOM 2763 O O . PHE A 1 346 ? -5.216 -3.816 1.616 1.00 94.06 346 PHE A O 1
ATOM 2770 N N . VAL A 1 347 ? -4.556 -4.186 -0.508 1.00 92.38 347 VAL A N 1
ATOM 2771 C CA . VAL A 1 347 ? -5.148 -5.515 -0.630 1.00 92.38 347 VAL A CA 1
ATOM 2772 C C . VAL A 1 347 ? -4.123 -6.547 -0.195 1.00 92.38 347 VAL A C 1
ATOM 2774 O O . VAL A 1 347 ? -3.027 -6.640 -0.751 1.00 92.38 347 VAL A O 1
ATOM 2777 N N . VAL A 1 348 ? -4.493 -7.310 0.826 1.00 88.06 348 VAL A N 1
ATOM 2778 C CA . VAL A 1 348 ? -3.669 -8.350 1.433 1.00 88.06 348 VAL A CA 1
ATOM 2779 C C . VAL A 1 348 ? -3.928 -9.669 0.713 1.00 88.06 348 VAL A C 1
ATOM 2781 O O . VAL A 1 348 ? -5.079 -10.046 0.481 1.00 88.06 348 VAL A O 1
ATOM 2784 N N . ASN A 1 349 ? -2.861 -10.381 0.360 1.00 75.06 349 ASN A N 1
ATOM 2785 C CA . ASN A 1 349 ? -2.958 -11.705 -0.237 1.00 75.06 349 ASN A CA 1
ATOM 2786 C C . ASN A 1 349 ? -3.176 -12.776 0.844 1.00 75.06 349 ASN A C 1
ATOM 2788 O O . ASN A 1 349 ? -2.450 -12.832 1.833 1.00 75.06 349 ASN A O 1
ATOM 2792 N N . GLU A 1 350 ? -4.161 -13.651 0.634 1.00 63.97 350 GLU A N 1
ATOM 2793 C CA . GLU A 1 350 ? -4.407 -14.827 1.483 1.00 63.97 350 GLU A CA 1
ATOM 2794 C C . GLU A 1 350 ? -3.701 -16.095 0.973 1.00 63.97 350 GLU A C 1
ATOM 2796 O O . GLU A 1 350 ? -3.639 -17.095 1.683 1.00 63.97 350 GLU A O 1
ATOM 2801 N N . SER A 1 351 ? -3.172 -16.074 -0.255 1.00 50.34 351 SER A N 1
ATOM 2802 C CA . SER A 1 351 ? -2.468 -17.208 -0.862 1.00 50.34 351 SER A CA 1
ATOM 2803 C C . SER A 1 351 ? -0.982 -17.139 -0.515 1.00 50.34 351 SER A C 1
ATOM 2805 O O . SER A 1 351 ? -0.261 -16.272 -1.006 1.00 50.34 351 SER A O 1
ATOM 2807 N N . TYR A 1 352 ? -0.551 -18.040 0.365 1.00 48.31 352 TYR A N 1
ATOM 2808 C CA . TYR A 1 352 ? 0.815 -18.145 0.877 1.00 48.31 352 TYR A CA 1
ATOM 2809 C C . TYR A 1 352 ? 1.847 -18.326 -0.250 1.00 48.31 352 TYR A C 1
ATOM 2811 O O . TYR A 1 352 ? 1.580 -19.091 -1.182 1.00 48.31 352 TYR A O 1
ATOM 2819 N N . PRO A 1 353 ? 3.044 -17.715 -0.165 1.00 44.69 353 PRO A N 1
ATOM 2820 C CA . PRO A 1 353 ? 4.183 -18.237 -0.908 1.00 44.69 353 PRO A CA 1
ATOM 2821 C C . PRO A 1 353 ? 4.502 -19.648 -0.400 1.00 44.69 353 PRO A C 1
ATOM 2823 O O . PRO A 1 353 ? 4.320 -19.960 0.781 1.00 44.69 353 PRO A O 1
ATOM 2826 N N . SER A 1 354 ? 4.958 -20.519 -1.296 1.00 43.97 354 SER A N 1
ATOM 2827 C CA . SER A 1 354 ? 5.480 -21.830 -0.919 1.00 43.97 354 SER A CA 1
ATOM 2828 C C . SER A 1 354 ? 6.644 -21.648 0.052 1.00 43.97 354 SER A C 1
ATOM 2830 O O . SER A 1 354 ? 7.595 -20.929 -0.254 1.00 43.97 354 SER A O 1
ATOM 2832 N N . ALA A 1 355 ? 6.553 -22.288 1.218 1.00 45.81 355 ALA A N 1
ATOM 2833 C CA . ALA A 1 355 ? 7.689 -22.393 2.116 1.00 45.81 355 ALA A CA 1
ATOM 2834 C C . ALA A 1 355 ? 8.791 -23.217 1.437 1.00 45.81 355 ALA A C 1
ATOM 2836 O O . ALA A 1 355 ? 8.486 -24.217 0.777 1.00 45.81 355 ALA A O 1
ATOM 2837 N N . ASP A 1 356 ? 10.047 -22.808 1.584 1.00 50.12 356 ASP A N 1
ATOM 2838 C CA . ASP A 1 356 ? 11.165 -23.645 1.159 1.00 50.12 356 ASP A CA 1
ATOM 2839 C C . ASP A 1 356 ? 11.342 -24.872 2.067 1.00 50.12 356 ASP A C 1
ATOM 2841 O O . ASP A 1 356 ? 10.611 -25.094 3.037 1.00 50.12 356 ASP A O 1
ATOM 2845 N N . GLU A 1 357 ? 12.337 -25.694 1.742 1.00 49.53 357 GLU A N 1
ATOM 2846 C CA . GLU A 1 357 ? 12.693 -26.908 2.481 1.00 49.53 357 GLU A CA 1
ATOM 2847 C C . GLU A 1 357 ? 13.057 -26.665 3.963 1.00 49.53 357 GLU A C 1
ATOM 2849 O O . GLU A 1 357 ? 13.036 -27.608 4.756 1.00 49.53 357 GLU A O 1
ATOM 2854 N N . HIS A 1 358 ? 13.312 -25.412 4.363 1.00 50.91 358 HIS A N 1
ATOM 2855 C CA . HIS A 1 358 ? 13.590 -24.995 5.741 1.00 50.91 358 HIS A CA 1
ATOM 2856 C C . HIS A 1 358 ? 12.379 -24.343 6.431 1.00 50.91 358 HIS A C 1
ATOM 2858 O O . HIS A 1 358 ? 12.470 -23.948 7.596 1.00 50.91 358 HIS A O 1
ATOM 2864 N N . GLY A 1 359 ? 11.236 -24.246 5.746 1.00 46.59 359 GLY A N 1
ATOM 2865 C CA . GLY A 1 359 ? 10.020 -23.623 6.258 1.00 46.59 359 GLY A CA 1
ATOM 2866 C C . GLY A 1 359 ? 9.980 -22.100 6.108 1.00 46.59 359 GLY A C 1
ATOM 2867 O O . GLY A 1 359 ? 9.043 -21.490 6.628 1.00 46.59 359 GLY A O 1
ATOM 2868 N N . GLN A 1 360 ? 10.946 -21.477 5.421 1.00 47.19 360 GLN A N 1
ATOM 2869 C CA . GLN A 1 360 ? 10.981 -20.025 5.226 1.00 47.19 360 GLN A CA 1
ATOM 2870 C C . GLN A 1 360 ? 10.038 -19.606 4.098 1.00 47.19 360 GLN A C 1
ATOM 2872 O O . GLN A 1 360 ? 9.961 -20.254 3.055 1.00 47.19 360 GLN A O 1
ATOM 2877 N N . LEU A 1 361 ? 9.283 -18.527 4.320 1.00 43.91 361 LEU A N 1
ATOM 2878 C CA . LEU A 1 361 ? 8.412 -17.957 3.294 1.00 43.91 361 LEU A CA 1
ATOM 2879 C C . LEU A 1 361 ? 9.255 -17.047 2.397 1.00 43.91 361 LEU A C 1
ATOM 2881 O O . LEU A 1 361 ? 9.753 -16.019 2.863 1.00 43.91 361 LEU A O 1
ATOM 2885 N N . ASN A 1 362 ? 9.377 -17.430 1.126 1.00 42.66 362 ASN A N 1
ATOM 2886 C CA . ASN A 1 362 ? 10.189 -16.720 0.145 1.00 42.66 362 ASN A CA 1
ATOM 2887 C C . ASN A 1 362 ? 9.310 -15.805 -0.707 1.00 42.66 362 ASN A C 1
ATOM 2889 O O . ASN A 1 362 ? 8.455 -16.260 -1.470 1.00 42.66 362 ASN A O 1
ATOM 2893 N N . PHE A 1 363 ? 9.527 -14.502 -0.567 1.00 46.31 363 PHE A N 1
ATOM 2894 C CA . PHE A 1 363 ? 9.071 -13.505 -1.528 1.00 46.31 363 PHE A CA 1
ATOM 2895 C C . PHE A 1 363 ? 10.252 -13.137 -2.427 1.00 46.31 363 PHE A C 1
ATOM 2897 O O . PHE A 1 363 ? 11.387 -13.154 -1.947 1.00 46.31 363 PHE A O 1
ATOM 2904 N N . PRO A 1 364 ? 10.026 -12.745 -3.692 1.00 38.44 364 PRO A N 1
ATOM 2905 C CA . PRO A 1 364 ? 11.076 -12.114 -4.483 1.00 38.44 364 PRO A CA 1
ATOM 2906 C C . PRO A 1 364 ? 11.655 -10.926 -3.690 1.00 38.44 364 PRO A C 1
ATOM 2908 O O . PRO A 1 364 ? 10.939 -9.963 -3.413 1.00 38.44 364 PRO A O 1
ATOM 2911 N N . GLY A 1 365 ? 12.910 -11.041 -3.245 1.00 39.16 365 GLY A N 1
ATOM 2912 C CA . GLY A 1 365 ? 13.637 -10.009 -2.496 1.00 39.16 365 GLY A CA 1
ATOM 2913 C C . GLY A 1 365 ? 13.473 -9.972 -0.965 1.00 39.16 365 GLY A C 1
ATOM 2914 O O . GLY A 1 365 ? 14.122 -9.135 -0.339 1.00 39.16 365 GLY A O 1
ATOM 2915 N N . PHE A 1 366 ? 12.665 -10.838 -0.329 1.00 43.66 366 PHE A N 1
ATOM 2916 C CA . PHE A 1 366 ? 12.468 -10.805 1.136 1.00 43.66 366 PHE A CA 1
ATOM 2917 C C . PHE A 1 366 ? 12.296 -12.200 1.756 1.00 43.66 366 PHE A C 1
ATOM 2919 O O . PHE A 1 366 ? 11.424 -12.967 1.342 1.00 43.66 366 PHE A O 1
ATOM 2926 N N . PHE A 1 367 ? 13.064 -12.488 2.813 1.00 42.22 367 PHE A N 1
ATOM 2927 C CA . PHE A 1 367 ? 12.921 -13.705 3.618 1.00 42.22 367 PHE A CA 1
ATOM 2928 C C . PHE A 1 367 ? 12.128 -13.395 4.890 1.00 42.22 367 PHE A C 1
ATOM 2930 O O . PHE A 1 367 ? 12.489 -12.506 5.663 1.00 42.22 367 PHE A O 1
ATOM 2937 N N . HIS A 1 368 ? 11.049 -14.133 5.145 1.00 43.88 368 HIS A N 1
ATOM 2938 C CA . HIS A 1 368 ? 10.293 -14.012 6.392 1.00 43.88 368 HIS A CA 1
ATOM 2939 C C . HIS A 1 368 ? 10.527 -15.232 7.290 1.00 43.88 368 HIS A C 1
ATOM 2941 O O . HIS A 1 368 ? 10.259 -16.366 6.890 1.00 43.88 368 HIS A O 1
ATOM 2947 N N . SER A 1 369 ? 10.970 -14.995 8.530 1.00 41.34 369 SER A N 1
ATOM 2948 C CA . SER A 1 369 ? 11.056 -16.024 9.573 1.00 41.34 369 SER A CA 1
ATOM 2949 C C . SER A 1 369 ? 10.249 -15.567 10.789 1.00 41.34 369 SER A C 1
ATOM 2951 O O . SER A 1 369 ? 10.612 -14.640 11.491 1.00 41.34 369 SER A O 1
ATOM 2953 N N . GLY A 1 370 ? 9.098 -16.184 11.038 1.00 44.12 370 GLY A N 1
ATOM 2954 C CA . GLY A 1 370 ? 8.211 -15.845 12.157 1.00 44.12 370 GLY A CA 1
ATOM 2955 C C . GLY A 1 370 ? 7.854 -17.089 12.957 1.00 44.12 370 GLY A C 1
ATOM 2956 O O . GLY A 1 370 ? 8.359 -18.175 12.686 1.00 44.12 370 GLY A O 1
ATOM 2957 N N . ALA A 1 371 ? 6.963 -16.973 13.944 1.00 39.19 371 ALA A N 1
ATOM 2958 C CA . ALA A 1 371 ? 6.399 -18.162 14.579 1.00 39.19 371 ALA A CA 1
ATOM 2959 C C . ALA A 1 371 ? 5.675 -19.017 13.517 1.00 39.19 371 ALA A C 1
ATOM 2961 O O . ALA A 1 371 ? 4.541 -18.725 13.140 1.00 39.19 371 ALA A O 1
ATOM 2962 N N . HIS A 1 372 ? 6.345 -20.062 13.025 1.00 42.47 372 HIS A N 1
ATOM 2963 C CA . HIS A 1 372 ? 5.789 -21.018 12.077 1.00 42.47 372 HIS A CA 1
ATOM 2964 C C . HIS A 1 372 ? 4.726 -21.848 12.788 1.00 42.47 372 HIS A C 1
ATOM 2966 O O . HIS A 1 372 ? 5.021 -22.778 13.538 1.00 42.47 372 HIS A O 1
ATOM 2972 N N . ILE A 1 373 ? 3.466 -21.503 12.562 1.00 37.25 373 ILE A N 1
ATOM 2973 C CA . ILE A 1 373 ? 2.344 -22.327 12.994 1.00 37.25 373 ILE A CA 1
ATOM 2974 C C . ILE A 1 373 ? 2.019 -23.249 11.820 1.00 37.25 373 ILE A C 1
ATOM 2976 O O . ILE A 1 373 ? 1.167 -22.950 10.993 1.00 37.25 373 ILE A O 1
ATOM 2980 N N . GLY A 1 374 ? 2.766 -24.345 11.682 1.00 39.16 374 GLY A N 1
ATOM 2981 C CA . GLY A 1 374 ? 2.477 -25.351 10.657 1.00 39.16 374 GLY A CA 1
ATOM 2982 C C . GLY A 1 374 ? 1.136 -26.070 10.898 1.00 39.16 374 GLY A C 1
ATOM 2983 O O . GLY A 1 374 ? 0.593 -26.012 12.003 1.00 39.16 374 GLY A O 1
ATOM 2984 N N . PRO A 1 375 ? 0.580 -26.776 9.894 1.00 37.59 375 PRO A N 1
ATOM 2985 C CA . PRO A 1 375 ? 0.827 -26.626 8.457 1.00 37.59 375 PRO A CA 1
ATOM 2986 C C . PRO A 1 375 ? -0.005 -25.475 7.843 1.00 37.59 375 PRO A C 1
ATOM 2988 O O . PRO A 1 375 ? 0.067 -25.239 6.646 1.00 37.59 375 PRO A O 1
ATOM 2991 N N . ASN A 1 376 ? -0.780 -24.759 8.665 1.00 43.50 376 ASN A N 1
ATOM 2992 C CA . ASN A 1 376 ? -1.703 -23.693 8.285 1.00 43.50 376 ASN A CA 1
ATOM 2993 C C . ASN A 1 376 ? -1.432 -22.480 9.184 1.00 43.50 376 ASN A C 1
ATOM 2995 O O . ASN A 1 376 ? -2.113 -22.305 10.199 1.00 43.50 376 ASN A O 1
ATOM 2999 N N . ALA A 1 377 ? -0.422 -21.668 8.862 1.00 47.22 377 ALA A N 1
ATOM 3000 C CA . ALA A 1 377 ? -0.145 -20.457 9.629 1.00 47.22 377 ALA A CA 1
ATOM 3001 C C . ALA A 1 377 ? -1.356 -19.538 9.501 1.00 47.22 377 ALA A C 1
ATOM 3003 O O . ALA A 1 377 ? -1.584 -18.973 8.438 1.00 47.22 377 ALA A O 1
ATOM 3004 N N . ALA A 1 378 ? -2.189 -19.477 10.537 1.00 49.25 378 ALA A N 1
ATOM 3005 C CA . ALA A 1 378 ? -3.488 -18.837 10.431 1.00 49.25 378 ALA A CA 1
ATOM 3006 C C . ALA A 1 378 ? -3.339 -17.379 9.951 1.00 49.25 378 ALA A C 1
ATOM 3008 O O . ALA A 1 378 ? -2.409 -16.683 10.371 1.00 49.25 378 ALA A O 1
ATOM 3009 N N . PRO A 1 379 ? -4.190 -16.955 9.005 1.00 60.53 379 PRO A N 1
ATOM 3010 C CA . PRO A 1 379 ? -3.920 -15.795 8.172 1.00 60.53 379 PRO A CA 1
ATOM 3011 C C . PRO A 1 379 ? -3.959 -14.513 9.012 1.00 60.53 379 PRO A C 1
ATOM 3013 O O . PRO A 1 379 ? -4.623 -14.487 10.046 1.00 60.53 379 PRO A O 1
ATOM 3016 N N . LEU A 1 380 ? -3.279 -13.453 8.549 1.00 74.81 380 LEU A N 1
ATOM 3017 C CA . LEU A 1 380 ? -3.245 -12.125 9.187 1.00 74.81 380 LEU A CA 1
ATOM 3018 C C . LEU A 1 380 ? -4.565 -11.801 9.902 1.00 74.81 380 LEU A C 1
ATOM 3020 O O . LEU A 1 380 ? -5.603 -11.782 9.223 1.00 74.81 380 LEU A O 1
ATOM 3024 N N . PRO A 1 381 ? -4.549 -11.576 11.230 1.00 80.81 381 PRO A N 1
ATOM 3025 C CA . PRO A 1 381 ? -5.749 -11.227 11.968 1.00 80.81 381 PRO A CA 1
ATOM 3026 C C . PRO A 1 381 ? -6.478 -10.065 11.313 1.00 80.81 381 PRO A C 1
ATOM 3028 O O . PRO A 1 381 ? -5.860 -9.146 10.781 1.00 80.81 381 PRO A O 1
ATOM 3031 N N . THR A 1 382 ? -7.797 -10.086 11.379 1.00 87.38 382 THR A N 1
ATOM 3032 C CA . THR A 1 382 ? -8.640 -9.014 10.861 1.00 87.38 382 THR A CA 1
ATOM 3033 C C . THR A 1 382 ? -9.361 -8.305 11.994 1.00 87.38 382 THR A C 1
ATOM 3035 O O . THR A 1 382 ? -9.402 -8.759 13.140 1.00 87.38 382 THR A O 1
ATOM 3038 N N . THR A 1 383 ? -9.998 -7.185 11.676 1.00 88.88 383 THR A N 1
ATOM 3039 C CA . THR A 1 383 ? -10.882 -6.491 12.619 1.00 88.88 383 THR A CA 1
ATOM 3040 C C . THR A 1 383 ? -12.098 -7.318 13.045 1.00 88.88 383 THR A C 1
ATOM 3042 O O . THR A 1 383 ? -12.752 -6.940 14.014 1.00 88.88 383 THR A O 1
ATOM 3045 N N . ALA A 1 384 ? -12.406 -8.432 12.366 1.00 89.25 384 ALA A N 1
ATOM 3046 C CA . ALA A 1 384 ? -13.425 -9.386 12.804 1.00 89.25 384 ALA A CA 1
ATOM 3047 C C . ALA A 1 384 ? -12.906 -10.372 13.863 1.00 89.25 384 ALA A C 1
ATOM 3049 O O . ALA A 1 384 ? -13.700 -10.886 14.647 1.00 89.25 384 ALA A O 1
ATOM 3050 N N . ASP A 1 385 ? -11.593 -10.609 13.913 1.00 86.38 385 ASP A N 1
ATOM 3051 C CA . ASP A 1 385 ? -10.983 -11.629 14.772 1.00 86.38 385 ASP A CA 1
ATOM 3052 C C . ASP A 1 385 ? -10.607 -11.095 16.155 1.00 86.38 385 ASP A C 1
ATOM 3054 O O . ASP A 1 385 ? -10.267 -11.875 17.043 1.00 86.38 385 ASP A O 1
ATOM 3058 N N . ILE A 1 386 ? -10.652 -9.776 16.362 1.00 84.50 386 ILE A N 1
ATOM 3059 C CA . ILE A 1 386 ? -10.274 -9.141 17.627 1.00 84.50 386 ILE A CA 1
ATOM 3060 C C . ILE A 1 386 ? -11.384 -8.267 18.196 1.00 84.50 386 ILE A C 1
ATOM 3062 O O . ILE A 1 386 ? -12.166 -7.644 17.479 1.00 84.50 386 ILE A O 1
ATOM 3066 N N . LEU A 1 387 ? -11.405 -8.154 19.525 1.00 80.12 387 LEU A N 1
ATOM 3067 C CA . LEU A 1 387 ? -12.221 -7.141 20.185 1.00 80.12 387 LEU A CA 1
ATOM 3068 C C . LEU A 1 387 ? -11.694 -5.733 19.871 1.00 80.12 387 LEU A C 1
ATOM 3070 O O . LEU A 1 387 ? -10.480 -5.542 19.731 1.00 80.12 387 LEU A O 1
ATOM 3074 N N . PRO A 1 388 ? -12.577 -4.717 19.854 1.00 79.81 388 PRO A N 1
ATOM 3075 C CA . PRO A 1 388 ? -12.147 -3.327 19.845 1.00 79.81 388 PRO A CA 1
ATOM 3076 C C . PRO A 1 388 ? -11.126 -3.086 20.956 1.00 79.81 388 PRO A C 1
ATOM 3078 O O . PRO A 1 388 ? -11.344 -3.473 22.095 1.00 79.81 388 PRO A O 1
ATOM 3081 N N . GLN A 1 389 ? -10.006 -2.439 20.659 1.00 79.88 389 GLN A N 1
ATOM 3082 C CA . GLN A 1 389 ? -8.968 -2.263 21.677 1.00 79.88 389 GLN A CA 1
ATOM 3083 C C . GLN A 1 389 ? -9.178 -1.000 22.519 1.00 79.88 389 GLN A C 1
ATOM 3085 O O . GLN A 1 389 ? -8.686 -0.910 23.641 1.00 79.88 389 GLN A O 1
ATOM 3090 N N . GLN A 1 390 ? -9.913 -0.010 22.007 1.00 81.50 390 GLN A N 1
ATOM 3091 C CA . GLN A 1 390 ? -10.149 1.247 22.715 1.00 81.50 390 GLN A CA 1
ATOM 3092 C C . GLN A 1 390 ? -11.053 1.034 23.932 1.00 81.50 390 GLN A C 1
ATOM 3094 O O . GLN A 1 390 ? -12.144 0.474 23.836 1.00 81.50 390 GLN A O 1
ATOM 3099 N N . ARG A 1 391 ? -10.630 1.558 25.082 1.00 83.31 391 ARG A N 1
ATOM 3100 C CA . ARG A 1 391 ? -11.292 1.340 26.371 1.00 83.31 391 ARG A CA 1
ATOM 3101 C C . ARG A 1 391 ? -12.772 1.709 26.364 1.00 83.31 391 ARG A C 1
ATOM 3103 O O . ARG A 1 391 ? -13.592 0.936 26.842 1.00 83.31 391 ARG A O 1
ATOM 3110 N N . PHE A 1 392 ? -13.126 2.856 25.787 1.00 83.56 392 PHE A N 1
ATOM 3111 C CA . PHE A 1 392 ? -14.521 3.303 25.732 1.00 83.56 392 PHE A CA 1
ATOM 3112 C C . PHE A 1 392 ? -15.415 2.374 24.892 1.00 83.56 392 PHE A C 1
ATOM 3114 O O . PHE A 1 392 ? -16.622 2.341 25.106 1.00 83.56 392 PHE A O 1
ATOM 3121 N N . ARG A 1 393 ? -14.834 1.602 23.960 1.00 83.69 393 ARG A N 1
ATOM 3122 C CA . ARG A 1 393 ? -15.554 0.623 23.136 1.00 83.69 393 ARG A CA 1
ATOM 3123 C C . ARG A 1 393 ? -15.850 -0.651 23.914 1.00 83.69 393 ARG A C 1
ATOM 3125 O O . ARG A 1 393 ? -16.939 -1.193 23.783 1.00 83.69 393 ARG A O 1
ATOM 3132 N N . ILE A 1 394 ? -14.894 -1.128 24.712 1.00 84.06 394 ILE A N 1
ATOM 3133 C CA . ILE A 1 394 ? -15.042 -2.389 25.454 1.00 84.06 394 ILE A CA 1
ATOM 3134 C C . ILE A 1 394 ? -15.728 -2.222 26.802 1.00 84.06 394 ILE A C 1
ATOM 3136 O O . ILE A 1 394 ? -16.331 -3.172 27.296 1.00 84.06 394 ILE A O 1
ATOM 3140 N N . PHE A 1 395 ? -15.638 -1.031 27.399 1.00 87.75 395 PHE A N 1
ATOM 3141 C CA . PHE A 1 395 ? -16.114 -0.784 28.754 1.00 87.75 395 PHE A CA 1
ATOM 3142 C C . PHE A 1 395 ? -17.578 -1.193 28.967 1.00 87.75 395 PHE A C 1
ATOM 3144 O O . PHE A 1 395 ? -17.823 -1.860 29.964 1.00 87.75 395 PHE A O 1
ATOM 3151 N N . PRO A 1 396 ? -18.537 -0.928 28.054 1.00 88.44 396 PRO A N 1
ATOM 3152 C CA . PRO A 1 396 ? -19.916 -1.390 28.237 1.00 88.44 396 PRO A CA 1
ATOM 3153 C C . PRO A 1 396 ? -20.042 -2.916 28.356 1.00 88.44 396 PRO A C 1
ATOM 3155 O O . PRO A 1 396 ? -20.798 -3.412 29.187 1.00 88.44 396 PRO A O 1
ATOM 3158 N N . TYR A 1 397 ? -19.275 -3.674 27.565 1.00 86.38 397 TYR A N 1
ATOM 3159 C CA . TYR A 1 397 ? -19.291 -5.140 27.600 1.00 86.38 397 TYR A CA 1
ATOM 3160 C C . TYR A 1 397 ? -18.673 -5.674 28.893 1.00 86.38 397 TYR A C 1
ATOM 3162 O O . TYR A 1 397 ? -19.238 -6.556 29.539 1.00 86.38 397 TYR A O 1
ATOM 3170 N N . VAL A 1 398 ? -17.534 -5.102 29.291 1.00 86.50 398 VAL A N 1
ATOM 3171 C CA . VAL A 1 398 ? -16.834 -5.466 30.529 1.00 86.50 398 VAL A CA 1
ATOM 3172 C C . VAL A 1 398 ? -17.683 -5.105 31.747 1.00 86.50 398 VAL A C 1
ATOM 3174 O O . VAL A 1 398 ? -17.855 -5.937 32.633 1.00 86.50 398 VAL A O 1
ATOM 3177 N N . TYR A 1 399 ? -18.274 -3.908 31.765 1.00 91.31 399 TYR A N 1
ATOM 3178 C CA . TYR A 1 399 ? -19.172 -3.454 32.822 1.00 91.31 399 TYR A CA 1
ATOM 3179 C C . TYR A 1 399 ? -20.365 -4.392 32.975 1.00 91.31 399 TYR A C 1
ATOM 3181 O O . TYR A 1 399 ? -20.613 -4.865 34.077 1.00 91.31 399 TYR A O 1
ATOM 3189 N N . ASN A 1 400 ? -21.048 -4.735 31.880 1.00 92.19 400 ASN A N 1
ATOM 3190 C CA . ASN A 1 400 ? -22.185 -5.654 31.928 1.00 92.19 400 ASN A CA 1
ATOM 3191 C C . ASN A 1 400 ? -21.787 -7.031 32.477 1.00 92.19 400 ASN A C 1
ATOM 3193 O O . ASN A 1 400 ? -22.496 -7.588 33.313 1.00 92.19 400 ASN A O 1
ATOM 3197 N N . ALA A 1 401 ? -20.640 -7.574 32.059 1.00 90.56 401 ALA A N 1
ATOM 3198 C CA . ALA A 1 401 ? -20.152 -8.854 32.569 1.00 90.56 401 ALA A CA 1
ATOM 3199 C C . ALA A 1 401 ? -19.836 -8.798 34.075 1.00 90.56 401 ALA A C 1
ATOM 3201 O O . ALA A 1 401 ? -20.230 -9.697 34.826 1.00 90.56 401 ALA A O 1
ATOM 3202 N N . LEU A 1 402 ? -19.165 -7.731 34.521 1.00 91.06 402 LEU A N 1
ATOM 3203 C CA . LEU A 1 402 ? -18.837 -7.501 35.928 1.00 91.06 402 LEU A CA 1
ATOM 3204 C C . LEU A 1 402 ? -20.093 -7.258 36.778 1.00 91.06 402 LEU A C 1
ATOM 3206 O O . LEU A 1 402 ? -20.215 -7.840 37.853 1.00 91.06 402 LEU A O 1
ATOM 3210 N N . ASP A 1 403 ? -21.051 -6.468 36.291 1.00 93.56 403 ASP A N 1
ATOM 3211 C CA . ASP A 1 403 ? -22.334 -6.207 36.952 1.00 93.56 403 ASP A CA 1
ATOM 3212 C C . ASP A 1 403 ? -23.143 -7.500 37.104 1.00 93.56 403 ASP A C 1
ATOM 3214 O O . ASP A 1 403 ? -23.606 -7.824 38.197 1.00 93.56 403 ASP A O 1
ATOM 3218 N N . MET A 1 404 ? -23.232 -8.319 36.050 1.00 93.75 404 MET A N 1
ATOM 3219 C CA . MET A 1 404 ? -23.881 -9.632 36.115 1.00 93.75 404 MET A CA 1
ATOM 3220 C C . MET A 1 404 ? -23.199 -10.580 37.108 1.00 93.75 404 MET A C 1
ATOM 3222 O O . MET A 1 404 ? -23.871 -11.361 37.785 1.00 93.75 404 MET A O 1
ATOM 3226 N N . ALA A 1 405 ? -21.867 -10.569 37.188 1.00 92.88 405 ALA A N 1
ATOM 3227 C CA . ALA A 1 405 ? -21.132 -11.351 38.179 1.00 92.88 405 ALA A CA 1
ATOM 3228 C C . ALA A 1 405 ? -21.395 -10.840 39.608 1.00 92.88 405 ALA A C 1
ATOM 3230 O O . ALA A 1 405 ? -21.700 -11.640 40.493 1.00 92.88 405 ALA A O 1
ATOM 3231 N N . CYS A 1 406 ? -21.369 -9.521 39.813 1.00 93.94 406 CYS A N 1
ATOM 3232 C CA . CYS A 1 406 ? -21.620 -8.879 41.102 1.00 93.94 406 CYS A CA 1
ATOM 3233 C C . CYS A 1 406 ? -23.039 -9.157 41.612 1.00 93.94 406 CYS A C 1
ATOM 3235 O O . CYS A 1 406 ? -23.206 -9.585 42.754 1.00 93.94 406 CYS A O 1
ATOM 3237 N N . ARG A 1 407 ? -24.054 -9.035 40.745 1.00 95.06 407 ARG A N 1
ATOM 3238 C CA . ARG A 1 407 ? -25.451 -9.354 41.083 1.00 95.06 407 ARG A CA 1
ATOM 3239 C C . ARG A 1 407 ? -25.625 -10.805 41.491 1.00 95.06 407 ARG A C 1
ATOM 3241 O O . ARG A 1 407 ? -26.333 -11.081 42.453 1.00 95.06 407 ARG A O 1
ATOM 3248 N N . ARG A 1 408 ? -24.965 -11.731 40.789 1.00 95.00 408 ARG A N 1
ATOM 3249 C CA . ARG A 1 408 ? -25.003 -13.161 41.133 1.00 95.00 408 ARG A CA 1
ATOM 3250 C C . ARG A 1 408 ? -24.350 -13.455 42.481 1.00 95.00 408 ARG A C 1
ATOM 3252 O O . ARG A 1 408 ? -24.827 -14.335 43.185 1.00 95.00 408 ARG A O 1
ATOM 3259 N N . ALA A 1 409 ? -23.286 -12.738 42.832 1.00 94.06 409 ALA A N 1
ATOM 3260 C CA . ALA A 1 409 ? -22.548 -12.966 44.070 1.00 94.06 409 ALA A CA 1
ATOM 3261 C C . ALA A 1 409 ? -23.147 -12.245 45.291 1.00 94.06 409 ALA A C 1
ATOM 3263 O O . ALA A 1 409 ? -23.083 -12.769 46.398 1.00 94.06 409 ALA A O 1
ATOM 3264 N N . THR A 1 410 ? -23.706 -11.046 45.106 1.00 93.50 410 THR A N 1
ATOM 3265 C CA . THR A 1 410 ? -24.066 -10.131 46.208 1.00 93.50 410 THR A CA 1
ATOM 3266 C C . THR A 1 410 ? -25.542 -9.729 46.238 1.00 93.50 410 THR A C 1
ATOM 3268 O O . THR A 1 410 ? -25.999 -9.157 47.223 1.00 93.50 410 THR A O 1
ATOM 3271 N N . GLY A 1 411 ? -26.297 -9.984 45.164 1.00 92.88 411 GLY A N 1
ATOM 3272 C CA . GLY A 1 411 ? -27.666 -9.486 44.988 1.00 92.88 411 GLY A CA 1
ATOM 3273 C C . GLY A 1 411 ? -27.766 -8.007 44.585 1.00 92.88 411 GLY A C 1
ATOM 3274 O O . GLY A 1 411 ? -28.855 -7.553 44.242 1.00 92.88 411 GLY A O 1
ATOM 3275 N N . ALA A 1 412 ? -26.654 -7.265 44.570 1.00 91.88 412 ALA A N 1
ATOM 3276 C CA . ALA A 1 412 ? -26.594 -5.857 44.186 1.00 91.88 412 ALA A CA 1
ATOM 3277 C C . ALA A 1 412 ? -25.812 -5.653 42.876 1.00 91.88 412 ALA A C 1
ATOM 3279 O O . ALA A 1 412 ? -24.971 -6.467 42.498 1.00 91.88 412 ALA A O 1
ATOM 3280 N N . GLY A 1 413 ? -26.116 -4.564 42.165 1.00 91.19 413 GLY A N 1
ATOM 3281 C CA . GLY A 1 413 ? -25.355 -4.151 40.984 1.00 91.19 413 GLY A CA 1
ATOM 3282 C C . GLY A 1 413 ? -23.967 -3.621 41.346 1.00 91.19 413 GLY A C 1
ATOM 3283 O O . GLY A 1 413 ? -23.727 -3.217 42.483 1.00 91.19 413 GLY A O 1
ATOM 3284 N N . LEU A 1 414 ? -23.055 -3.607 40.376 1.00 93.12 414 LEU A N 1
ATOM 3285 C CA . LEU A 1 414 ? -21.724 -3.027 40.523 1.00 93.12 414 LEU A CA 1
ATOM 3286 C C . LEU A 1 414 ? -21.775 -1.511 40.243 1.00 93.12 414 LEU A C 1
ATOM 3288 O O . LEU A 1 414 ? -22.126 -1.117 39.125 1.00 93.12 414 LEU A O 1
ATOM 3292 N N . PRO A 1 415 ? -21.396 -0.650 41.209 1.00 93.50 415 PRO A N 1
ATOM 3293 C CA . PRO A 1 415 ? -21.183 0.774 40.957 1.00 93.50 415 PRO A CA 1
ATOM 3294 C C . PRO A 1 415 ? -20.212 1.007 39.795 1.00 93.50 415 PRO A C 1
ATOM 3296 O O . PRO A 1 415 ? -19.203 0.308 39.666 1.00 93.50 415 PRO A O 1
ATOM 3299 N N . VAL A 1 416 ? -20.511 1.987 38.943 1.00 90.31 416 VAL A N 1
ATOM 3300 C CA . VAL A 1 416 ? -19.728 2.239 37.724 1.00 90.31 416 VAL A CA 1
ATOM 3301 C C . VAL A 1 416 ? -18.296 2.665 38.050 1.00 90.31 416 VAL A C 1
ATOM 3303 O O . VAL A 1 416 ? -17.369 2.275 37.346 1.00 90.31 416 VAL A O 1
ATOM 3306 N N . GLU A 1 417 ? -18.101 3.386 39.152 1.00 90.62 417 GLU A N 1
ATOM 3307 C CA . GLU A 1 417 ? -16.804 3.847 39.646 1.00 90.62 417 GLU A CA 1
ATOM 3308 C C . GLU A 1 417 ? -15.897 2.658 39.983 1.00 90.62 417 GLU A C 1
ATOM 3310 O O . GLU A 1 417 ? -14.764 2.589 39.513 1.00 90.62 417 GLU A O 1
ATOM 3315 N N . LEU A 1 418 ? -16.433 1.650 40.681 1.00 90.44 418 LEU A N 1
ATOM 3316 C CA . LEU A 1 418 ? -15.692 0.425 40.996 1.00 90.44 418 LEU A CA 1
ATOM 3317 C C . LEU A 1 418 ? -15.359 -0.380 39.738 1.00 90.44 418 LEU A C 1
ATOM 3319 O O . LEU A 1 418 ? -14.291 -0.981 39.647 1.00 90.44 418 LEU A O 1
ATOM 3323 N N . ALA A 1 419 ? -16.246 -0.393 38.744 1.00 88.62 419 ALA A N 1
ATOM 3324 C CA . ALA A 1 419 ? -15.953 -1.047 37.475 1.00 88.62 419 ALA A CA 1
ATOM 3325 C C . ALA A 1 419 ? -14.850 -0.328 36.685 1.00 88.62 419 ALA A C 1
ATOM 3327 O O . ALA A 1 419 ? -14.034 -0.989 36.034 1.00 88.62 419 ALA A O 1
ATOM 3328 N N . ILE A 1 420 ? -14.808 1.008 36.742 1.00 87.06 420 ILE A N 1
ATOM 3329 C CA . ILE A 1 420 ? -13.713 1.803 36.179 1.00 87.06 420 ILE A CA 1
ATOM 3330 C C . ILE A 1 420 ? -12.408 1.409 36.867 1.00 87.06 420 ILE A C 1
ATOM 3332 O O . ILE A 1 420 ? -11.481 1.012 36.157 1.00 87.06 420 ILE A O 1
ATOM 3336 N N . ASP A 1 421 ? -12.370 1.404 38.203 1.00 88.00 421 ASP A N 1
ATOM 3337 C CA . ASP A 1 421 ? -11.194 1.026 38.997 1.00 88.00 421 ASP A CA 1
ATOM 3338 C C . ASP A 1 421 ? -10.706 -0.391 38.669 1.00 88.00 421 ASP A C 1
ATOM 3340 O O . ASP A 1 421 ? -9.519 -0.597 38.404 1.00 88.00 421 ASP A O 1
ATOM 3344 N N . ILE A 1 422 ? -11.617 -1.368 38.576 1.00 86.56 422 ILE A N 1
ATOM 3345 C CA . ILE A 1 422 ? -11.289 -2.743 38.164 1.00 86.56 422 ILE A CA 1
ATOM 3346 C C . ILE A 1 422 ? -10.646 -2.747 36.776 1.00 86.56 422 ILE A C 1
ATOM 3348 O O . ILE A 1 422 ? -9.601 -3.369 36.579 1.00 86.56 422 ILE A O 1
ATOM 3352 N N . CYS A 1 423 ? -11.231 -2.036 35.808 1.00 83.94 423 CYS A N 1
ATOM 3353 C CA . CYS A 1 423 ? -10.660 -1.947 34.466 1.00 83.94 423 CYS A CA 1
ATOM 3354 C C . CYS A 1 423 ? -9.282 -1.259 34.474 1.00 83.94 423 CYS A C 1
ATOM 3356 O O . CYS A 1 423 ? -8.452 -1.537 33.608 1.00 83.94 423 CYS A O 1
ATOM 3358 N N . GLU A 1 424 ? -9.030 -0.320 35.397 1.00 82.69 424 GLU A N 1
ATOM 3359 C CA . GLU A 1 424 ? -7.739 0.368 35.536 1.00 82.69 424 GLU A CA 1
ATOM 3360 C C . GLU A 1 424 ? -6.681 -0.578 36.072 1.00 82.69 424 GLU A C 1
ATOM 3362 O O . GLU A 1 424 ? -5.640 -0.743 35.434 1.00 82.69 424 GLU A O 1
ATOM 3367 N N . MET A 1 425 ? -6.990 -1.266 37.169 1.00 84.06 425 MET A N 1
ATOM 3368 C CA . MET A 1 425 ? -6.108 -2.252 37.784 1.00 84.06 425 MET A CA 1
ATOM 3369 C C . MET A 1 425 ? -5.804 -3.417 36.837 1.00 84.06 425 MET A C 1
ATOM 3371 O O . MET A 1 425 ? -4.654 -3.833 36.713 1.00 84.06 425 MET A O 1
ATOM 3375 N N . ALA A 1 426 ? -6.813 -3.903 36.113 1.00 81.19 426 ALA A N 1
ATOM 3376 C CA . ALA A 1 426 ? -6.670 -5.000 35.159 1.00 81.19 426 ALA A CA 1
ATOM 3377 C C . ALA A 1 426 ? -6.086 -4.568 33.800 1.00 81.19 426 ALA A C 1
ATOM 3379 O O . ALA A 1 426 ? -5.870 -5.416 32.936 1.00 81.19 426 ALA A O 1
ATOM 3380 N N . ARG A 1 427 ? -5.824 -3.264 33.592 1.00 78.12 427 ARG A N 1
ATOM 3381 C CA . ARG A 1 427 ? -5.301 -2.692 32.334 1.00 78.12 427 ARG A CA 1
ATOM 3382 C C . ARG A 1 427 ? -6.130 -3.098 31.107 1.00 78.12 427 ARG A C 1
ATOM 3384 O O . ARG A 1 427 ? -5.593 -3.379 30.037 1.00 78.12 427 ARG A O 1
ATOM 3391 N N . VAL A 1 428 ? -7.450 -3.134 31.276 1.00 77.19 428 VAL A N 1
ATOM 3392 C CA . VAL A 1 428 ? -8.399 -3.575 30.250 1.00 77.19 428 VAL A CA 1
ATOM 3393 C C . VAL A 1 428 ? -8.650 -2.442 29.253 1.00 77.19 428 VAL A C 1
ATOM 3395 O O . VAL A 1 428 ? -9.199 -1.392 29.599 1.00 77.19 428 VAL A O 1
ATOM 3398 N N . GLY A 1 429 ? -8.255 -2.678 27.999 1.00 77.81 429 GLY A N 1
ATOM 3399 C CA . GLY A 1 429 ? -8.383 -1.737 26.884 1.00 77.81 429 GLY A CA 1
ATOM 3400 C C . GLY A 1 429 ? -7.395 -0.573 26.921 1.00 77.81 429 GLY A C 1
ATOM 3401 O O . GLY A 1 429 ? -6.832 -0.218 27.953 1.00 77.81 429 GLY A O 1
ATOM 3402 N N . MET A 1 430 ? -7.215 0.061 25.767 1.00 81.31 430 MET A N 1
ATOM 3403 C CA . MET A 1 430 ? -6.325 1.200 25.572 1.00 81.31 430 MET A CA 1
ATOM 3404 C C . MET A 1 430 ? -7.061 2.523 25.768 1.00 81.31 430 MET A C 1
ATOM 3406 O O . MET A 1 430 ? -8.083 2.790 25.126 1.00 81.31 430 MET A O 1
ATOM 3410 N N . ARG A 1 431 ? -6.522 3.396 26.624 1.00 81.50 431 ARG A N 1
ATOM 3411 C CA . ARG A 1 431 ? -6.905 4.814 26.640 1.00 81.50 431 ARG A CA 1
ATOM 3412 C C . ARG A 1 431 ? -6.335 5.510 25.403 1.00 81.50 431 ARG A C 1
ATOM 3414 O O . ARG A 1 431 ? -5.389 5.022 24.787 1.00 81.50 431 ARG A O 1
ATOM 3421 N N . ARG A 1 432 ? -6.848 6.701 25.080 1.00 80.69 432 ARG A N 1
ATOM 3422 C CA . ARG A 1 432 ? -6.312 7.529 23.983 1.00 80.69 432 ARG A CA 1
ATOM 3423 C C . ARG A 1 432 ? -4.802 7.751 24.113 1.00 80.69 432 ARG A C 1
ATOM 3425 O O . ARG A 1 432 ? -4.071 7.503 23.166 1.00 80.69 432 ARG A O 1
ATOM 3432 N N . ALA A 1 433 ? -4.337 8.114 25.308 1.00 82.31 433 ALA A N 1
ATOM 3433 C CA . ALA A 1 433 ? -2.913 8.300 25.574 1.00 82.31 433 ALA A CA 1
ATOM 3434 C C . ALA A 1 433 ? -2.090 7.011 25.388 1.00 82.31 433 ALA A C 1
ATOM 3436 O O . ALA A 1 433 ? -0.913 7.085 25.051 1.00 82.31 433 ALA A O 1
ATOM 3437 N N . ASP A 1 434 ? -2.672 5.830 25.621 1.00 82.19 434 ASP A N 1
ATOM 3438 C CA . ASP A 1 434 ? -1.988 4.551 25.396 1.00 82.19 434 ASP A CA 1
ATOM 3439 C C . ASP A 1 434 ? -1.857 4.279 23.897 1.00 82.19 434 ASP A C 1
ATOM 3441 O O . ASP A 1 434 ? -0.765 3.966 23.426 1.00 82.19 434 ASP A O 1
ATOM 3445 N N . ALA A 1 435 ? -2.941 4.493 23.148 1.00 80.25 435 ALA A N 1
ATOM 3446 C CA . ALA A 1 435 ? -2.956 4.364 21.696 1.00 80.25 435 ALA A CA 1
ATOM 3447 C C . ALA A 1 435 ? -1.973 5.338 21.021 1.00 80.25 435 ALA A C 1
ATOM 3449 O O . ALA A 1 435 ? -1.217 4.939 20.144 1.00 80.25 435 ALA A O 1
ATOM 3450 N N . GLU A 1 436 ? -1.900 6.593 21.475 1.00 82.50 436 GLU A N 1
ATOM 3451 C CA . GLU A 1 436 ? -0.929 7.575 20.969 1.00 82.50 436 GLU A CA 1
ATOM 3452 C C . GLU A 1 436 ? 0.525 7.160 21.252 1.00 82.50 436 GLU A C 1
ATOM 3454 O O . GLU A 1 436 ? 1.397 7.358 20.406 1.00 82.50 436 GLU A O 1
ATOM 3459 N N . ARG A 1 437 ? 0.806 6.549 22.414 1.00 84.38 437 ARG A N 1
ATOM 3460 C CA . ARG A 1 437 ? 2.149 6.024 22.721 1.00 84.38 437 ARG A CA 1
ATOM 3461 C C . ARG A 1 437 ? 2.516 4.838 21.839 1.00 84.38 437 ARG A C 1
ATOM 3463 O O . ARG A 1 437 ? 3.651 4.759 21.387 1.00 84.38 437 ARG A O 1
ATOM 3470 N N . HIS A 1 438 ? 1.583 3.923 21.611 1.00 82.31 438 HIS A N 1
ATOM 3471 C CA . HIS A 1 438 ? 1.813 2.789 20.725 1.00 82.31 438 HIS A CA 1
ATOM 3472 C C . HIS A 1 438 ? 1.961 3.215 19.266 1.00 82.31 438 HIS A C 1
ATOM 3474 O O . HIS A 1 438 ? 2.869 2.723 18.614 1.00 82.31 438 HIS A O 1
ATOM 3480 N N . ARG A 1 439 ? 1.177 4.194 18.793 1.00 79.81 439 ARG A N 1
ATOM 3481 C CA . ARG A 1 439 ? 1.385 4.829 17.485 1.00 79.81 439 ARG A CA 1
ATOM 3482 C C . ARG A 1 439 ? 2.807 5.370 17.348 1.00 79.81 439 ARG A C 1
ATOM 3484 O O . ARG A 1 439 ? 3.465 5.080 16.364 1.00 79.81 439 ARG A O 1
ATOM 3491 N N . ARG A 1 440 ? 3.302 6.132 18.331 1.00 82.50 440 ARG A N 1
ATOM 3492 C CA . ARG A 1 440 ? 4.684 6.650 18.285 1.00 82.50 440 ARG A CA 1
ATOM 3493 C C . ARG A 1 440 ? 5.706 5.524 18.212 1.00 82.50 440 ARG A C 1
ATOM 3495 O O . ARG A 1 440 ? 6.556 5.557 17.345 1.00 82.50 440 ARG A O 1
ATOM 3502 N N . ARG A 1 441 ? 5.550 4.494 19.048 1.00 83.75 441 ARG A N 1
ATOM 3503 C CA . ARG A 1 441 ? 6.426 3.316 19.014 1.00 83.75 441 ARG A CA 1
ATOM 3504 C C . ARG A 1 441 ? 6.360 2.560 17.691 1.00 83.75 441 ARG A C 1
ATOM 3506 O O . ARG A 1 441 ? 7.380 2.040 17.289 1.00 83.75 441 ARG A O 1
ATOM 3513 N N . LEU A 1 442 ? 5.193 2.476 17.052 1.00 81.25 442 LEU A N 1
ATOM 3514 C CA . LEU A 1 442 ? 5.048 1.903 15.713 1.00 81.25 442 LEU A CA 1
ATOM 3515 C C . LEU A 1 442 ? 5.812 2.735 14.675 1.00 81.25 442 LEU A C 1
ATOM 3517 O O . LEU A 1 442 ? 6.464 2.165 13.812 1.00 81.25 442 LEU A O 1
ATOM 3521 N N . MET A 1 443 ? 5.758 4.067 14.767 1.00 78.00 443 MET A N 1
ATOM 3522 C CA . MET A 1 443 ? 6.537 4.927 13.869 1.00 78.00 443 MET A CA 1
ATOM 3523 C C . MET A 1 443 ? 8.035 4.789 14.117 1.00 78.00 443 MET A C 1
ATOM 3525 O O . MET A 1 443 ? 8.790 4.666 13.164 1.00 78.00 443 MET A O 1
ATOM 3529 N N . ASP A 1 444 ? 8.452 4.741 15.382 1.00 78.06 444 ASP A N 1
ATOM 3530 C CA . ASP A 1 444 ? 9.851 4.522 15.749 1.00 78.06 444 ASP A CA 1
ATOM 3531 C C . ASP A 1 444 ? 10.335 3.133 15.277 1.00 78.06 444 ASP A C 1
ATOM 3533 O O . ASP A 1 444 ? 11.433 3.024 14.748 1.00 78.06 444 ASP A O 1
ATOM 3537 N N . ASP A 1 445 ? 9.507 2.088 15.405 1.00 77.12 445 ASP A N 1
ATOM 3538 C CA . ASP A 1 445 ? 9.765 0.714 14.930 1.00 77.12 445 ASP A CA 1
ATOM 3539 C C . ASP A 1 445 ? 9.944 0.657 13.406 1.00 77.12 445 ASP A C 1
ATOM 3541 O O . ASP A 1 445 ? 10.863 0.010 12.905 1.00 77.12 445 ASP A O 1
ATOM 3545 N N . ARG A 1 446 ? 9.106 1.394 12.666 1.00 74.56 446 ARG A N 1
ATOM 3546 C CA . ARG A 1 446 ? 9.186 1.488 11.202 1.00 74.56 446 ARG A CA 1
ATOM 3547 C C . ARG A 1 446 ? 10.345 2.355 10.715 1.00 74.56 446 ARG A C 1
ATOM 3549 O O . ARG A 1 446 ? 10.858 2.072 9.640 1.00 74.56 446 ARG A O 1
ATOM 3556 N N . ARG A 1 447 ? 10.776 3.347 11.502 1.00 68.38 447 ARG A N 1
ATOM 3557 C CA . ARG A 1 447 ? 11.910 4.229 11.186 1.00 68.38 447 ARG A CA 1
ATOM 3558 C C . ARG A 1 447 ? 13.271 3.644 11.552 1.00 68.38 447 ARG A C 1
ATOM 3560 O O . ARG A 1 447 ? 14.217 3.761 10.791 1.00 68.38 447 ARG A O 1
ATOM 3567 N N . ALA A 1 448 ? 13.401 3.013 12.714 1.00 56.81 448 ALA A N 1
ATOM 3568 C CA . ALA A 1 448 ? 14.688 2.477 13.164 1.00 56.81 448 ALA A CA 1
ATOM 3569 C C . ALA A 1 448 ? 15.202 1.367 12.231 1.00 56.81 448 ALA A C 1
ATOM 3571 O O . ALA A 1 448 ? 16.396 1.266 11.975 1.00 56.81 448 ALA A O 1
ATOM 3572 N N . ALA A 1 449 ? 14.284 0.579 11.665 1.00 55.56 449 ALA A N 1
ATOM 3573 C CA . ALA A 1 449 ? 14.599 -0.435 10.662 1.00 55.56 449 ALA A CA 1
ATOM 3574 C C . ALA A 1 449 ? 15.103 0.159 9.339 1.00 55.56 449 ALA A C 1
ATOM 3576 O O . ALA A 1 449 ? 15.802 -0.502 8.583 1.00 55.56 449 ALA A O 1
ATOM 3577 N N . VAL A 1 450 ? 14.706 1.396 9.060 1.00 54.78 450 VAL A N 1
ATOM 3578 C CA . VAL A 1 450 ? 15.011 2.127 7.837 1.00 54.78 450 VAL A CA 1
ATOM 3579 C C . VAL A 1 450 ? 16.426 2.683 7.891 1.00 54.78 450 VAL A C 1
ATOM 3581 O O . VAL A 1 450 ? 17.149 2.544 6.916 1.00 54.78 450 VAL A O 1
ATOM 3584 N N . ASP A 1 451 ? 16.867 3.203 9.034 1.00 54.84 451 ASP A N 1
ATOM 3585 C CA . ASP A 1 451 ? 18.229 3.728 9.177 1.00 54.84 451 ASP A CA 1
ATOM 3586 C C . ASP A 1 451 ? 19.290 2.617 9.027 1.00 54.84 451 ASP A C 1
ATOM 3588 O O . ASP A 1 451 ? 20.248 2.792 8.279 1.00 54.84 451 ASP A O 1
ATOM 3592 N N . GLU A 1 452 ? 19.086 1.442 9.641 1.00 55.72 452 GLU A N 1
ATOM 3593 C CA . GLU A 1 452 ? 20.009 0.294 9.515 1.00 55.72 452 GLU A CA 1
ATOM 3594 C C . GLU A 1 452 ? 20.012 -0.321 8.106 1.00 55.72 452 GLU A C 1
ATOM 3596 O O . GLU A 1 452 ? 21.036 -0.818 7.640 1.00 55.72 452 GLU A O 1
ATOM 3601 N N . VAL A 1 453 ? 18.868 -0.312 7.415 1.00 53.75 453 VAL A N 1
ATOM 3602 C CA . VAL A 1 453 ? 18.770 -0.792 6.030 1.00 53.75 453 VAL A CA 1
ATOM 3603 C C . VAL A 1 453 ? 19.386 0.223 5.063 1.00 53.75 453 VAL A C 1
ATOM 3605 O O . VAL A 1 453 ? 20.132 -0.176 4.177 1.00 53.75 453 VAL A O 1
ATOM 3608 N N . ASN A 1 454 ? 19.153 1.521 5.256 1.00 56.69 454 ASN A N 1
ATOM 3609 C CA . ASN A 1 454 ? 19.661 2.587 4.387 1.00 56.69 454 ASN A CA 1
ATOM 3610 C C . ASN A 1 454 ? 21.162 2.812 4.541 1.00 56.69 454 ASN A C 1
ATOM 3612 O O . ASN A 1 454 ? 21.834 3.077 3.549 1.00 56.69 454 ASN A O 1
ATOM 3616 N N . GLU A 1 455 ? 21.703 2.677 5.756 1.00 50.72 455 GLU A N 1
ATOM 3617 C CA . GLU A 1 455 ? 23.152 2.736 5.997 1.00 50.72 455 GLU A CA 1
ATOM 3618 C C . GLU A 1 455 ? 23.884 1.633 5.223 1.00 50.72 455 GLU A C 1
ATOM 3620 O O . GLU A 1 455 ? 24.995 1.827 4.740 1.00 50.72 455 GLU A O 1
ATOM 3625 N N . VAL A 1 456 ? 23.224 0.490 5.060 1.00 48.38 456 VAL A N 1
ATOM 3626 C CA . VAL A 1 456 ? 23.767 -0.676 4.373 1.00 48.38 456 VAL A CA 1
ATOM 3627 C C . VAL A 1 456 ? 23.462 -0.666 2.867 1.00 48.38 456 VAL A C 1
ATOM 3629 O O . VAL A 1 456 ? 24.211 -1.241 2.082 1.00 48.38 456 VAL A O 1
ATOM 3632 N N . TRP A 1 457 ? 22.376 -0.017 2.445 1.00 49.47 457 TRP A N 1
ATOM 3633 C CA . TRP A 1 457 ? 21.953 0.074 1.042 1.00 49.47 457 TRP A CA 1
ATOM 3634 C C . TRP A 1 457 ? 22.436 1.348 0.334 1.00 49.47 457 TRP A C 1
ATOM 3636 O O . TRP A 1 457 ? 22.190 1.481 -0.862 1.00 49.47 457 TRP A O 1
ATOM 3646 N N . GLU A 1 458 ? 23.086 2.269 1.057 1.00 49.28 458 GLU A N 1
ATOM 3647 C CA . GLU A 1 458 ? 23.534 3.594 0.589 1.00 49.28 458 GLU A CA 1
ATOM 3648 C C . GLU A 1 458 ? 22.430 4.419 -0.116 1.00 49.28 458 GLU A C 1
ATOM 3650 O O . GLU A 1 458 ? 22.704 5.325 -0.903 1.00 49.28 458 GLU A O 1
ATOM 3655 N N . GLU A 1 459 ? 21.158 4.133 0.180 1.00 56.62 459 GLU A N 1
ATOM 3656 C CA . GLU A 1 459 ? 19.988 4.772 -0.424 1.00 56.62 459 GLU A CA 1
ATOM 3657 C C . GLU A 1 459 ? 18.860 4.959 0.599 1.00 56.62 459 GLU A C 1
ATOM 3659 O O . GLU A 1 459 ? 18.690 4.149 1.506 1.00 56.62 459 GLU A O 1
ATOM 3664 N N . ASP A 1 460 ? 18.025 5.986 0.405 1.00 56.16 460 ASP A N 1
ATOM 3665 C CA . ASP A 1 460 ? 16.839 6.214 1.233 1.00 56.16 460 ASP A CA 1
ATOM 3666 C C . ASP A 1 460 ? 15.740 5.181 0.911 1.00 56.16 460 ASP A C 1
ATOM 3668 O O . ASP A 1 460 ? 15.198 5.170 -0.198 1.00 56.16 460 ASP A O 1
ATOM 3672 N N . TYR A 1 461 ? 15.371 4.335 1.872 1.00 50.97 461 TYR A N 1
ATOM 3673 C CA . TYR A 1 461 ? 14.242 3.399 1.835 1.00 50.97 461 TYR A CA 1
ATOM 3674 C C . TYR A 1 461 ? 13.466 3.426 3.158 1.00 50.97 461 TYR A C 1
ATOM 3676 O O . TYR A 1 461 ? 14.051 3.452 4.224 1.00 50.97 461 TYR A O 1
ATOM 3684 N N . GLY A 1 462 ? 12.137 3.435 3.095 1.00 54.22 462 GLY A N 1
ATOM 3685 C CA . GLY A 1 462 ? 11.203 3.521 4.211 1.00 54.22 462 GLY A CA 1
ATOM 3686 C C . GLY A 1 462 ? 10.260 2.316 4.277 1.00 54.22 462 GLY A C 1
ATOM 3687 O O . GLY A 1 462 ? 9.859 1.787 3.241 1.00 54.22 462 GLY A O 1
ATOM 3688 N N . LEU A 1 463 ? 9.789 1.940 5.468 1.00 51.97 463 LEU A N 1
ATOM 3689 C CA . LEU A 1 463 ? 8.459 1.328 5.599 1.00 51.97 463 LEU A CA 1
ATOM 3690 C C . LEU A 1 463 ? 7.442 2.459 5.760 1.00 51.97 463 LEU A C 1
ATOM 3692 O O . LEU A 1 463 ? 7.735 3.444 6.431 1.00 51.97 463 LEU A O 1
ATOM 3696 N N . CYS A 1 464 ? 6.248 2.351 5.172 1.00 53.62 464 CYS A N 1
ATOM 3697 C CA . CYS A 1 464 ? 5.263 3.436 5.253 1.00 53.62 464 CYS A CA 1
ATOM 3698 C C . CYS A 1 464 ? 4.949 3.827 6.719 1.00 53.62 464 CYS A C 1
ATOM 3700 O O . CYS A 1 464 ? 4.269 3.093 7.438 1.00 53.62 464 CYS A O 1
ATOM 3702 N N . GLU A 1 465 ? 5.427 4.993 7.171 1.00 50.12 465 GLU A N 1
ATOM 3703 C CA . GLU A 1 465 ? 5.377 5.461 8.574 1.00 50.12 465 GLU A CA 1
ATOM 3704 C C . GLU A 1 465 ? 4.084 6.219 8.948 1.00 50.12 465 GLU A C 1
ATOM 3706 O O . GLU A 1 465 ? 4.119 7.140 9.767 1.00 50.12 465 GLU A O 1
ATOM 3711 N N . HIS A 1 466 ? 2.933 5.923 8.332 1.00 42.56 466 HIS A N 1
ATOM 3712 C CA . HIS A 1 466 ? 1.727 6.749 8.542 1.00 42.56 466 HIS A CA 1
ATOM 3713 C C . HIS A 1 466 ? 0.507 6.017 9.053 1.00 42.56 466 HIS A C 1
ATOM 3715 O O . HIS A 1 466 ? 0.117 5.009 8.411 1.00 42.56 466 HIS A O 1
#

Foldseek 3Di:
DPPPDPDQFAAKDQQCFDWPPCPAVSVVDNGFKWKWWFDLDPPPSDIDIAIDRIEGFFWKWFAAQLRQIATDFDARSRGDCVVPVVVRVVVRVVCSLCQVVQQCQLPDDDDDDDDPLVVLLVVLQVCLVVLVVPVSVVSVVVVVVVVVVVVVVVVVVVVVVVVVVLVCLQPDRSDDRDRGPQHRHMWTKHKDKDKDKAWAFDKDKWFWEFETDVQNQFWKKKKFFADWFLLKDFPAKWKKAFDDVSNDQDDPDPDLSSQWRQDPVPRDTDGHDRPVQVPDPDPPHSNPDARMDTPGGDHQWQSHPPPHTGTDMDMHTRNIIMMRHMMTRNGNDDGDIIMTMMMMMTIHDPDFADQPPVRWGDDVRMTIDTPDPPDPNDGRHHSNGGDDQACVRCLVVQQVVVQVVCCVVPVHGDDSVVSVVVCVVVVRGDYPVRSVVVLVVQLVSFVVSQVVSCVSSVGGYTHPSD

InterPro domains:
  IPR025340 Protein of unknown function DUF4246 [PTHR33119] (10-352)
  IPR049192 Domain of unknown function DUF4246, C-terminal [PF14033] (11-349)

Radius of gyration: 27.87 Å; chains: 1; bounding box: 76×62×87 Å

Organism: Calocera viscosa (strain TUFC12733) (NCBI:txid1330018)